Protein AF-A0A1H0DMK9-F1 (afdb_monomer)

Radius of gyration: 28.14 Å; Cα contacts (8 Å, |Δi|>4): 728; chains: 1; bounding box: 52×54×88 Å

Mean predicted aligned error: 16.52 Å

Solvent-accessible surface area (backbone atoms only — not comparable to full-atom values): 29326 Å² total; per-residue (Å²): 105,72,69,58,42,42,53,50,16,50,53,43,37,48,54,32,73,64,39,88,42,74,68,43,25,64,60,28,44,66,37,21,53,47,31,45,55,42,49,71,44,51,85,79,43,54,74,60,57,45,51,54,52,45,48,52,42,52,52,39,48,52,51,36,46,73,66,44,78,51,65,70,59,29,53,56,51,58,65,44,50,63,56,53,34,50,52,43,42,55,60,50,56,71,71,31,78,45,44,39,54,83,47,72,72,56,60,66,66,66,49,66,76,66,90,64,71,83,68,78,81,92,82,90,90,87,87,89,84,83,84,87,77,88,79,81,78,90,75,70,48,63,78,64,85,51,64,84,81,40,34,65,55,48,48,53,51,62,69,72,47,41,59,68,43,73,68,42,44,54,49,27,41,52,53,26,52,56,46,59,78,42,38,69,67,35,34,74,53,16,60,88,32,49,35,58,34,67,59,56,44,38,46,28,44,71,36,34,64,64,43,71,56,24,31,47,69,57,30,39,56,22,72,46,55,28,77,56,75,74,55,58,33,52,82,69,86,70,64,64,50,53,43,58,59,27,37,50,43,39,39,50,75,52,55,45,53,72,45,59,64,71,50,63,35,50,46,53,50,52,52,42,57,67,41,36,61,58,36,22,84,70,42,36,52,46,39,70,35,30,11,51,17,68,66,32,82,52,38,37,33,63,34,76,70,40,72,37,71,80,39,60,62,80,54,76,3,39,52,43,33,50,52,27,25,38,78,68,67,77,43,89,75,84,86,82,72,90,74,90,77,84,90,76,88,76,84,82,77,90,73,69,68,70,73,68,71,74,69,92,68,83,88,79,66,102,64,81,78,86,56,59,67,56,41,55,51,40,57,72,76,40,78,83,47,82,81,68,60,65,70,59,64,63,30,55,30,90,65,29,88,78,70,70,48,50,54,78,74,60,78,92,35,55,76,44,32,56,65,42,49,50,54,51,32,50,49,28,62,74,66,73,35,59,66,45,64,50,27,23,30,33,31,73,67,33,40,70,71,41,91,86,56,58,96,80,45,51,27,62,50,32,21,22,38,32,30,41,66,60,66,91,79,49,30,66,60,58,46,49,54,52,51,48,37,40,76,72,64,75,50,42,22,35,44,31,64,40,98,83,29,28,37,42,30,52,80,69,47,76,46,78,88

Structure (mmCIF, N/CA/C/O backbone):
data_AF-A0A1H0DMK9-F1
#
_entry.id   AF-A0A1H0DMK9-F1
#
loop_
_atom_site.group_PDB
_atom_site.id
_atom_site.type_symbol
_atom_site.label_atom_id
_atom_site.label_alt_id
_atom_site.label_comp_id
_atom_site.label_asym_id
_atom_site.label_entity_id
_atom_site.label_seq_id
_atom_site.pdbx_PDB_ins_code
_atom_site.Cartn_x
_atom_site.Cartn_y
_atom_site.Cartn_z
_atom_site.occupancy
_atom_site.B_iso_or_equiv
_atom_site.auth_seq_id
_atom_site.auth_comp_id
_atom_site.auth_asym_id
_atom_site.auth_atom_id
_atom_site.pdbx_PDB_model_num
ATOM 1 N N . MET A 1 1 ? 2.058 12.309 27.050 1.00 76.25 1 MET A N 1
ATOM 2 C CA . MET A 1 1 ? 1.552 11.008 26.561 1.00 76.25 1 MET A CA 1
ATOM 3 C C . MET A 1 1 ? 1.087 10.108 27.705 1.00 76.25 1 MET A C 1
ATOM 5 O O . MET A 1 1 ? -0.111 9.911 27.790 1.00 76.25 1 MET A O 1
ATOM 9 N N . LEU A 1 2 ? 1.959 9.591 28.589 1.00 77.94 2 LEU A N 1
ATOM 10 C CA . LEU A 1 2 ? 1.547 8.635 29.643 1.00 77.94 2 LEU A CA 1
ATOM 11 C C . LEU A 1 2 ? 0.390 9.152 30.516 1.00 77.94 2 LEU A C 1
ATOM 13 O O . LEU A 1 2 ? -0.595 8.451 30.698 1.00 77.94 2 LEU A O 1
ATOM 17 N N . SER A 1 3 ? 0.438 10.420 30.936 1.00 83.38 3 SER A N 1
ATOM 18 C CA . SER A 1 3 ? -0.669 11.058 31.664 1.00 83.38 3 SER A CA 1
ATOM 19 C C . SER A 1 3 ? -1.989 11.069 30.882 1.00 83.38 3 SER A C 1
ATOM 21 O O . SER A 1 3 ? -3.042 10.802 31.448 1.00 83.38 3 SER A O 1
ATOM 23 N N . GLN A 1 4 ? -1.950 11.335 29.573 1.00 85.06 4 GLN A N 1
ATOM 24 C CA . GLN A 1 4 ? -3.139 11.329 28.713 1.00 85.06 4 GLN A CA 1
ATOM 25 C C . GLN A 1 4 ? -3.727 9.923 28.563 1.00 85.06 4 GLN A C 1
ATOM 27 O O . GLN A 1 4 ? -4.946 9.792 28.511 1.00 85.06 4 GLN A O 1
ATOM 32 N N . VAL A 1 5 ? -2.878 8.891 28.526 1.00 83.81 5 VAL A N 1
ATOM 33 C CA . VAL A 1 5 ? -3.300 7.483 28.468 1.00 83.81 5 VAL A CA 1
ATOM 34 C C . VAL A 1 5 ? -4.021 7.105 29.758 1.00 83.81 5 VAL A C 1
ATOM 36 O O . VAL A 1 5 ? -5.124 6.575 29.692 1.00 83.81 5 VAL A O 1
ATOM 39 N N . SER A 1 6 ? -3.453 7.439 30.921 1.00 87.19 6 SER A N 1
ATOM 40 C CA . SER A 1 6 ? -4.091 7.176 32.217 1.00 87.19 6 SER A CA 1
ATOM 41 C C . SER A 1 6 ? -5.418 7.923 32.367 1.00 87.19 6 SER A C 1
ATOM 43 O O . SER A 1 6 ? -6.402 7.339 32.811 1.00 87.19 6 SER A O 1
ATOM 45 N N . ILE A 1 7 ? -5.483 9.192 31.942 1.00 90.25 7 ILE A N 1
ATOM 46 C CA . ILE A 1 7 ? -6.737 9.960 31.948 1.00 90.25 7 ILE A CA 1
ATOM 47 C C . ILE A 1 7 ? -7.784 9.286 31.051 1.00 90.25 7 ILE A C 1
ATOM 49 O O . ILE A 1 7 ? -8.932 9.137 31.459 1.00 90.25 7 ILE A O 1
ATOM 53 N N . LEU A 1 8 ? -7.400 8.872 29.840 1.00 90.56 8 LEU A N 1
ATOM 54 C CA . LEU A 1 8 ? -8.314 8.211 28.911 1.00 90.56 8 LEU A CA 1
ATOM 55 C C . LEU A 1 8 ? -8.814 6.871 29.469 1.00 90.56 8 LEU A C 1
ATOM 57 O O . LEU A 1 8 ? -9.998 6.568 29.354 1.00 90.56 8 LEU A O 1
ATOM 61 N N . ALA A 1 9 ? -7.931 6.096 30.100 1.00 91.00 9 ALA A N 1
ATOM 62 C CA . ALA A 1 9 ? -8.284 4.831 30.728 1.00 91.00 9 ALA A CA 1
ATOM 63 C C . ALA A 1 9 ? -9.294 5.010 31.864 1.00 91.00 9 ALA A C 1
ATOM 65 O O . ALA A 1 9 ? -10.294 4.295 31.897 1.00 91.00 9 ALA A O 1
ATOM 66 N N . ASN A 1 10 ? -9.087 6.007 32.728 1.00 92.50 10 ASN A N 1
ATOM 67 C CA . ASN A 1 10 ? -10.033 6.334 33.793 1.00 92.50 10 ASN A CA 1
ATOM 68 C C . ASN A 1 10 ? -11.400 6.728 33.226 1.00 92.50 10 ASN A C 1
ATOM 70 O O . ASN A 1 10 ? -12.411 6.196 33.663 1.00 92.50 10 ASN A O 1
ATOM 74 N N . GLN A 1 11 ? -11.437 7.579 32.199 1.00 94.00 11 GLN A N 1
ATOM 75 C CA . GLN A 1 11 ? -12.698 8.002 31.580 1.00 94.00 11 GLN A CA 1
ATOM 76 C C . GLN A 1 11 ? -13.446 6.838 30.918 1.00 94.00 11 GLN A C 1
ATOM 78 O O . GLN A 1 11 ? -14.660 6.728 31.048 1.00 94.00 11 GLN A O 1
ATOM 83 N N . LEU A 1 12 ? -12.737 5.929 30.243 1.00 94.25 12 LEU A N 1
ATOM 84 C CA . LEU A 1 12 ? -13.355 4.732 29.663 1.00 94.25 12 LEU A CA 1
ATOM 85 C C . LEU A 1 12 ? -13.868 3.765 30.740 1.00 94.25 12 LEU A C 1
ATOM 87 O O . LEU A 1 12 ? -14.905 3.129 30.552 1.00 94.25 12 LEU A O 1
ATOM 91 N N . PHE A 1 13 ? -13.167 3.664 31.870 1.00 94.44 13 PHE A N 1
ATOM 92 C CA . PHE A 1 13 ? -13.625 2.886 33.017 1.00 94.44 13 PHE A CA 1
ATOM 93 C C . PHE A 1 13 ? -14.860 3.510 33.682 1.00 94.44 13 PHE A C 1
ATOM 95 O O . PHE A 1 13 ? -15.792 2.788 34.034 1.00 94.44 13 PHE A O 1
ATOM 102 N N . GLU A 1 14 ? -14.904 4.837 33.805 1.00 94.62 14 GLU A N 1
ATOM 103 C CA . GLU A 1 14 ? -16.062 5.576 34.316 1.00 94.62 14 GLU A CA 1
ATOM 104 C C . GLU A 1 14 ? -17.303 5.357 33.444 1.00 94.62 14 GLU A C 1
ATOM 106 O O . GLU A 1 14 ? -18.367 5.072 33.990 1.00 94.62 14 GLU A O 1
ATOM 111 N N . GLU A 1 15 ? -17.182 5.384 32.110 1.00 94.94 15 GLU A N 1
ATOM 112 C CA . GLU A 1 15 ? -18.311 5.069 31.215 1.00 94.94 15 GLU A CA 1
ATOM 113 C C . GLU A 1 15 ? -18.825 3.636 31.414 1.00 94.94 15 GLU A C 1
ATOM 115 O O . GLU A 1 15 ? -20.033 3.403 31.432 1.00 94.94 15 GLU A O 1
ATOM 120 N N . TYR A 1 16 ? -17.925 2.668 31.609 1.00 96.19 16 TYR A N 1
ATOM 121 C CA . TYR A 1 16 ? -18.309 1.293 31.938 1.00 96.19 16 TYR A CA 1
ATOM 122 C C . TYR A 1 16 ? -19.038 1.204 33.290 1.00 96.19 16 TYR A C 1
ATOM 124 O O . TYR A 1 16 ? -20.079 0.549 33.394 1.00 96.19 16 TYR A O 1
ATOM 132 N N . ALA A 1 17 ? -18.517 1.869 34.324 1.00 95.00 17 ALA A N 1
ATOM 133 C CA . ALA A 1 17 ? -19.096 1.854 35.665 1.00 95.00 17 ALA A CA 1
ATOM 134 C C . ALA A 1 17 ? -20.463 2.559 35.715 1.00 95.00 17 ALA A C 1
ATOM 136 O O . ALA A 1 17 ? -21.374 2.095 36.403 1.00 95.00 17 ALA A O 1
ATOM 137 N N . ALA A 1 18 ? -20.616 3.641 34.950 1.00 94.12 18 ALA A N 1
ATOM 138 C CA . ALA A 1 18 ? -21.829 4.445 34.857 1.00 94.12 18 ALA A CA 1
ATOM 139 C C . ALA A 1 18 ? -22.864 3.898 33.858 1.00 94.12 18 ALA A C 1
ATOM 141 O O . ALA A 1 18 ? -23.926 4.499 33.702 1.00 94.12 1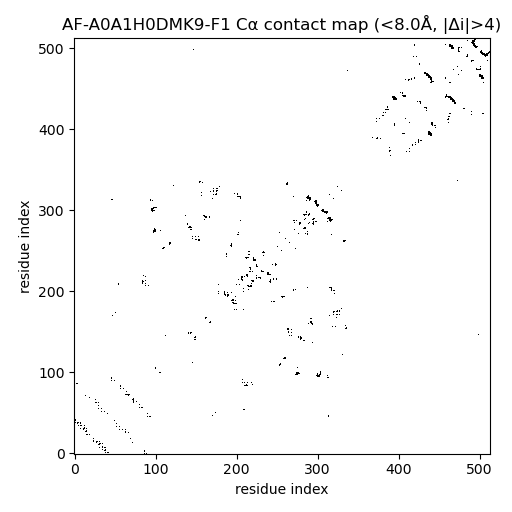8 ALA A O 1
ATOM 142 N N . ALA A 1 19 ? -22.588 2.775 33.183 1.00 93.94 19 ALA A N 1
ATOM 143 C CA . ALA A 1 19 ? -23.511 2.183 32.221 1.00 93.94 19 ALA A CA 1
ATOM 144 C C . ALA A 1 19 ? -24.873 1.874 32.871 1.00 93.94 19 ALA A C 1
ATOM 146 O O . ALA A 1 19 ? -24.960 1.088 33.824 1.00 93.94 19 ALA A O 1
ATOM 147 N N . GLU A 1 20 ? -25.922 2.496 32.324 1.00 88.81 20 GLU A N 1
ATOM 148 C CA . GLU A 1 20 ? -27.302 2.455 32.828 1.00 88.81 20 GLU A CA 1
ATOM 149 C C . GLU A 1 20 ? -27.982 1.103 32.570 1.00 88.81 20 GLU A C 1
ATOM 151 O O . GLU A 1 20 ? -28.815 0.660 33.359 1.00 88.81 20 GLU A O 1
ATOM 156 N N . SER A 1 21 ? -27.607 0.419 31.483 1.00 94.75 21 SER A N 1
ATOM 157 C CA . SER A 1 21 ? -28.148 -0.888 31.111 1.00 94.75 21 SER A CA 1
ATOM 158 C C . SER A 1 21 ? -27.098 -1.995 31.238 1.00 94.75 21 SER A C 1
ATOM 160 O O . SER A 1 21 ? -25.913 -1.796 30.964 1.00 94.75 21 SER A O 1
ATOM 162 N N . ALA A 1 22 ? -27.533 -3.205 31.609 1.00 94.31 22 ALA A N 1
ATOM 163 C CA . ALA A 1 22 ? -26.651 -4.376 31.658 1.00 94.31 22 ALA A CA 1
ATOM 164 C C . ALA A 1 22 ? -26.045 -4.702 30.280 1.00 94.31 22 ALA A C 1
ATOM 166 O O . ALA A 1 22 ? -24.895 -5.126 30.194 1.00 94.31 22 ALA A O 1
ATOM 167 N N . LYS A 1 23 ? -26.799 -4.449 29.201 1.00 94.44 23 LYS A N 1
ATOM 168 C CA . LYS A 1 23 ? -26.342 -4.638 27.820 1.00 94.44 23 LYS A CA 1
ATOM 169 C C . LYS A 1 23 ? -25.189 -3.692 27.473 1.00 94.44 23 LYS A C 1
ATOM 171 O O . LYS A 1 23 ? -24.171 -4.151 26.963 1.00 94.44 23 LYS A O 1
ATOM 176 N N . ASP A 1 24 ? -25.323 -2.402 27.783 1.00 94.94 24 ASP A N 1
ATOM 177 C CA . ASP A 1 24 ? -24.261 -1.418 27.533 1.00 94.94 24 ASP A CA 1
ATOM 178 C C . ASP A 1 24 ? -23.040 -1.686 28.418 1.00 94.94 24 ASP A C 1
ATOM 180 O O . ASP A 1 24 ? -21.904 -1.563 27.966 1.00 94.94 24 ASP A O 1
ATOM 184 N N . ARG A 1 25 ? -23.257 -2.127 29.663 1.00 96.38 25 ARG A N 1
ATOM 185 C CA . ARG A 1 25 ? -22.168 -2.511 30.566 1.00 96.38 25 ARG A CA 1
ATOM 186 C C . ARG A 1 25 ? -21.345 -3.674 30.010 1.00 96.38 25 ARG A C 1
ATOM 188 O O . ARG A 1 25 ? -20.119 -3.591 30.000 1.00 96.38 25 ARG A O 1
ATOM 195 N N . GLU A 1 26 ? -21.992 -4.733 29.525 1.00 95.38 26 GLU A N 1
ATOM 196 C CA . GLU A 1 26 ? -21.295 -5.869 28.902 1.00 95.38 26 GLU A CA 1
ATOM 197 C C . GLU A 1 26 ? -20.567 -5.463 27.611 1.00 95.38 26 GLU A C 1
ATOM 199 O O . GLU A 1 26 ? -19.441 -5.906 27.380 1.00 95.38 26 GLU A O 1
ATOM 204 N N . LEU A 1 27 ? -21.145 -4.557 26.815 1.00 94.62 27 LEU A N 1
ATOM 205 C CA . LEU A 1 27 ? -20.493 -4.000 25.625 1.00 94.62 27 LEU A CA 1
ATOM 206 C C . LEU A 1 27 ? -19.228 -3.187 25.969 1.00 94.62 27 LEU A C 1
ATOM 208 O O . LEU A 1 27 ? -18.217 -3.296 25.274 1.00 94.62 27 LEU A O 1
ATOM 212 N N . LEU A 1 28 ? -19.263 -2.381 27.037 1.00 96.00 28 LEU A N 1
ATOM 213 C CA . LEU A 1 28 ? -18.157 -1.497 27.438 1.00 96.00 28 LEU A CA 1
ATOM 214 C C . LEU A 1 28 ? -17.047 -2.200 28.223 1.00 96.00 28 LEU A C 1
ATOM 216 O O . LEU A 1 28 ? -15.902 -1.745 28.223 1.00 96.00 28 LEU A O 1
ATOM 220 N N . LYS A 1 29 ? -17.345 -3.327 28.868 1.00 95.94 29 LYS A N 1
ATOM 221 C CA . LYS A 1 29 ? -16.384 -4.108 29.655 1.00 95.94 29 LYS A CA 1
ATOM 222 C C . LYS A 1 29 ? -15.061 -4.412 28.929 1.00 95.94 29 LYS A C 1
ATOM 224 O O . LYS A 1 29 ? -14.008 -4.114 29.498 1.00 95.94 29 LYS A O 1
ATOM 229 N N . PRO A 1 30 ? -15.042 -4.965 27.696 1.00 95.38 30 PRO A N 1
ATOM 230 C CA . PRO A 1 30 ? -13.786 -5.238 26.995 1.00 95.38 30 PRO A CA 1
ATOM 231 C C . PRO A 1 30 ? -12.988 -3.967 26.677 1.00 95.38 30 PRO A C 1
ATOM 233 O O . PRO A 1 30 ? -11.757 -4.014 26.677 1.00 95.38 30 PRO A O 1
ATOM 236 N N . LEU A 1 31 ? -13.667 -2.846 26.413 1.00 94.75 31 LEU A N 1
ATOM 237 C CA . LEU A 1 31 ? -13.050 -1.544 26.152 1.00 94.75 31 LEU A CA 1
ATOM 238 C C . LEU A 1 31 ? -12.365 -0.995 27.411 1.00 94.75 31 LEU A C 1
ATOM 240 O O . LEU A 1 31 ? -11.187 -0.644 27.357 1.00 94.75 31 LEU A O 1
ATOM 244 N N . ALA A 1 32 ? -13.064 -0.994 28.547 1.00 94.31 32 ALA A N 1
ATOM 245 C CA . ALA A 1 32 ? -12.518 -0.532 29.821 1.00 94.31 32 ALA A CA 1
ATOM 246 C C . ALA A 1 32 ? -11.309 -1.372 30.271 1.00 94.31 32 ALA A C 1
ATOM 248 O O . ALA A 1 32 ? -10.273 -0.818 30.637 1.00 94.31 32 ALA A O 1
ATOM 249 N N . LEU A 1 33 ? -11.398 -2.705 30.172 1.00 93.19 33 LEU A N 1
ATOM 250 C CA . LEU A 1 33 ? -10.287 -3.602 30.516 1.00 93.19 33 LEU A CA 1
ATOM 251 C C . LEU A 1 33 ? -9.050 -3.363 29.642 1.00 93.19 33 LEU A C 1
ATOM 253 O O . LEU A 1 33 ? -7.931 -3.335 30.154 1.00 93.19 33 LEU A O 1
ATOM 257 N N . ALA A 1 34 ? -9.240 -3.173 28.332 1.00 91.19 34 ALA A N 1
ATOM 258 C CA . ALA A 1 34 ? -8.140 -2.860 27.424 1.00 91.19 34 ALA A CA 1
ATOM 259 C C . ALA A 1 34 ? -7.477 -1.520 27.782 1.00 91.19 34 ALA A C 1
ATOM 261 O 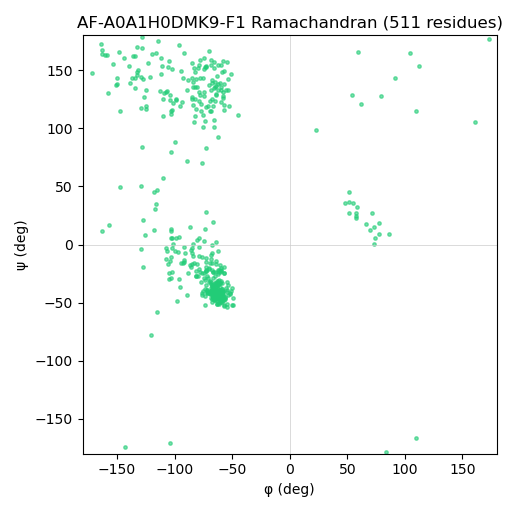O . ALA A 1 34 ? -6.250 -1.428 27.769 1.00 91.19 34 ALA A O 1
ATOM 262 N N . ALA A 1 35 ? -8.272 -0.511 28.152 1.00 90.94 35 ALA A N 1
ATOM 263 C CA . ALA A 1 35 ? -7.771 0.813 28.500 1.00 90.94 35 ALA A CA 1
ATOM 264 C C . ALA A 1 35 ? -6.927 0.802 29.785 1.00 90.94 35 ALA A C 1
ATOM 266 O O . ALA A 1 35 ? -5.834 1.367 29.805 1.00 90.94 35 ALA A O 1
ATOM 267 N N . VAL A 1 36 ? -7.397 0.112 30.831 1.00 88.75 36 VAL A N 1
ATOM 268 C CA . VAL A 1 36 ? -6.661 -0.036 32.100 1.00 88.75 36 VAL A CA 1
ATOM 269 C C . VAL A 1 36 ? -5.351 -0.784 31.878 1.00 88.75 36 VAL A C 1
ATOM 271 O O . VAL A 1 36 ? -4.286 -0.264 32.207 1.00 88.75 36 VAL A O 1
ATOM 274 N N . LYS A 1 37 ? -5.409 -1.949 31.219 1.00 86.75 37 LYS A N 1
ATOM 275 C CA . LYS A 1 37 ? -4.214 -2.737 30.890 1.00 86.75 37 LYS A CA 1
ATOM 276 C C . LYS A 1 37 ? -3.190 -1.910 30.119 1.00 86.75 37 LYS A C 1
ATOM 278 O O . LYS A 1 37 ? -1.986 -2.017 30.334 1.00 86.75 37 LYS A O 1
ATOM 283 N N . GLN A 1 38 ? -3.662 -1.089 29.188 1.00 83.38 38 GLN A N 1
ATOM 284 C CA . GLN A 1 38 ? -2.778 -0.227 28.436 1.00 83.38 38 GLN A CA 1
ATOM 285 C C . GLN A 1 38 ? -2.130 0.839 29.327 1.00 83.38 38 GLN A C 1
ATOM 287 O O . GLN A 1 38 ? -0.927 1.046 29.212 1.00 83.38 38 GLN A O 1
ATOM 292 N N . ALA A 1 39 ? -2.884 1.508 30.200 1.00 84.31 39 ALA A N 1
ATOM 293 C CA . ALA A 1 39 ? -2.327 2.516 31.101 1.00 84.31 39 ALA A CA 1
ATOM 294 C C . ALA A 1 39 ? -1.226 1.951 32.016 1.00 84.31 39 ALA A C 1
ATOM 296 O O . ALA A 1 39 ? -0.262 2.661 32.295 1.00 84.31 39 ALA A O 1
ATOM 297 N N . GLU A 1 40 ? -1.340 0.685 32.419 1.00 82.12 40 GLU A N 1
ATOM 298 C CA . GLU A 1 40 ? -0.329 -0.024 33.213 1.00 82.12 40 GLU A CA 1
ATOM 299 C C . GLU A 1 40 ? 0.908 -0.404 32.387 1.00 82.12 40 GLU A C 1
ATOM 301 O O . GLU A 1 40 ? 2.039 -0.215 32.825 1.00 82.12 40 GLU A O 1
ATOM 306 N N . GLU A 1 41 ? 0.714 -0.928 31.174 1.00 82.94 41 GLU A N 1
ATOM 307 C CA . GLU A 1 41 ? 1.800 -1.545 30.405 1.00 82.94 41 GLU A CA 1
ATOM 308 C C . GLU A 1 41 ? 2.515 -0.592 29.433 1.00 82.94 41 GLU A C 1
ATOM 310 O O . GLU A 1 41 ? 3.589 -0.934 28.926 1.00 82.94 41 GLU A O 1
ATOM 315 N N . LEU A 1 42 ? 1.944 0.578 29.111 1.00 73.00 42 LEU A N 1
ATOM 316 C CA . LEU A 1 42 ? 2.461 1.412 28.019 1.00 73.00 42 LEU A CA 1
ATOM 317 C C . LEU A 1 42 ? 3.875 1.931 28.296 1.00 73.00 42 LEU A C 1
ATOM 319 O O . LEU A 1 42 ? 4.655 2.058 27.357 1.00 73.00 42 LEU A O 1
ATOM 323 N N . ALA A 1 43 ? 4.223 2.219 29.553 1.00 71.00 43 ALA A N 1
ATOM 324 C CA . ALA A 1 43 ? 5.535 2.760 29.910 1.00 71.00 43 ALA A CA 1
ATOM 325 C C . ALA A 1 43 ? 6.685 1.809 29.530 1.00 71.00 43 ALA A C 1
ATOM 327 O O . ALA A 1 43 ? 7.681 2.262 28.964 1.00 71.00 43 ALA A O 1
ATOM 328 N N . ASP A 1 44 ? 6.487 0.502 29.706 1.00 72.81 44 ASP A N 1
ATOM 329 C CA . ASP A 1 44 ? 7.531 -0.516 29.527 1.00 72.81 44 ASP A CA 1
ATOM 330 C C . ASP A 1 44 ? 7.408 -1.297 28.209 1.00 72.81 44 ASP A C 1
ATOM 332 O O . ASP A 1 44 ? 8.312 -2.033 27.811 1.00 72.81 44 ASP A O 1
ATOM 336 N N . ALA A 1 45 ? 6.288 -1.147 27.498 1.00 78.06 45 ALA A N 1
ATOM 337 C CA . ALA A 1 45 ? 6.060 -1.802 26.217 1.00 78.06 45 ALA A CA 1
ATOM 338 C C . ALA A 1 45 ? 6.991 -1.274 25.108 1.00 78.06 45 ALA A C 1
ATOM 340 O O . ALA A 1 45 ? 7.223 -0.070 24.989 1.00 78.06 45 ALA A O 1
ATOM 341 N N . ASP A 1 46 ? 7.458 -2.172 24.234 1.00 85.12 46 ASP A N 1
ATOM 342 C CA . ASP A 1 46 ? 8.128 -1.775 22.995 1.00 85.12 46 ASP A CA 1
ATOM 343 C C . ASP A 1 46 ? 7.142 -1.138 21.993 1.00 85.12 46 ASP A C 1
ATOM 345 O O . ASP A 1 46 ? 5.919 -1.229 22.135 1.00 85.12 46 ASP A O 1
ATOM 349 N N . PHE A 1 47 ? 7.673 -0.486 20.956 1.00 85.38 47 PHE A N 1
ATOM 350 C CA . PHE A 1 47 ? 6.866 0.211 19.947 1.00 85.38 47 PHE A CA 1
ATOM 351 C C . PHE A 1 47 ? 5.761 -0.670 19.331 1.00 85.38 47 PHE A C 1
ATOM 353 O O . PHE A 1 47 ? 4.619 -0.225 19.177 1.00 85.38 47 PHE A O 1
ATOM 360 N N . ARG A 1 48 ? 6.076 -1.932 19.010 1.00 86.00 48 ARG A N 1
ATOM 361 C CA . ARG A 1 48 ? 5.135 -2.864 18.370 1.00 86.00 48 ARG A CA 1
ATOM 362 C C . ARG A 1 48 ? 3.985 -3.199 19.308 1.00 86.00 48 ARG A C 1
ATOM 364 O O . ARG A 1 48 ? 2.822 -3.132 18.908 1.00 86.00 48 ARG A O 1
ATOM 371 N N . LYS A 1 49 ? 4.298 -3.512 20.567 1.00 86.56 49 LYS A N 1
ATOM 372 C CA . LYS A 1 49 ? 3.302 -3.808 21.595 1.00 86.56 49 LYS A CA 1
ATOM 373 C C . LYS A 1 49 ? 2.397 -2.600 21.848 1.00 86.56 49 LYS A C 1
ATOM 375 O O . LYS A 1 49 ? 1.179 -2.773 21.829 1.00 86.56 49 LYS A O 1
ATOM 380 N N . ARG A 1 50 ? 2.961 -1.391 21.986 1.00 87.25 50 ARG A N 1
ATOM 381 C CA . ARG A 1 50 ? 2.180 -0.147 22.153 1.00 87.25 50 ARG A CA 1
ATOM 382 C C . ARG A 1 50 ? 1.225 0.084 20.984 1.00 87.25 50 ARG A C 1
ATOM 384 O O . ARG A 1 50 ? 0.049 0.356 21.198 1.00 87.25 50 ARG A O 1
ATOM 391 N N . THR A 1 51 ? 1.714 -0.071 19.755 1.00 87.19 51 THR A N 1
ATOM 392 C CA . THR A 1 51 ? 0.908 0.120 18.540 1.00 87.19 51 THR A CA 1
ATOM 393 C C . THR A 1 51 ? -0.268 -0.854 18.486 1.00 87.19 51 THR A C 1
ATOM 395 O O . THR A 1 51 ? -1.405 -0.442 18.268 1.00 87.19 51 THR A O 1
ATOM 398 N N . LEU A 1 52 ? -0.026 -2.142 18.747 1.00 87.25 52 LEU A N 1
ATOM 399 C CA . LEU A 1 52 ? -1.084 -3.156 18.745 1.00 87.25 52 LEU A CA 1
ATOM 400 C C . LEU A 1 52 ? -2.118 -2.930 19.854 1.00 87.25 52 LEU A C 1
ATOM 402 O O . LEU A 1 52 ? -3.308 -3.113 19.613 1.00 87.25 52 LEU A O 1
ATOM 406 N N . GLN A 1 53 ? -1.687 -2.509 21.047 1.00 88.50 53 GLN A N 1
ATOM 407 C CA . GLN A 1 53 ? -2.603 -2.132 22.128 1.00 88.50 53 GLN A CA 1
ATOM 408 C C . GLN A 1 53 ? -3.478 -0.940 21.730 1.00 88.50 53 GLN A C 1
ATOM 410 O O . GLN A 1 53 ? -4.673 -0.937 22.012 1.00 88.50 53 GLN A O 1
ATOM 415 N N . MET A 1 54 ? -2.907 0.044 21.029 1.00 88.69 54 MET A N 1
ATOM 416 C CA . MET A 1 54 ? -3.655 1.221 20.593 1.00 88.69 54 MET A CA 1
ATOM 417 C C . MET A 1 54 ? -4.691 0.928 19.522 1.00 88.69 54 MET A C 1
ATOM 419 O O . MET A 1 54 ? -5.820 1.412 19.601 1.00 88.69 54 MET A O 1
ATOM 423 N N . LEU A 1 55 ? -4.332 0.080 18.566 1.00 85.56 55 LEU A N 1
ATOM 424 C CA . LEU A 1 55 ? -5.248 -0.408 17.546 1.00 85.56 55 LEU A CA 1
ATOM 425 C C . LEU A 1 55 ? -6.410 -1.197 18.145 1.00 85.56 55 LEU A C 1
ATOM 427 O O . LEU A 1 55 ? -7.565 -0.971 17.786 1.00 85.56 55 LEU A O 1
ATOM 431 N N . ASP A 1 56 ? -6.104 -2.088 19.086 1.00 88.00 56 ASP A N 1
ATOM 432 C CA . ASP A 1 56 ? -7.107 -2.869 19.800 1.00 88.00 56 ASP A CA 1
ATOM 433 C C . ASP A 1 56 ? -8.078 -1.964 20.574 1.00 88.00 56 ASP A C 1
ATOM 435 O O . ASP A 1 56 ? -9.298 -2.116 20.460 1.00 88.00 56 ASP A O 1
ATOM 439 N N . LEU A 1 57 ? -7.552 -0.964 21.291 1.00 91.19 57 LEU A N 1
ATOM 440 C CA . LEU A 1 57 ? -8.377 -0.011 22.026 1.00 91.19 57 LEU A CA 1
ATOM 441 C C . LEU A 1 57 ? -9.263 0.827 21.091 1.00 91.19 57 LEU A C 1
ATOM 443 O O . LEU A 1 57 ? -10.453 0.996 21.356 1.00 91.19 57 LEU A O 1
ATOM 447 N N . SER A 1 58 ? -8.712 1.306 19.973 1.00 89.94 58 SER A N 1
ATOM 448 C CA . SER A 1 58 ? -9.442 2.090 18.967 1.00 89.94 58 SER A CA 1
ATOM 449 C C . SER A 1 58 ? -10.567 1.289 18.306 1.00 89.94 58 SER A C 1
ATOM 451 O O . SER A 1 58 ? -11.690 1.783 18.149 1.00 89.94 58 SER A O 1
ATOM 453 N N . SER A 1 59 ? -10.307 0.017 17.990 1.00 88.50 59 SER A N 1
ATOM 454 C CA . SER A 1 59 ? -11.316 -0.894 17.448 1.00 88.50 59 SER A CA 1
ATOM 455 C C . SER A 1 59 ? -12.453 -1.125 18.442 1.00 88.50 59 SER A C 1
ATOM 457 O O . SER A 1 59 ? -13.623 -1.046 18.067 1.00 88.50 59 SER A O 1
ATOM 459 N N . LYS A 1 60 ? -12.126 -1.379 19.715 1.00 92.50 60 LYS A N 1
ATOM 460 C CA . LYS A 1 60 ? -13.127 -1.571 20.773 1.00 92.50 60 LYS A CA 1
ATOM 461 C C . LYS A 1 60 ? -13.951 -0.309 21.025 1.00 92.50 60 LYS A C 1
ATOM 463 O O . LYS A 1 60 ? -15.161 -0.410 21.202 1.00 92.50 60 LYS A O 1
ATOM 468 N N . LEU A 1 61 ? -13.324 0.869 21.002 1.00 93.44 61 LEU A N 1
ATOM 469 C CA . LEU A 1 61 ? -14.027 2.141 21.166 1.00 93.44 61 LEU A CA 1
ATOM 470 C C . LEU A 1 61 ? -14.999 2.389 20.010 1.00 93.44 61 LEU A C 1
ATOM 472 O O . LEU A 1 61 ? -16.146 2.756 20.245 1.00 93.44 61 LEU A O 1
ATOM 476 N N . SER A 1 62 ? -14.562 2.139 18.775 1.00 89.94 62 SER A N 1
ATOM 477 C CA . SER A 1 62 ? -15.415 2.277 17.589 1.00 89.94 62 SER A CA 1
ATOM 478 C C . SER A 1 62 ? -16.642 1.364 17.671 1.00 89.94 62 SER A C 1
ATOM 480 O O . SER A 1 62 ? -17.760 1.821 17.452 1.00 89.94 62 SER A O 1
ATOM 482 N N . LEU A 1 63 ? -16.438 0.096 18.049 1.00 90.75 63 LEU A N 1
ATOM 483 C CA . LEU A 1 63 ? -17.518 -0.875 18.231 1.00 90.75 63 LEU A CA 1
ATOM 484 C C . LEU A 1 63 ? -18.501 -0.438 19.325 1.00 90.75 63 LEU A C 1
ATOM 486 O O . LEU A 1 63 ? -19.713 -0.531 19.144 1.00 90.75 63 LEU A O 1
ATOM 490 N N . ALA A 1 64 ? -17.981 0.062 20.449 1.00 94.38 64 ALA A N 1
ATOM 491 C CA . ALA A 1 64 ? -18.805 0.566 21.538 1.00 94.38 64 ALA A CA 1
ATOM 492 C C . ALA A 1 64 ? -19.662 1.758 21.091 1.00 94.38 64 ALA A C 1
ATOM 494 O O . ALA A 1 64 ? -20.860 1.762 21.342 1.00 94.38 64 ALA A O 1
ATOM 495 N N . ILE A 1 65 ? -19.087 2.733 20.378 1.00 94.19 65 ILE A N 1
ATOM 496 C CA . ILE A 1 65 ? -19.833 3.885 19.842 1.00 94.19 65 ILE A CA 1
ATOM 497 C C . ILE A 1 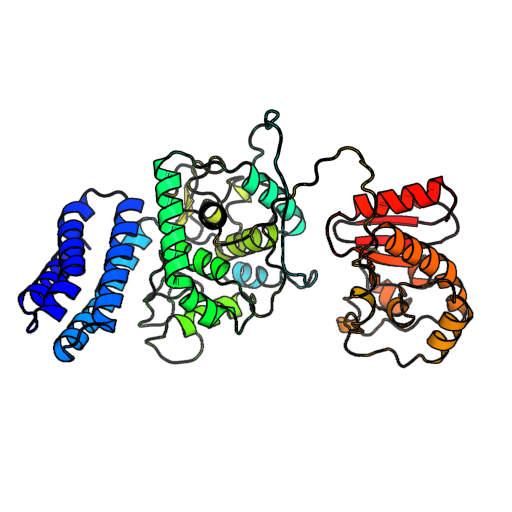65 ? -20.957 3.428 18.901 1.00 94.19 65 ILE A C 1
ATOM 499 O O . ILE A 1 65 ? -22.068 3.952 18.971 1.00 94.19 65 ILE A O 1
ATOM 503 N N . GLU A 1 66 ? -20.680 2.451 18.036 1.00 92.88 66 GLU A N 1
ATOM 504 C CA . GLU A 1 66 ? -21.646 1.946 17.058 1.00 92.88 66 GLU A CA 1
ATOM 505 C C . GLU A 1 66 ? -22.818 1.199 17.713 1.00 92.88 66 GLU A C 1
ATOM 507 O O . GLU A 1 66 ? -23.960 1.346 17.280 1.00 92.88 66 GLU A O 1
ATOM 512 N N . GLN A 1 67 ? -22.553 0.409 18.757 1.00 95.06 67 GLN A N 1
ATOM 513 C CA . GLN A 1 67 ? -23.532 -0.541 19.299 1.00 95.06 67 GLN A CA 1
ATOM 514 C C . GLN A 1 67 ? -24.199 -0.112 20.608 1.00 95.06 67 GLN A C 1
ATOM 516 O O . GLN A 1 67 ? -25.191 -0.731 21.004 1.00 95.06 67 GLN A O 1
ATOM 521 N N . ILE A 1 68 ? -23.671 0.904 21.297 1.00 95.69 68 ILE A N 1
ATOM 522 C CA . ILE A 1 68 ? -24.214 1.339 22.587 1.00 95.69 68 ILE A CA 1
ATOM 523 C C . ILE A 1 68 ? -25.640 1.864 22.423 1.00 95.69 68 ILE A C 1
ATOM 525 O O . ILE A 1 68 ? -25.935 2.601 21.480 1.00 95.69 68 ILE A O 1
ATOM 529 N N . GLY A 1 69 ? -26.534 1.482 23.334 1.00 93.56 69 GLY A N 1
ATOM 530 C CA . GLY A 1 69 ? -27.934 1.901 23.308 1.00 93.56 69 GLY A CA 1
ATOM 531 C C . GLY A 1 69 ? -28.132 3.348 23.762 1.00 93.56 69 GLY A C 1
ATOM 532 O O . GLY A 1 69 ? -28.923 4.069 23.163 1.00 93.56 69 GLY A O 1
ATOM 533 N N . SER A 1 70 ? -27.400 3.781 24.793 1.00 94.69 70 SER A N 1
ATOM 534 C CA . SER A 1 70 ? -27.513 5.131 25.363 1.00 94.69 70 SER A CA 1
ATOM 535 C C . SER A 1 70 ? -26.907 6.209 24.455 1.00 94.69 70 SER A C 1
ATOM 537 O O . SER A 1 70 ? -25.697 6.231 24.218 1.00 94.69 70 SER A O 1
ATOM 539 N N . ASP A 1 71 ? -27.733 7.159 24.006 1.00 94.00 71 ASP A N 1
ATOM 540 C CA . ASP A 1 71 ? -27.299 8.310 23.200 1.00 94.00 71 ASP A CA 1
ATOM 541 C C . ASP A 1 71 ? -26.312 9.210 23.956 1.00 94.00 71 ASP A C 1
ATOM 543 O O . ASP A 1 71 ? -25.326 9.683 23.387 1.00 94.00 71 ASP A O 1
ATOM 547 N N . THR A 1 72 ? -26.533 9.406 25.259 1.00 93.69 72 THR A N 1
ATOM 548 C CA . THR A 1 72 ? -25.653 10.215 26.109 1.00 93.69 72 THR A CA 1
ATOM 549 C C . THR A 1 72 ? -24.276 9.567 26.243 1.00 93.69 72 THR A C 1
ATOM 551 O O . THR A 1 72 ? -23.257 10.245 26.099 1.00 93.69 72 THR A O 1
ATOM 554 N N . ALA A 1 73 ? -24.224 8.250 26.468 1.00 93.38 73 ALA A N 1
ATOM 555 C CA . ALA A 1 73 ? -22.962 7.517 26.508 1.00 93.38 73 ALA A CA 1
ATOM 556 C C . ALA A 1 73 ? -22.278 7.509 25.131 1.00 93.38 73 ALA A C 1
ATOM 558 O O . ALA A 1 73 ? -21.073 7.747 25.043 1.00 93.38 73 ALA A O 1
ATOM 559 N N . ARG A 1 74 ? -23.040 7.347 24.037 1.00 95.25 74 ARG A N 1
ATOM 560 C CA . ARG A 1 74 ? -22.515 7.456 22.666 1.00 95.25 74 ARG A CA 1
ATOM 561 C C . ARG A 1 74 ? -21.844 8.804 22.423 1.00 95.25 74 ARG A C 1
ATOM 563 O O . ARG A 1 74 ? -20.742 8.841 21.874 1.00 95.25 74 ARG A O 1
ATOM 570 N N . ALA A 1 75 ? -22.470 9.900 22.852 1.00 94.12 75 ALA A N 1
ATOM 571 C CA . ALA A 1 75 ? -21.911 11.243 22.723 1.00 94.12 75 ALA A CA 1
ATOM 572 C C . ALA A 1 75 ? -20.594 11.389 23.503 1.00 94.12 75 ALA A C 1
ATOM 574 O O . ALA A 1 75 ? -19.608 11.874 22.948 1.00 94.12 75 ALA A O 1
ATOM 575 N N . ARG A 1 76 ? -20.532 10.908 24.753 1.00 94.44 76 ARG A N 1
ATOM 576 C CA . ARG A 1 76 ? -19.303 10.959 25.566 1.00 94.44 76 ARG A CA 1
ATOM 577 C C . ARG A 1 76 ? -18.178 10.105 24.981 1.00 94.44 76 ARG A C 1
ATOM 579 O O . ARG A 1 76 ? -17.069 10.607 24.819 1.00 94.44 76 ARG A O 1
ATOM 586 N N . LEU A 1 77 ? -18.460 8.868 24.566 1.00 94.38 77 LEU A N 1
ATOM 587 C CA . LEU A 1 77 ? -17.479 7.996 23.901 1.00 94.38 77 LEU A CA 1
ATOM 588 C C . LEU A 1 77 ? -16.965 8.605 22.589 1.00 94.38 77 LEU A C 1
ATOM 590 O O . LEU A 1 77 ? -15.767 8.550 22.306 1.00 94.38 77 LEU A O 1
ATOM 594 N N . SER A 1 78 ? -17.844 9.254 21.821 1.00 92.00 78 SER A N 1
ATOM 595 C CA . SER A 1 78 ? -17.469 9.940 20.578 1.00 92.00 78 SER A CA 1
ATOM 596 C C . SER A 1 78 ? -16.492 11.097 20.819 1.00 92.00 78 SER A C 1
ATOM 598 O O . SER A 1 78 ? -15.618 11.334 19.989 1.00 92.00 78 SER A O 1
ATOM 600 N N . LEU A 1 79 ? -16.563 11.774 21.973 1.00 91.56 79 LEU A N 1
ATOM 601 C CA . LEU A 1 79 ? -15.590 12.803 22.373 1.00 91.56 79 LEU A CA 1
ATOM 602 C C . LEU A 1 79 ? -14.227 12.220 22.784 1.00 91.56 79 LEU A C 1
ATOM 604 O O . LEU A 1 79 ? -13.215 12.924 22.749 1.00 91.56 79 LEU A O 1
ATOM 608 N N . LEU A 1 80 ? -14.173 10.942 23.171 1.00 91.69 80 LEU A N 1
ATOM 609 C CA . LEU A 1 80 ? -12.925 10.263 23.530 1.00 91.69 80 LEU A CA 1
ATOM 610 C C . LEU A 1 80 ? -12.153 9.767 22.299 1.00 91.69 80 LEU A C 1
ATOM 612 O O . LEU A 1 80 ? -10.923 9.700 22.349 1.00 91.69 80 LEU A O 1
ATOM 616 N N . ALA A 1 81 ? -12.832 9.479 21.184 1.00 87.75 81 ALA A N 1
ATOM 617 C CA . ALA A 1 81 ? -12.197 8.942 19.979 1.00 87.75 81 ALA A CA 1
ATOM 618 C C . ALA A 1 81 ? -11.096 9.853 19.385 1.00 87.75 81 ALA A C 1
ATOM 620 O O . ALA A 1 81 ? -9.996 9.347 19.149 1.00 87.75 81 ALA A O 1
ATOM 621 N N . PRO A 1 82 ? -11.280 11.182 19.230 1.00 86.88 82 PRO A N 1
ATOM 622 C CA . PRO A 1 82 ? -10.206 12.069 18.770 1.00 86.88 82 PRO A CA 1
ATOM 623 C C . PRO A 1 82 ? -9.000 12.104 19.716 1.00 86.88 82 PRO A C 1
ATOM 625 O O . PRO A 1 82 ? -7.858 12.205 19.275 1.00 86.88 82 PRO A O 1
ATOM 628 N N . ARG A 1 83 ? -9.233 11.981 21.029 1.00 89.50 83 ARG A N 1
ATOM 629 C CA . ARG A 1 83 ? -8.161 11.981 22.038 1.00 89.50 83 ARG A CA 1
ATOM 630 C C . ARG A 1 83 ? -7.349 10.692 21.994 1.00 89.50 83 ARG A C 1
ATOM 632 O O . ARG A 1 83 ? -6.125 10.742 22.079 1.00 89.50 83 ARG A O 1
ATOM 639 N N . LEU A 1 84 ? -8.018 9.555 21.816 1.00 89.62 84 LEU A N 1
ATOM 640 C CA . LEU A 1 84 ? -7.367 8.273 21.554 1.00 89.62 84 LEU A CA 1
ATOM 641 C C . LEU A 1 84 ? -6.561 8.309 20.246 1.00 89.62 84 LEU A C 1
ATOM 643 O O . LEU A 1 84 ? -5.429 7.821 20.200 1.00 89.62 84 LEU A O 1
ATOM 647 N N . GLY A 1 85 ? -7.123 8.932 19.210 1.00 89.31 85 GLY A N 1
ATOM 648 C CA . GLY A 1 85 ? -6.447 9.191 17.943 1.00 89.31 85 GLY A CA 1
ATOM 649 C C . GLY A 1 85 ? -5.149 9.979 18.124 1.00 89.31 85 GLY A C 1
ATOM 650 O O . GLY A 1 85 ? -4.109 9.567 17.617 1.00 89.31 85 GLY A O 1
ATOM 651 N N . GLU A 1 86 ? -5.163 11.050 18.918 1.00 88.56 86 GLU A N 1
ATOM 652 C CA . GLU A 1 86 ? -3.959 11.844 19.195 1.00 88.56 86 GLU A CA 1
ATOM 653 C C . GLU A 1 86 ? -2.894 11.053 19.969 1.00 88.56 86 GLU A C 1
ATOM 655 O O . GLU A 1 86 ? -1.715 11.086 19.619 1.00 88.56 86 GLU A O 1
ATOM 660 N N . VAL A 1 87 ? -3.289 10.272 20.979 1.00 88.62 87 VAL A N 1
ATOM 661 C CA . VAL A 1 87 ? -2.348 9.395 21.698 1.00 88.62 87 VAL A CA 1
ATOM 662 C C . VAL A 1 87 ? -1.728 8.366 20.747 1.00 88.62 87 VAL A C 1
ATOM 664 O O . VAL A 1 87 ? -0.515 8.160 20.777 1.00 88.62 87 VAL A O 1
ATOM 667 N N . THR A 1 88 ? -2.533 7.766 19.867 1.00 89.44 88 THR A N 1
ATOM 668 C CA . THR A 1 88 ? -2.063 6.799 18.862 1.00 89.44 88 THR A CA 1
ATOM 669 C C . THR A 1 88 ? -1.074 7.447 17.893 1.00 89.44 88 THR A C 1
ATOM 671 O O . THR A 1 88 ? -0.021 6.874 17.615 1.00 89.44 88 THR A O 1
ATOM 674 N N . ARG A 1 89 ? -1.352 8.677 17.441 1.00 88.88 89 ARG A N 1
ATOM 675 C CA . ARG A 1 89 ? -0.452 9.468 16.590 1.00 88.88 89 ARG A CA 1
ATOM 676 C C . ARG A 1 89 ? 0.884 9.751 17.282 1.00 88.88 89 ARG A C 1
ATOM 678 O O . ARG A 1 89 ? 1.934 9.595 16.669 1.00 88.88 89 ARG A O 1
ATOM 685 N N . LEU A 1 90 ? 0.864 10.111 18.568 1.00 87.00 90 LEU A N 1
ATOM 686 C CA . LEU A 1 90 ? 2.084 10.330 19.354 1.00 87.00 90 LEU A CA 1
ATOM 687 C C . LEU A 1 90 ? 2.899 9.044 19.538 1.00 87.00 90 LEU A C 1
ATOM 689 O O . LEU A 1 90 ? 4.125 9.099 19.506 1.00 87.00 90 LEU A O 1
ATOM 693 N N . VAL A 1 91 ? 2.243 7.895 19.737 1.00 87.62 91 VAL A N 1
ATOM 694 C CA . VAL A 1 91 ? 2.919 6.586 19.787 1.00 87.62 91 VAL A CA 1
ATOM 695 C C . VAL A 1 91 ? 3.559 6.268 18.438 1.00 87.62 91 VAL A C 1
ATOM 697 O O . VAL A 1 91 ? 4.717 5.862 18.409 1.00 87.62 91 VAL A O 1
ATOM 700 N N . HIS A 1 92 ? 2.845 6.494 17.333 1.00 89.06 92 HIS A N 1
ATOM 701 C CA . HIS A 1 92 ? 3.372 6.314 15.982 1.00 89.06 92 HIS A CA 1
ATOM 702 C C . HIS A 1 92 ? 4.604 7.203 15.726 1.00 89.06 92 HIS A C 1
ATOM 704 O O . HIS A 1 92 ? 5.652 6.710 15.315 1.00 89.06 92 HIS A O 1
ATOM 710 N N . ASP A 1 93 ? 4.527 8.494 16.066 1.00 85.50 93 ASP A N 1
ATOM 711 C CA . ASP A 1 93 ? 5.619 9.458 15.875 1.00 85.50 93 ASP A CA 1
ATOM 712 C C . ASP A 1 93 ? 6.910 9.097 16.636 1.00 85.50 93 ASP A C 1
ATOM 714 O O . ASP A 1 93 ? 7.990 9.515 16.217 1.00 85.50 93 ASP A O 1
ATOM 718 N N . GLN A 1 94 ? 6.835 8.311 17.721 1.00 85.25 94 GLN A N 1
ATOM 719 C CA . GLN A 1 94 ? 8.022 7.834 18.447 1.00 85.25 94 GLN A CA 1
ATOM 720 C C . GLN A 1 94 ? 8.884 6.864 17.636 1.00 85.25 94 GLN A C 1
ATOM 722 O O . GLN A 1 94 ? 10.073 6.735 17.927 1.00 85.25 94 GLN A O 1
ATOM 727 N N . GLU A 1 95 ? 8.321 6.180 16.637 1.00 85.50 95 GLU A N 1
ATOM 728 C CA . GLU A 1 95 ? 9.131 5.357 15.738 1.00 85.50 95 GLU A CA 1
ATOM 729 C C . GLU A 1 95 ? 10.035 6.222 14.863 1.00 85.50 95 GLU A C 1
ATOM 731 O O . GLU A 1 95 ? 11.170 5.839 14.566 1.00 85.50 95 GLU A O 1
ATOM 736 N N . GLY A 1 96 ? 9.551 7.410 14.493 1.00 76.38 96 GLY A N 1
ATOM 737 C CA . GLY A 1 96 ? 10.332 8.435 13.815 1.00 76.38 96 GLY A CA 1
ATOM 738 C C . GLY A 1 96 ? 10.780 8.058 12.406 1.00 76.38 96 GLY A C 1
ATOM 739 O O . GLY A 1 96 ? 11.704 8.679 11.905 1.00 76.38 96 GLY A O 1
ATOM 740 N N . MET A 1 97 ? 10.183 7.052 11.760 1.00 80.88 97 MET A N 1
ATOM 741 C CA . MET A 1 97 ? 10.428 6.807 10.338 1.00 80.88 97 MET A CA 1
ATOM 742 C C . MET A 1 97 ? 9.834 7.970 9.531 1.00 80.88 97 MET A C 1
ATOM 744 O O . MET A 1 97 ? 8.661 8.306 9.695 1.00 80.88 97 MET A O 1
ATOM 748 N N . ARG A 1 98 ? 10.648 8.612 8.690 1.00 77.88 98 ARG A N 1
ATOM 749 C CA . ARG A 1 98 ? 10.222 9.742 7.851 1.00 77.88 98 ARG A CA 1
ATOM 750 C C . ARG A 1 98 ? 10.395 9.437 6.369 1.00 77.88 98 ARG A C 1
ATOM 752 O O . ARG A 1 98 ? 11.059 8.469 5.990 1.00 77.88 98 ARG A O 1
ATOM 759 N N . THR A 1 99 ? 9.748 10.247 5.538 1.00 73.81 99 THR A N 1
ATOM 760 C CA . THR A 1 99 ? 9.962 10.221 4.093 1.00 73.81 99 THR A CA 1
ATOM 761 C C . THR A 1 99 ? 11.399 10.586 3.757 1.00 73.81 99 THR A C 1
ATOM 763 O O . THR A 1 99 ? 12.056 11.303 4.509 1.00 73.81 99 THR A O 1
ATOM 766 N N . THR A 1 100 ? 11.887 10.129 2.611 1.00 71.88 100 THR A N 1
ATOM 767 C CA . THR A 1 100 ? 13.257 10.417 2.176 1.00 71.88 100 THR A CA 1
ATOM 768 C C . THR A 1 100 ? 13.340 11.568 1.178 1.00 71.88 100 THR A C 1
ATOM 770 O O . THR A 1 100 ? 14.410 11.796 0.619 1.00 71.88 100 THR A O 1
ATOM 773 N N . TRP A 1 101 ? 12.227 12.249 0.893 1.00 66.31 101 TRP A N 1
ATOM 774 C CA . TRP A 1 101 ? 12.207 13.365 -0.049 1.00 66.31 101 TRP A CA 1
ATOM 775 C C . TRP A 1 101 ? 13.070 14.509 0.470 1.00 66.31 101 TRP A C 1
ATOM 777 O O . TRP A 1 101 ? 12.905 14.976 1.595 1.00 66.31 101 TRP A O 1
ATOM 787 N N . SER A 1 102 ? 13.969 14.981 -0.383 1.00 50.06 102 SER A N 1
ATOM 788 C CA . SER A 1 102 ? 14.836 16.123 -0.103 1.00 50.06 102 SER A CA 1
ATOM 789 C C . SER A 1 102 ? 14.233 17.453 -0.579 1.00 50.06 102 SER A C 1
ATOM 791 O O . SER A 1 102 ? 14.703 18.517 -0.179 1.00 50.06 102 SER A O 1
ATOM 793 N N . SER A 1 103 ? 13.191 17.415 -1.428 1.00 55.41 103 SER A N 1
ATOM 794 C CA . SER A 1 103 ? 12.537 18.602 -2.008 1.00 55.41 103 SER A CA 1
ATOM 795 C C . SER A 1 103 ? 11.116 18.322 -2.542 1.00 55.41 103 SER A C 1
ATOM 797 O O . SER A 1 103 ? 10.742 17.170 -2.776 1.00 55.41 103 SER A O 1
ATOM 799 N N . LYS A 1 104 ? 10.307 19.373 -2.767 1.00 57.84 104 LYS A N 1
ATOM 800 C CA . LYS A 1 104 ? 8.956 19.251 -3.368 1.00 57.84 104 LYS A CA 1
ATOM 801 C C . LYS A 1 104 ? 9.021 18.826 -4.835 1.00 57.84 104 LYS A C 1
ATOM 803 O O . LYS A 1 104 ? 8.163 18.088 -5.306 1.00 57.84 104 LYS A O 1
ATOM 808 N N . GLU A 1 105 ? 10.066 19.245 -5.534 1.00 55.12 105 GLU A N 1
ATOM 809 C CA . GLU A 1 105 ? 10.329 18.919 -6.932 1.00 55.12 105 GLU A CA 1
ATOM 810 C C . GLU A 1 105 ? 10.625 17.421 -7.122 1.00 55.12 105 GLU A C 1
ATOM 812 O O . GLU A 1 105 ? 10.374 16.865 -8.191 1.00 55.12 105 GLU A O 1
ATOM 817 N N . GLU A 1 106 ? 11.175 16.762 -6.098 1.00 59.34 106 GLU A N 1
ATOM 818 C CA . GLU A 1 106 ? 11.391 15.312 -6.071 1.00 59.34 106 GLU A CA 1
ATOM 819 C C . GLU A 1 106 ? 10.061 14.559 -5.907 1.00 59.34 106 GLU A C 1
ATOM 821 O O . GLU A 1 106 ? 9.795 13.601 -6.636 1.00 59.34 106 GLU A O 1
ATOM 826 N N . LEU A 1 107 ? 9.181 15.063 -5.033 1.00 58.50 107 LEU A N 1
ATOM 827 C CA . LEU A 1 107 ? 7.830 14.533 -4.853 1.00 58.50 107 LEU A CA 1
ATOM 828 C C . LEU A 1 107 ? 7.019 14.615 -6.155 1.00 58.50 107 LEU A C 1
ATOM 830 O O . LEU A 1 107 ? 6.362 13.643 -6.508 1.00 58.50 107 LEU A O 1
ATOM 834 N N . GLU A 1 108 ? 7.090 15.729 -6.890 1.00 54.69 108 GLU A N 1
ATOM 835 C CA . GLU A 1 108 ? 6.332 15.945 -8.135 1.00 54.69 108 GLU A CA 1
ATOM 836 C C . GLU A 1 108 ? 6.837 15.107 -9.326 1.00 54.69 108 GLU A C 1
ATOM 838 O O . GLU A 1 108 ? 6.047 14.748 -10.203 1.00 54.69 108 GLU A O 1
ATOM 843 N N . ARG A 1 109 ? 8.127 14.737 -9.342 1.00 53.78 109 ARG A N 1
ATOM 844 C CA . ARG A 1 109 ? 8.723 13.852 -10.363 1.00 53.78 109 ARG A CA 1
ATOM 845 C C . ARG A 1 109 ? 8.337 12.379 -10.206 1.00 53.78 109 ARG A C 1
ATOM 847 O O . ARG A 1 109 ? 8.337 11.658 -11.196 1.00 53.78 109 ARG A O 1
ATOM 854 N N . SER A 1 110 ? 7.978 11.938 -8.999 1.00 50.78 110 SER A N 1
ATOM 855 C CA . SER A 1 110 ? 7.675 10.530 -8.675 1.00 50.78 110 SER A CA 1
ATOM 856 C C . SER A 1 110 ? 6.317 10.008 -9.182 1.00 50.78 110 SER A C 1
ATOM 858 O O . SER A 1 110 ? 5.944 8.875 -8.899 1.00 50.78 110 SER A O 1
ATOM 860 N N . VAL A 1 111 ? 5.559 10.833 -9.912 1.00 50.28 111 VAL A N 1
ATOM 861 C CA . VAL A 1 111 ? 4.097 10.714 -10.044 1.00 50.28 111 VAL A CA 1
ATOM 862 C C . VAL A 1 111 ? 3.647 10.414 -11.484 1.00 50.28 111 VAL A C 1
ATOM 864 O O . VAL A 1 111 ? 2.658 10.974 -11.958 1.00 50.28 111 VAL A O 1
ATOM 867 N N . ASP A 1 112 ? 4.408 9.637 -12.251 1.00 51.66 112 ASP A N 1
ATOM 868 C CA . ASP A 1 112 ? 4.107 9.378 -13.672 1.00 51.66 112 ASP A CA 1
ATOM 869 C C . ASP A 1 112 ? 4.547 7.971 -14.114 1.00 51.66 112 ASP A C 1
ATOM 871 O O . ASP A 1 112 ? 5.267 7.801 -15.097 1.00 51.66 112 ASP A O 1
ATOM 875 N N . ASP A 1 113 ? 4.163 6.954 -13.341 1.00 50.72 113 ASP A N 1
ATOM 876 C CA . ASP A 1 113 ? 4.652 5.577 -13.481 1.00 50.72 113 ASP A CA 1
ATOM 877 C C . ASP A 1 113 ? 3.886 4.724 -14.517 1.00 50.72 113 ASP A C 1
ATOM 879 O O . ASP A 1 113 ? 4.444 3.749 -15.018 1.00 50.72 113 ASP A O 1
ATOM 883 N N . GLU A 1 114 ? 2.659 5.101 -14.910 1.00 48.56 114 GLU A N 1
ATOM 884 C CA . GLU A 1 114 ? 1.852 4.405 -15.942 1.00 48.56 114 GLU A CA 1
ATOM 885 C C . GLU A 1 114 ? 1.805 5.091 -17.323 1.00 48.56 114 GLU A C 1
ATOM 887 O O . GLU A 1 114 ? 1.110 4.629 -18.229 1.00 48.56 114 GLU A O 1
ATOM 892 N N . LYS A 1 115 ? 2.665 6.084 -17.605 1.00 45.22 115 LYS A N 1
ATOM 893 C CA . LYS A 1 115 ? 3.018 6.390 -19.016 1.00 45.22 115 LYS A CA 1
ATOM 894 C C . LYS A 1 115 ? 3.751 5.227 -19.713 1.00 45.22 115 LYS A C 1
ATOM 896 O O . LYS A 1 115 ? 4.097 5.333 -20.891 1.00 45.22 115 LYS A O 1
ATOM 901 N N . VAL A 1 116 ? 3.924 4.112 -19.000 1.00 33.97 116 VAL A N 1
ATOM 902 C CA . VAL A 1 116 ? 4.468 2.829 -19.430 1.00 33.97 116 VAL A CA 1
ATOM 903 C C . VAL A 1 116 ? 3.487 1.695 -19.037 1.00 33.97 116 VAL A C 1
ATOM 905 O O . VAL A 1 116 ? 3.684 1.016 -18.038 1.00 33.97 116 VAL A O 1
ATOM 908 N N . VAL A 1 117 ? 2.481 1.472 -19.904 1.00 28.22 117 VAL A N 1
ATOM 909 C CA . VAL A 1 117 ? 1.650 0.247 -20.108 1.00 28.22 117 VAL A CA 1
ATOM 910 C C . VAL A 1 117 ? 0.480 -0.042 -19.118 1.00 28.22 117 VAL A C 1
ATOM 912 O O . VAL A 1 117 ? 0.723 -0.128 -17.920 1.00 28.22 117 VAL A O 1
ATOM 915 N N . PRO A 1 118 ? -0.766 -0.289 -19.613 1.00 27.83 118 PRO A N 1
ATOM 916 C CA . PRO A 1 118 ? -1.954 -0.696 -18.835 1.00 27.83 118 PRO A CA 1
ATOM 917 C C . PRO A 1 118 ? -2.241 -2.231 -19.031 1.00 27.83 118 PRO A C 1
ATOM 919 O O . PRO A 1 118 ? -1.396 -2.926 -19.588 1.00 27.83 118 PRO A O 1
ATOM 922 N N . PRO A 1 119 ? -3.357 -2.860 -18.602 1.00 31.70 119 PRO A N 1
ATOM 923 C CA . PRO A 1 119 ? -3.337 -3.725 -17.416 1.00 31.70 119 PRO A CA 1
ATOM 924 C C . PRO A 1 119 ? -4.022 -5.092 -17.583 1.00 31.70 119 PRO A C 1
ATOM 926 O O . PRO A 1 119 ? -4.745 -5.340 -18.547 1.00 31.70 119 PRO A O 1
ATOM 929 N N . SER A 1 120 ? -3.866 -6.005 -16.624 1.00 28.34 120 SER A N 1
ATOM 930 C CA . SER A 1 120 ? -4.643 -7.257 -16.608 1.00 28.34 120 SER A CA 1
ATOM 931 C C . SER A 1 120 ? -4.879 -7.774 -15.188 1.00 28.34 120 SER A C 1
ATOM 933 O O . SER A 1 120 ? -4.014 -7.648 -14.326 1.00 28.34 120 SER A O 1
ATOM 935 N N . GLY A 1 121 ? -6.068 -8.346 -14.957 1.00 24.55 121 GLY A N 1
ATOM 936 C CA . GLY A 1 121 ? -6.503 -8.916 -13.678 1.00 24.55 121 GLY A CA 1
ATOM 937 C C . GLY A 1 121 ? -6.654 -10.449 -13.675 1.00 24.55 121 GLY A C 1
ATOM 938 O O . GLY A 1 121 ? -6.923 -11.021 -14.723 1.00 24.55 121 GLY A O 1
ATOM 939 N N . ILE A 1 122 ? -6.504 -11.027 -12.462 1.00 24.50 122 ILE A N 1
ATOM 940 C CA . ILE A 1 122 ? -7.260 -12.121 -11.768 1.00 24.50 122 ILE A CA 1
ATOM 941 C C . ILE A 1 122 ? -7.427 -13.479 -12.527 1.00 24.50 122 ILE A C 1
ATOM 943 O O . ILE A 1 122 ? -7.973 -13.455 -13.618 1.00 24.50 122 ILE A O 1
ATOM 947 N N . MET A 1 123 ? -7.150 -14.727 -12.067 1.00 25.38 123 MET A N 1
ATOM 948 C CA . MET A 1 123 ? -6.691 -15.426 -10.828 1.00 25.38 123 MET A CA 1
ATOM 949 C C . MET A 1 123 ? -6.402 -16.950 -11.114 1.00 25.38 123 MET A C 1
ATOM 951 O O . MET A 1 123 ? -7.191 -17.530 -11.849 1.00 25.38 123 MET A O 1
ATOM 955 N N . MET A 1 124 ? -5.408 -17.570 -10.415 1.00 29.14 124 MET A N 1
ATOM 956 C CA . MET A 1 124 ? -5.276 -18.953 -9.792 1.00 29.14 124 MET A CA 1
ATOM 957 C C . MET A 1 124 ? -5.379 -20.277 -10.623 1.00 29.14 124 MET A C 1
ATOM 959 O O . MET A 1 124 ? -5.969 -20.207 -11.693 1.00 29.14 124 MET A O 1
ATOM 963 N N . PRO A 1 125 ? -4.986 -21.518 -10.158 1.00 30.25 125 PRO A N 1
ATOM 964 C CA . PRO A 1 125 ? -4.140 -22.042 -9.037 1.00 30.25 125 PRO A CA 1
ATOM 965 C C . PRO A 1 125 ? -3.019 -23.080 -9.453 1.00 30.25 125 PRO A C 1
ATOM 967 O O . PRO A 1 125 ? -2.946 -23.473 -10.612 1.00 30.25 125 PRO A O 1
ATOM 970 N N . VAL A 1 126 ? -2.178 -23.583 -8.513 1.00 28.48 126 VAL A N 1
ATOM 971 C CA . VAL A 1 126 ? -1.048 -24.551 -8.733 1.00 28.48 126 VAL A CA 1
ATOM 972 C C . VAL A 1 126 ? -1.021 -25.711 -7.686 1.00 28.48 126 VAL A C 1
ATOM 974 O O . VAL A 1 126 ? -1.308 -25.435 -6.518 1.00 28.48 126 VAL A O 1
ATOM 977 N N . PRO A 1 127 ? -0.659 -26.978 -8.040 1.00 26.86 127 PRO A N 1
ATOM 978 C CA . PRO A 1 127 ? -0.358 -28.094 -7.110 1.00 26.86 127 PRO A CA 1
ATOM 979 C C . PRO A 1 127 ? 1.171 -28.264 -6.813 1.00 26.86 127 PRO A C 1
ATOM 981 O O . PRO A 1 127 ? 1.981 -27.559 -7.401 1.00 26.86 127 PRO A O 1
ATOM 984 N N . PRO A 1 128 ? 1.604 -29.121 -5.855 1.00 32.22 128 PRO A N 1
ATOM 985 C CA . PRO A 1 128 ? 2.656 -28.794 -4.879 1.00 32.22 128 PRO A CA 1
ATOM 986 C C . PRO A 1 128 ? 4.117 -29.002 -5.330 1.00 32.22 128 PRO A C 1
ATOM 988 O O . PRO A 1 128 ? 4.424 -29.831 -6.182 1.00 32.22 128 PRO A O 1
ATOM 991 N N . ALA A 1 129 ? 5.016 -28.267 -4.663 1.00 30.81 129 ALA A N 1
ATOM 992 C CA . ALA A 1 129 ? 6.453 -28.156 -4.930 1.00 30.81 129 ALA A CA 1
ATOM 993 C C . ALA A 1 129 ? 7.328 -29.280 -4.323 1.00 30.81 129 ALA A C 1
ATOM 995 O O . ALA A 1 129 ? 7.015 -29.775 -3.234 1.00 30.81 129 ALA A O 1
ATOM 996 N N . PRO A 1 130 ? 8.488 -29.603 -4.937 1.00 29.08 130 PRO A N 1
ATOM 997 C CA . PRO A 1 130 ? 9.592 -30.297 -4.282 1.00 29.08 130 PRO A CA 1
ATOM 998 C C . PRO A 1 130 ? 10.632 -29.328 -3.667 1.00 29.08 130 PRO A C 1
ATOM 1000 O O . PRO A 1 130 ? 10.635 -28.126 -3.919 1.00 29.08 130 PRO A O 1
ATOM 1003 N N . ALA A 1 131 ? 11.486 -29.881 -2.799 1.00 29.27 131 ALA A N 1
ATOM 1004 C CA . ALA A 1 131 ? 12.326 -29.210 -1.794 1.00 29.27 131 ALA A CA 1
ATOM 1005 C C . ALA A 1 131 ? 13.456 -28.282 -2.331 1.00 29.27 131 ALA A C 1
ATOM 1007 O O . ALA A 1 131 ? 13.932 -28.472 -3.451 1.00 29.27 131 ALA A O 1
ATOM 1008 N N . PRO A 1 132 ? 13.937 -27.308 -1.521 1.00 34.25 132 PRO A N 1
ATOM 1009 C CA . PRO A 1 132 ? 14.720 -26.167 -1.998 1.00 34.25 132 PRO A CA 1
ATOM 1010 C C . PRO A 1 132 ? 16.208 -26.479 -2.213 1.00 34.25 132 PRO A C 1
ATOM 1012 O O . PRO A 1 132 ? 16.847 -27.149 -1.397 1.00 34.25 132 PRO A O 1
ATOM 1015 N N . LYS A 1 133 ? 16.788 -25.899 -3.271 1.00 29.94 133 LYS A N 1
ATOM 1016 C CA . LYS A 1 133 ? 18.244 -25.736 -3.426 1.00 29.94 133 LYS A CA 1
ATOM 1017 C C . LYS A 1 133 ? 18.673 -24.366 -2.879 1.00 29.94 133 LYS A C 1
ATOM 1019 O O . LYS A 1 133 ? 17.930 -23.394 -2.961 1.00 29.94 133 LYS A O 1
ATOM 1024 N N . GLN A 1 134 ? 19.852 -24.331 -2.258 1.00 30.70 134 GLN A N 1
ATOM 1025 C CA . GLN A 1 134 ? 20.380 -23.219 -1.455 1.00 30.70 134 GLN A CA 1
ATOM 1026 C C . GLN A 1 134 ? 20.482 -21.891 -2.233 1.00 30.70 134 GLN A C 1
ATOM 1028 O O . GLN A 1 134 ? 21.031 -21.852 -3.332 1.00 30.70 134 GLN A O 1
ATOM 1033 N N . GLN A 1 135 ? 19.976 -20.811 -1.623 1.00 37.66 135 GLN A N 1
ATOM 1034 C CA . GLN A 1 135 ? 19.967 -19.438 -2.149 1.00 37.66 135 GLN A CA 1
ATOM 1035 C C . GLN A 1 135 ? 21.353 -18.763 -2.064 1.00 37.66 135 GLN A C 1
ATOM 1037 O O . GLN A 1 135 ? 22.052 -18.941 -1.061 1.00 37.66 135 GLN A O 1
ATOM 1042 N N . PRO A 1 136 ? 21.751 -17.935 -3.052 1.00 35.53 136 PRO A N 1
ATOM 1043 C CA . PRO A 1 136 ? 22.932 -17.087 -2.938 1.00 35.53 136 PRO A CA 1
ATOM 1044 C C . PRO A 1 136 ? 22.691 -15.904 -1.981 1.00 35.53 136 PRO A C 1
ATOM 1046 O O . PRO A 1 136 ? 21.566 -15.451 -1.779 1.00 35.53 136 PRO A O 1
ATOM 1049 N N . ALA A 1 137 ? 23.777 -15.414 -1.381 1.00 44.16 137 ALA A N 1
ATOM 1050 C CA . ALA A 1 137 ? 23.789 -14.339 -0.390 1.00 44.16 137 ALA A CA 1
ATOM 1051 C C . ALA A 1 137 ? 23.145 -13.024 -0.883 1.00 44.16 137 ALA A C 1
ATOM 1053 O O . ALA A 1 137 ? 23.233 -12.676 -2.061 1.00 44.16 137 ALA A O 1
ATOM 1054 N N . PHE A 1 138 ? 22.548 -12.275 0.055 1.00 53.97 138 PHE A N 1
ATOM 1055 C CA . PHE A 1 138 ? 21.892 -10.975 -0.142 1.00 53.97 138 PHE A CA 1
ATOM 1056 C C . PHE A 1 138 ? 22.722 -10.027 -1.029 1.00 53.97 138 PHE A C 1
ATOM 1058 O O . PHE A 1 138 ? 23.782 -9.545 -0.621 1.00 53.97 138 PHE A O 1
ATOM 1065 N N . SER A 1 139 ? 22.235 -9.742 -2.240 1.00 60.34 139 SER A N 1
ATOM 1066 C CA . SER A 1 139 ? 22.821 -8.713 -3.104 1.00 60.34 139 SER A CA 1
ATOM 1067 C C . SER A 1 139 ? 22.356 -7.335 -2.630 1.00 60.34 139 SER A C 1
ATOM 1069 O O . SER A 1 139 ? 21.158 -7.153 -2.409 1.00 60.34 139 SER A O 1
ATOM 1071 N N . PRO A 1 140 ? 23.255 -6.349 -2.446 1.00 77.38 140 PRO A N 1
ATOM 1072 C CA . PRO A 1 140 ? 22.826 -5.046 -1.962 1.00 77.38 140 PRO A CA 1
ATOM 1073 C C . PRO A 1 140 ? 21.958 -4.342 -3.018 1.00 77.38 140 PRO A C 1
ATOM 1075 O O . PRO A 1 140 ? 22.358 -4.362 -4.189 1.00 77.38 140 PRO A O 1
ATOM 1078 N N . PRO A 1 141 ? 20.864 -3.663 -2.616 1.00 87.62 141 PRO A N 1
ATOM 1079 C CA . PRO A 1 141 ? 19.921 -3.033 -3.536 1.00 87.62 141 PRO A CA 1
ATOM 1080 C C . PRO A 1 141 ? 20.571 -2.122 -4.579 1.00 87.62 141 PRO A C 1
ATOM 1082 O O . PRO A 1 141 ? 21.576 -1.446 -4.308 1.00 87.62 141 PRO A O 1
ATOM 1085 N N . ALA A 1 142 ? 19.962 -2.090 -5.760 1.00 79.81 142 ALA A N 1
ATOM 1086 C CA . ALA A 1 142 ? 20.343 -1.260 -6.884 1.00 79.81 142 ALA A CA 1
ATOM 1087 C C . ALA A 1 142 ? 20.208 0.228 -6.549 1.00 79.81 142 ALA A C 1
ATOM 1089 O O . ALA A 1 142 ? 19.286 0.666 -5.853 1.00 79.81 142 ALA A O 1
ATOM 1090 N N . VAL A 1 143 ? 21.125 1.025 -7.098 1.00 88.44 143 VAL A N 1
ATOM 1091 C CA . VAL A 1 143 ? 21.084 2.489 -7.022 1.00 88.44 143 VAL A CA 1
ATOM 1092 C C . VAL A 1 143 ? 20.274 3.007 -8.212 1.00 88.44 143 VAL A C 1
ATOM 1094 O O . VAL A 1 143 ? 20.827 3.539 -9.169 1.00 88.44 143 VAL A O 1
ATOM 1097 N N . SER A 1 144 ? 18.958 2.800 -8.171 1.00 80.06 144 SER A N 1
ATOM 1098 C CA . SER A 1 144 ? 18.012 3.288 -9.180 1.00 80.06 144 SER A CA 1
ATOM 1099 C C . SER A 1 144 ? 16.687 3.695 -8.532 1.00 80.06 144 SER A C 1
ATOM 1101 O O . SER A 1 144 ? 16.382 3.302 -7.407 1.00 80.06 144 SER A O 1
ATOM 1103 N N . ASN A 1 145 ? 15.914 4.507 -9.248 1.00 79.94 145 ASN A N 1
ATOM 1104 C CA . ASN A 1 145 ? 14.520 4.843 -8.956 1.00 79.94 145 ASN A CA 1
ATOM 1105 C C . ASN A 1 145 ? 13.592 4.566 -10.160 1.00 79.94 145 ASN A C 1
ATOM 1107 O O . ASN A 1 145 ? 12.413 4.931 -10.136 1.00 79.94 145 ASN A O 1
ATOM 1111 N N . SER A 1 146 ? 14.114 3.924 -11.212 1.00 76.62 146 SER A N 1
ATOM 1112 C CA . SER A 1 146 ? 13.348 3.476 -12.375 1.00 76.62 146 SER A CA 1
ATOM 1113 C C . SER A 1 146 ? 12.632 2.172 -12.050 1.00 76.62 146 SER A C 1
ATOM 1115 O O . SER A 1 146 ? 13.233 1.258 -11.497 1.00 76.62 146 SER A O 1
ATOM 1117 N N . TYR A 1 147 ? 11.356 2.046 -12.415 1.00 71.62 147 TYR A N 1
ATOM 1118 C CA . TYR A 1 147 ? 10.636 0.786 -12.221 1.00 71.62 147 TYR A CA 1
ATOM 1119 C C . TYR A 1 147 ? 11.308 -0.385 -12.954 1.00 71.62 147 TYR A C 1
ATOM 1121 O O . TYR A 1 147 ? 11.411 -1.465 -12.381 1.00 71.62 147 TYR A O 1
ATOM 1129 N N . ALA A 1 148 ? 11.787 -0.162 -14.183 1.00 63.59 148 ALA A N 1
ATOM 1130 C CA . ALA A 1 148 ? 12.383 -1.213 -15.010 1.00 63.59 148 ALA A CA 1
ATOM 1131 C C . ALA A 1 148 ? 13.596 -1.863 -14.327 1.00 63.59 148 ALA A C 1
ATOM 1133 O O . ALA A 1 148 ? 13.690 -3.083 -14.278 1.00 63.59 148 ALA A O 1
ATOM 1134 N N . ASP A 1 149 ? 14.454 -1.052 -13.709 1.00 65.81 149 ASP A N 1
ATOM 1135 C CA . ASP A 1 149 ? 15.666 -1.533 -13.037 1.00 65.81 149 ASP A CA 1
ATOM 1136 C C . ASP A 1 149 ? 15.362 -2.258 -11.718 1.00 65.81 149 ASP A C 1
ATOM 1138 O O . ASP A 1 149 ? 16.193 -3.007 -11.210 1.00 65.81 149 ASP A O 1
ATOM 1142 N N . LEU A 1 150 ? 14.199 -1.984 -11.117 1.00 78.62 150 LEU A N 1
ATOM 1143 C CA . LEU A 1 150 ? 13.864 -2.426 -9.764 1.00 78.62 150 LEU A CA 1
ATOM 1144 C C . LEU A 1 150 ? 12.856 -3.582 -9.728 1.00 78.62 150 LEU A C 1
ATOM 1146 O O . LEU A 1 150 ? 12.722 -4.223 -8.688 1.00 78.62 150 LEU A O 1
ATOM 1150 N N . ALA A 1 151 ? 12.132 -3.845 -10.820 1.00 70.75 151 ALA A N 1
ATOM 1151 C CA . ALA A 1 151 ? 11.014 -4.788 -10.843 1.00 70.75 151 ALA A CA 1
ATOM 1152 C C . ALA A 1 151 ? 11.415 -6.206 -10.398 1.00 70.75 151 ALA A C 1
ATOM 1154 O O . ALA A 1 151 ? 10.819 -6.741 -9.458 1.00 70.75 151 ALA A O 1
ATOM 1155 N N . ASP A 1 152 ? 12.450 -6.780 -11.013 1.00 67.94 152 ASP A N 1
ATOM 1156 C CA . ASP A 1 152 ? 12.933 -8.126 -10.680 1.00 67.94 152 ASP A CA 1
ATOM 1157 C C . ASP A 1 152 ? 13.550 -8.178 -9.284 1.00 67.94 152 ASP A C 1
ATOM 1159 O O . ASP A 1 152 ? 13.336 -9.137 -8.541 1.00 67.94 152 ASP A O 1
ATOM 1163 N N . GLU A 1 153 ? 14.252 -7.116 -8.885 1.00 82.94 153 GLU A N 1
ATOM 1164 C CA . GLU A 1 153 ? 14.817 -7.009 -7.544 1.00 82.94 153 GLU A CA 1
ATOM 1165 C C . GLU A 1 153 ? 13.716 -7.053 -6.475 1.00 82.94 153 GLU A C 1
ATOM 1167 O O . GLU A 1 153 ? 13.836 -7.793 -5.498 1.00 82.94 153 GLU A O 1
ATOM 1172 N N . TYR A 1 154 ? 12.611 -6.323 -6.668 1.00 83.44 154 TYR A N 1
ATOM 1173 C CA . TYR A 1 154 ? 11.475 -6.363 -5.747 1.00 83.44 154 TYR A CA 1
ATOM 1174 C C . TYR A 1 154 ? 10.899 -7.767 -5.608 1.00 83.44 154 TYR A C 1
ATOM 1176 O O . TYR A 1 154 ? 10.608 -8.202 -4.492 1.00 83.44 154 TYR A O 1
ATOM 1184 N N . VAL A 1 155 ? 10.730 -8.476 -6.725 1.00 78.44 155 VAL A N 1
ATOM 1185 C CA . VAL A 1 155 ? 10.198 -9.840 -6.721 1.00 78.44 155 VAL A CA 1
ATOM 1186 C C . VAL A 1 155 ? 11.172 -10.789 -6.025 1.00 78.44 155 VAL A C 1
ATOM 1188 O O . VAL A 1 155 ? 10.748 -11.542 -5.148 1.00 78.44 155 VAL A O 1
ATOM 1191 N N . ALA A 1 156 ? 12.462 -10.726 -6.361 1.00 77.12 156 ALA A N 1
ATOM 1192 C CA . ALA A 1 156 ? 13.504 -11.556 -5.762 1.00 77.12 156 ALA A CA 1
ATOM 1193 C C . ALA A 1 156 ? 13.586 -11.349 -4.243 1.00 77.12 156 ALA A C 1
ATOM 1195 O O . ALA A 1 156 ? 13.493 -12.318 -3.487 1.00 77.12 156 ALA A O 1
ATOM 1196 N N . LEU A 1 157 ? 13.648 -10.090 -3.793 1.00 86.50 157 LEU A N 1
ATOM 1197 C CA . LEU A 1 157 ? 13.627 -9.743 -2.373 1.00 86.50 157 LEU A CA 1
ATOM 1198 C C . LEU A 1 157 ? 12.349 -10.254 -1.703 1.00 86.50 157 LEU A C 1
ATOM 1200 O O . LEU A 1 157 ? 12.415 -10.854 -0.634 1.00 86.50 157 LEU A O 1
ATOM 1204 N N . PHE A 1 158 ? 11.177 -10.087 -2.319 1.00 86.56 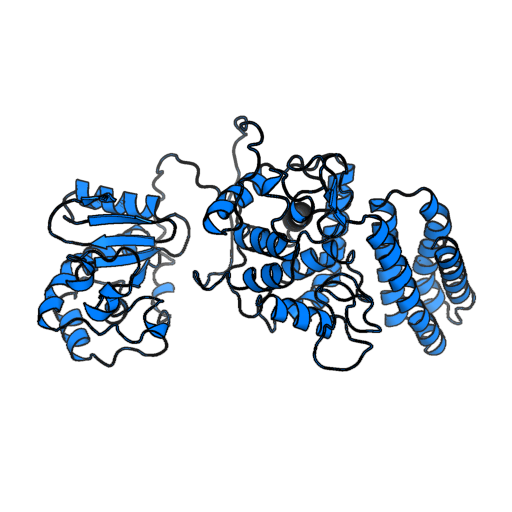158 PHE A N 1
ATOM 1205 C CA . PHE A 1 158 ? 9.925 -10.555 -1.721 1.00 86.56 158 PHE A CA 1
ATOM 1206 C C . PHE A 1 158 ? 9.903 -12.069 -1.495 1.00 86.56 158 PHE A C 1
ATOM 1208 O O . PHE A 1 158 ? 9.326 -12.541 -0.516 1.00 86.56 158 PHE A O 1
ATOM 1215 N N . ARG A 1 159 ? 10.555 -12.839 -2.368 1.00 83.12 159 ARG A N 1
ATOM 1216 C CA . ARG A 1 159 ? 10.638 -14.298 -2.233 1.00 83.12 159 ARG A CA 1
ATOM 1217 C C . ARG A 1 159 ? 11.614 -14.769 -1.189 1.00 83.12 159 ARG A C 1
ATOM 1219 O O . ARG A 1 159 ? 11.303 -15.711 -0.469 1.00 83.12 159 ARG A O 1
ATOM 1226 N N . SER A 1 160 ? 12.781 -14.140 -1.133 1.00 83.25 160 SER A N 1
ATOM 1227 C CA . SER A 1 160 ? 13.797 -14.467 -0.136 1.00 83.25 160 SER A CA 1
ATOM 1228 C C . SER A 1 160 ? 13.455 -13.913 1.248 1.00 83.25 160 SER A C 1
ATOM 1230 O O . SER A 1 160 ? 14.122 -14.254 2.221 1.00 83.25 160 SER A O 1
ATOM 1232 N N . ALA A 1 161 ? 12.443 -13.044 1.354 1.00 90.38 161 ALA A N 1
ATOM 1233 C CA . ALA A 1 161 ? 12.028 -12.441 2.610 1.00 90.38 161 ALA A CA 1
ATOM 1234 C C . ALA A 1 161 ? 11.453 -13.488 3.577 1.00 90.38 161 ALA A C 1
ATOM 1236 O O . ALA A 1 161 ? 10.305 -13.935 3.457 1.00 90.38 161 ALA A O 1
ATOM 1237 N N . GLU A 1 162 ? 12.229 -13.794 4.609 1.00 94.50 162 GLU A N 1
ATOM 1238 C CA . GLU A 1 162 ? 11.781 -14.527 5.788 1.00 94.50 162 GLU A CA 1
ATOM 1239 C C . GLU A 1 162 ? 11.556 -13.550 6.942 1.00 94.50 162 GLU A C 1
ATOM 1241 O O . GLU A 1 162 ? 12.198 -12.502 7.014 1.00 94.50 162 GLU A O 1
ATOM 1246 N N . TYR A 1 163 ? 10.644 -13.869 7.862 1.00 96.00 163 TYR A N 1
ATOM 1247 C CA . TYR A 1 163 ? 10.511 -13.092 9.094 1.00 96.00 163 TYR A CA 1
ATOM 1248 C C . TYR A 1 163 ? 11.786 -13.227 9.929 1.00 96.00 163 TYR A C 1
ATOM 1250 O O . TYR A 1 163 ? 12.321 -14.323 10.061 1.00 96.00 163 TYR A O 1
ATOM 1258 N N . THR A 1 164 ? 12.250 -12.136 10.543 1.00 94.31 164 THR A N 1
ATOM 1259 C CA . THR A 1 164 ? 13.487 -12.175 11.350 1.00 94.31 164 THR A CA 1
ATOM 1260 C C . THR A 1 164 ? 13.391 -13.115 12.551 1.00 94.31 164 THR A C 1
ATOM 1262 O O . THR A 1 164 ? 14.397 -13.666 12.985 1.00 94.31 164 THR A O 1
ATOM 1265 N N . ASP A 1 165 ? 12.190 -13.259 13.118 1.00 93.31 165 ASP A N 1
ATOM 1266 C CA . ASP A 1 165 ? 11.897 -14.121 14.259 1.00 93.31 165 ASP A CA 1
ATOM 1267 C C . ASP A 1 165 ? 10.375 -14.362 14.406 1.00 93.31 165 ASP A C 1
ATOM 1269 O O . ASP A 1 165 ? 9.540 -13.726 13.755 1.00 93.31 165 ASP A O 1
ATOM 1273 N N . GLN A 1 166 ? 9.985 -15.259 15.316 1.00 93.88 166 GLN A N 1
ATOM 1274 C CA . GLN A 1 166 ? 8.575 -15.590 15.573 1.00 93.88 166 GLN A CA 1
ATOM 1275 C C . GLN A 1 166 ? 7.768 -14.422 16.180 1.00 93.88 166 GLN A C 1
ATOM 1277 O O . GLN A 1 166 ? 6.536 -14.388 16.109 1.00 93.88 166 GLN A O 1
ATOM 1282 N N . SER A 1 167 ? 8.417 -13.461 16.841 1.00 91.62 167 SER A N 1
ATOM 1283 C CA . SER A 1 167 ? 7.749 -12.243 17.319 1.00 91.62 167 SER A CA 1
ATOM 1284 C C . SER A 1 167 ? 7.394 -11.327 16.146 1.00 91.62 167 SER A C 1
ATOM 1286 O O . SER A 1 167 ? 6.292 -10.765 16.110 1.00 91.62 167 SER A O 1
ATOM 1288 N N . ALA A 1 168 ? 8.289 -11.226 15.161 1.00 92.94 168 ALA A N 1
ATOM 1289 C CA . ALA A 1 168 ? 8.072 -10.496 13.926 1.00 92.94 168 ALA A CA 1
ATOM 1290 C C . ALA A 1 168 ? 6.907 -11.080 13.120 1.00 92.94 168 ALA A C 1
ATOM 1292 O O . ALA A 1 168 ? 5.974 -10.342 12.800 1.00 92.94 168 ALA A O 1
ATOM 1293 N N . GLU A 1 169 ? 6.898 -12.395 12.894 1.00 95.56 169 GLU A N 1
ATOM 1294 C CA . GLU A 1 169 ? 5.794 -13.075 12.205 1.00 95.56 169 GLU A CA 1
ATOM 1295 C C . GLU A 1 169 ? 4.450 -12.828 12.908 1.00 95.56 169 GLU A C 1
ATOM 1297 O O . GLU A 1 169 ? 3.484 -12.370 12.292 1.00 95.56 169 GLU A O 1
ATOM 1302 N N . ARG A 1 170 ? 4.378 -13.072 14.226 1.00 93.62 170 ARG A N 1
ATOM 1303 C CA . ARG A 1 170 ? 3.143 -12.864 15.003 1.00 93.62 170 ARG A CA 1
ATOM 1304 C C . ARG A 1 170 ? 2.649 -11.423 14.925 1.00 93.62 170 ARG A C 1
ATOM 1306 O O . ARG A 1 170 ? 1.441 -11.193 14.874 1.00 93.62 170 ARG A O 1
ATOM 1313 N N . SER A 1 171 ? 3.564 -10.457 14.935 1.00 92.62 171 SER A N 1
ATOM 1314 C CA . SER A 1 171 ? 3.221 -9.040 14.809 1.00 92.62 171 SER A CA 1
ATOM 1315 C C . SER A 1 171 ? 2.677 -8.726 13.414 1.00 92.62 171 SER A C 1
ATOM 1317 O O . SER A 1 171 ? 1.614 -8.120 13.311 1.00 92.62 171 SER A O 1
ATOM 1319 N N . ALA A 1 172 ? 3.343 -9.196 12.355 1.00 95.50 172 ALA A N 1
ATOM 1320 C CA . ALA A 1 172 ? 2.909 -8.990 10.975 1.00 95.50 172 ALA A CA 1
ATOM 1321 C C . ALA A 1 172 ? 1.524 -9.606 10.710 1.00 95.50 172 ALA A C 1
ATOM 1323 O O . ALA A 1 172 ? 0.646 -8.933 10.176 1.00 95.50 172 ALA A O 1
ATOM 1324 N N . ARG A 1 173 ? 1.273 -10.838 11.179 1.00 95.38 173 ARG A N 1
ATOM 1325 C CA . ARG A 1 173 ? -0.042 -11.498 11.067 1.00 95.38 173 ARG A CA 1
ATOM 1326 C C . ARG A 1 173 ? -1.151 -10.743 11.805 1.00 95.38 173 ARG A C 1
ATOM 1328 O O . ARG A 1 173 ? -2.252 -10.613 11.278 1.00 95.38 173 ARG A O 1
ATOM 1335 N N . LYS A 1 174 ? -0.877 -10.204 13.001 1.00 94.12 174 LYS A N 1
ATOM 1336 C CA . LYS A 1 174 ? -1.847 -9.364 13.732 1.00 94.12 174 LYS A CA 1
ATOM 1337 C C . LYS A 1 174 ? -2.172 -8.080 12.973 1.00 94.12 174 LYS A C 1
ATOM 1339 O O . LYS A 1 174 ? -3.338 -7.719 12.867 1.00 94.12 174 LYS A O 1
ATOM 1344 N N . ILE A 1 175 ? -1.155 -7.413 12.433 1.00 94.94 175 ILE A N 1
ATOM 1345 C CA . ILE A 1 175 ? -1.313 -6.201 11.619 1.00 94.94 175 ILE A CA 1
ATOM 1346 C C . ILE A 1 175 ? -2.150 -6.502 10.366 1.00 94.94 175 ILE A C 1
ATOM 1348 O O . ILE A 1 175 ? -3.096 -5.772 10.073 1.00 94.94 175 ILE A O 1
ATOM 1352 N N . ALA A 1 176 ? -1.859 -7.605 9.674 1.00 96.06 176 ALA A N 1
ATOM 1353 C CA . ALA A 1 176 ? -2.625 -8.065 8.520 1.00 96.06 176 ALA A CA 1
ATOM 1354 C C . ALA A 1 176 ? -4.098 -8.340 8.870 1.00 96.06 176 ALA A C 1
ATOM 1356 O O . ALA A 1 176 ? -4.991 -7.838 8.190 1.00 96.06 176 ALA A O 1
ATOM 1357 N N . ALA A 1 177 ? -4.370 -9.031 9.980 1.00 94.06 177 ALA A N 1
ATOM 1358 C CA . ALA A 1 177 ? -5.735 -9.278 10.447 1.00 94.06 177 ALA A CA 1
ATOM 1359 C C . ALA A 1 177 ? -6.504 -7.980 10.770 1.00 94.06 177 ALA A C 1
ATOM 1361 O O . ALA A 1 177 ? -7.683 -7.861 10.435 1.00 94.06 177 ALA A O 1
ATOM 1362 N N . ILE A 1 178 ? -5.840 -6.980 11.364 1.00 92.25 178 ILE A N 1
ATOM 1363 C CA . ILE A 1 178 ? -6.438 -5.658 11.624 1.00 92.25 178 ILE A CA 1
ATOM 1364 C C . ILE A 1 178 ? -6.808 -4.958 10.309 1.00 92.25 178 ILE A C 1
ATOM 1366 O O . ILE A 1 178 ? -7.885 -4.363 10.209 1.00 92.25 178 ILE A O 1
ATOM 1370 N N . ALA A 1 179 ? -5.950 -5.038 9.289 1.00 95.31 179 ALA A N 1
ATOM 1371 C CA . ALA A 1 179 ? -6.245 -4.471 7.978 1.00 95.31 179 ALA A CA 1
ATOM 1372 C C . ALA A 1 179 ? -7.447 -5.159 7.313 1.00 95.31 179 ALA A C 1
ATOM 1374 O O . ALA A 1 179 ? -8.334 -4.465 6.819 1.00 95.31 179 ALA A O 1
ATOM 1375 N N . VAL A 1 180 ? -7.519 -6.494 7.373 1.00 94.44 180 VAL A N 1
ATOM 1376 C CA . VAL A 1 180 ? -8.661 -7.282 6.869 1.00 94.44 180 VAL A CA 1
ATOM 1377 C C . VAL A 1 180 ? -9.960 -6.884 7.570 1.00 94.44 180 VAL A C 1
ATOM 1379 O O . VAL A 1 180 ? -10.964 -6.635 6.907 1.00 94.44 180 VAL A O 1
ATOM 1382 N N . GLY A 1 181 ? -9.943 -6.710 8.896 1.00 90.88 181 GLY A N 1
ATOM 1383 C CA . GLY A 1 181 ? -11.108 -6.224 9.646 1.00 90.88 181 GLY A CA 1
ATOM 1384 C C . GLY A 1 181 ? -11.597 -4.834 9.209 1.00 90.88 181 GLY A C 1
ATOM 1385 O O . GLY A 1 181 ? -12.767 -4.503 9.385 1.00 90.88 181 GLY A O 1
ATOM 1386 N N . ASN A 1 182 ? -10.727 -4.031 8.589 1.00 93.00 182 ASN A N 1
ATOM 1387 C CA . ASN A 1 182 ? -11.043 -2.709 8.047 1.00 93.00 182 ASN A CA 1
ATOM 1388 C C . ASN A 1 182 ? -11.193 -2.691 6.514 1.00 93.00 182 ASN A C 1
ATOM 1390 O O . ASN A 1 182 ? -11.383 -1.614 5.945 1.00 93.00 182 ASN A O 1
ATOM 1394 N N . GLN A 1 183 ? -11.145 -3.844 5.837 1.00 93.56 183 GLN A N 1
ATOM 1395 C CA . GLN A 1 183 ? -11.130 -3.955 4.373 1.00 93.56 183 GLN A CA 1
ATOM 1396 C C . GLN A 1 183 ? -12.225 -3.117 3.704 1.00 93.56 183 GLN A C 1
ATOM 1398 O O . GLN A 1 183 ? -11.940 -2.353 2.783 1.00 93.56 183 GLN A O 1
ATOM 1403 N N . ARG A 1 184 ? -13.462 -3.182 4.214 1.00 93.62 184 ARG A N 1
ATOM 1404 C CA . ARG A 1 184 ? -14.596 -2.434 3.653 1.00 93.62 184 ARG A CA 1
ATOM 1405 C C . ARG A 1 184 ? -14.380 -0.917 3.676 1.00 93.62 184 ARG A C 1
ATOM 1407 O O . ARG A 1 184 ? -14.786 -0.235 2.744 1.00 93.62 184 ARG A O 1
ATOM 1414 N N . ARG A 1 185 ? -13.728 -0.375 4.713 1.00 94.56 185 ARG A N 1
ATOM 1415 C CA . ARG A 1 185 ? -13.429 1.067 4.808 1.00 94.56 185 ARG A CA 1
ATOM 1416 C C . ARG A 1 185 ? -12.440 1.499 3.728 1.00 94.56 185 ARG A C 1
ATOM 1418 O O . ARG A 1 185 ? -12.612 2.559 3.137 1.00 94.56 185 ARG A O 1
ATOM 1425 N N . TYR A 1 186 ? -11.443 0.659 3.454 1.00 97.44 186 TYR A N 1
ATOM 1426 C CA . TYR A 1 186 ? -10.480 0.886 2.380 1.00 97.44 186 TYR A CA 1
ATOM 1427 C C . TYR A 1 186 ? -11.128 0.760 0.995 1.00 97.44 186 TYR A C 1
ATOM 1429 O O . TYR A 1 186 ? -10.893 1.614 0.149 1.00 97.44 186 TYR A O 1
ATOM 1437 N N . GLN A 1 187 ? -11.987 -0.243 0.781 1.00 94.31 187 GLN A N 1
ATOM 1438 C CA . GLN A 1 187 ? -12.723 -0.446 -0.478 1.00 94.31 187 GLN A CA 1
ATOM 1439 C C . GLN A 1 187 ? -13.627 0.739 -0.832 1.00 94.31 187 GLN A C 1
ATOM 1441 O O . GLN A 1 187 ? -13.615 1.187 -1.973 1.00 94.31 187 GLN A O 1
ATOM 1446 N N . THR A 1 188 ? -14.328 1.324 0.149 1.00 95.06 188 THR A N 1
ATOM 1447 C CA . THR A 1 188 ? -15.156 2.526 -0.067 1.00 95.06 188 THR A CA 1
ATOM 1448 C C . THR A 1 188 ? -14.376 3.681 -0.703 1.00 95.06 188 THR A C 1
ATOM 1450 O O . THR A 1 188 ? -14.953 4.460 -1.457 1.00 95.06 188 THR A O 1
ATOM 1453 N N . VAL A 1 189 ? -13.077 3.801 -0.408 1.00 95.25 189 VAL A N 1
ATOM 1454 C CA . VAL A 1 189 ? -12.203 4.816 -1.016 1.00 95.25 189 VAL A CA 1
ATOM 1455 C C . VAL A 1 189 ? -11.557 4.305 -2.299 1.00 95.25 189 VAL A C 1
ATOM 1457 O O . VAL A 1 189 ? -11.478 5.047 -3.269 1.00 95.25 189 VAL A O 1
ATOM 1460 N N . GLY A 1 190 ? -11.066 3.065 -2.297 1.00 92.44 190 GLY A N 1
ATOM 1461 C CA . GLY A 1 190 ? -10.249 2.504 -3.369 1.00 92.44 190 GLY A CA 1
ATOM 1462 C C . GLY A 1 190 ? -11.026 2.108 -4.618 1.00 92.44 190 GLY A C 1
ATOM 1463 O O . GLY A 1 190 ? -10.588 2.433 -5.720 1.00 92.44 190 GLY A O 1
ATOM 1464 N N . ASP A 1 191 ? -12.188 1.467 -4.470 1.00 89.88 191 ASP A N 1
ATOM 1465 C CA . ASP A 1 191 ? -12.959 0.924 -5.596 1.00 89.88 191 ASP A CA 1
ATOM 1466 C C . ASP A 1 191 ? -13.371 2.015 -6.610 1.00 89.88 191 ASP A C 1
ATOM 1468 O O . ASP A 1 191 ? -13.154 1.809 -7.808 1.00 89.88 191 ASP A O 1
ATOM 1472 N N . PRO A 1 192 ? -13.867 3.205 -6.193 1.00 91.19 192 PRO A N 1
ATOM 1473 C CA . PRO A 1 192 ? -14.222 4.281 -7.125 1.00 91.19 192 PRO A CA 1
ATOM 1474 C C . PRO A 1 192 ? -13.049 4.830 -7.947 1.00 91.19 192 PRO A C 1
ATOM 1476 O O . PRO A 1 192 ? -13.263 5.436 -8.996 1.00 91.19 192 PRO A O 1
ATOM 1479 N N . ILE A 1 193 ? -11.815 4.646 -7.472 1.00 87.00 193 ILE A N 1
ATOM 1480 C CA . ILE A 1 193 ? -10.591 5.142 -8.115 1.00 87.00 193 ILE A CA 1
ATOM 1481 C C . ILE A 1 193 ? -9.642 4.012 -8.533 1.00 87.00 193 ILE A C 1
ATOM 1483 O O . ILE A 1 193 ? -8.500 4.291 -8.882 1.00 87.00 193 ILE A O 1
ATOM 1487 N N . GLN A 1 194 ? -10.112 2.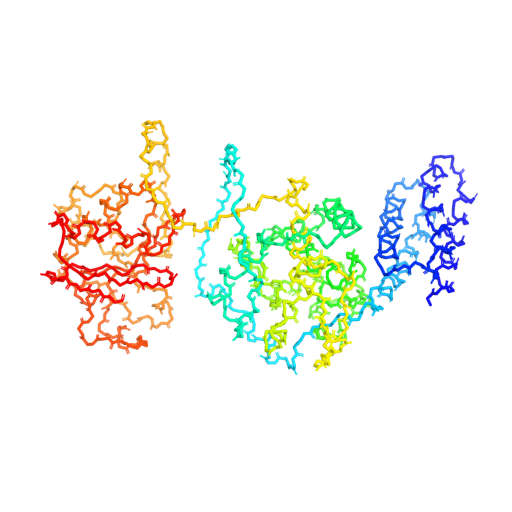760 -8.525 1.00 84.38 194 GLN A N 1
ATOM 1488 C CA . GLN A 1 194 ? -9.383 1.562 -8.964 1.00 84.38 194 GLN A CA 1
ATOM 1489 C C . GLN A 1 194 ? -8.062 1.295 -8.216 1.00 84.38 194 GLN A C 1
ATOM 1491 O O . GLN A 1 194 ? -7.132 0.716 -8.771 1.00 84.38 194 GLN A O 1
ATOM 1496 N N . VAL A 1 195 ? -7.986 1.667 -6.935 1.00 90.88 195 VAL A N 1
ATOM 1497 C CA . VAL A 1 195 ? -6.830 1.373 -6.073 1.00 90.88 195 VAL A CA 1
ATOM 1498 C C . VAL A 1 195 ? -7.175 0.219 -5.120 1.00 90.88 195 VAL A C 1
ATOM 1500 O O . VAL A 1 195 ? -8.141 0.336 -4.363 1.00 90.88 195 VAL A O 1
ATOM 1503 N N . PRO A 1 196 ? -6.400 -0.882 -5.082 1.00 91.94 196 PRO A N 1
ATOM 1504 C CA . PRO A 1 196 ? -6.682 -2.014 -4.212 1.00 91.94 196 PRO A CA 1
ATOM 1505 C C . PRO A 1 196 ? -6.667 -1.640 -2.733 1.00 91.94 196 PRO A C 1
ATOM 1507 O O . PRO A 1 196 ? -5.766 -0.954 -2.245 1.00 91.94 196 PRO A O 1
ATOM 1510 N N . TRP A 1 197 ? -7.626 -2.184 -1.986 1.00 96.56 197 TRP A N 1
ATOM 1511 C CA . TRP A 1 197 ? -7.779 -1.926 -0.555 1.00 96.56 197 TRP A CA 1
ATOM 1512 C C . TRP A 1 197 ? -6.495 -2.205 0.246 1.00 96.56 197 TRP A C 1
ATOM 1514 O O . TRP A 1 197 ? -6.152 -1.447 1.153 1.00 96.56 197 TRP A O 1
ATOM 1524 N N . TRP A 1 198 ? -5.767 -3.271 -0.104 1.00 96.69 198 TRP A N 1
ATOM 1525 C CA . TRP A 1 198 ? -4.553 -3.692 0.595 1.00 96.69 198 TRP A CA 1
ATOM 1526 C C . TRP A 1 198 ? -3.388 -2.733 0.338 1.00 96.69 198 TRP A C 1
ATOM 1528 O O . TRP A 1 198 ? -2.545 -2.553 1.214 1.00 96.69 198 TRP A O 1
ATOM 1538 N N . PHE A 1 199 ? -3.368 -2.064 -0.819 1.00 97.31 199 PHE A N 1
ATOM 1539 C CA . PHE A 1 199 ? -2.370 -1.049 -1.140 1.00 97.31 199 PHE A CA 1
ATOM 1540 C C . PHE A 1 199 ? -2.561 0.195 -0.260 1.00 97.31 199 PHE A C 1
ATOM 1542 O O . PHE A 1 199 ? -1.611 0.675 0.364 1.00 97.31 199 PHE A O 1
ATOM 1549 N N . ILE A 1 200 ? -3.813 0.653 -0.134 1.00 98.25 200 ILE A N 1
ATOM 1550 C CA . ILE A 1 200 ? -4.202 1.767 0.747 1.00 98.25 200 ILE A CA 1
ATOM 1551 C C . ILE A 1 200 ? -3.927 1.414 2.212 1.00 98.25 200 ILE A C 1
ATOM 1553 O O . ILE A 1 200 ? -3.387 2.235 2.952 1.00 98.25 200 ILE A O 1
ATOM 1557 N N . ALA A 1 201 ? -4.255 0.188 2.631 1.00 97.94 201 ALA A N 1
ATOM 1558 C CA . ALA A 1 201 ? -3.965 -0.286 3.978 1.00 97.94 201 ALA A CA 1
ATOM 1559 C C . ALA A 1 201 ? -2.455 -0.274 4.266 1.00 97.94 201 ALA A C 1
ATOM 1561 O O . ALA A 1 201 ? -2.054 0.203 5.322 1.00 97.94 201 ALA A O 1
ATOM 1562 N N . GLY A 1 202 ? -1.615 -0.718 3.324 1.00 97.94 202 GLY A N 1
ATOM 1563 C CA . GLY A 1 202 ? -0.158 -0.645 3.461 1.00 97.94 202 GLY A CA 1
ATOM 1564 C C . GLY A 1 202 ? 0.335 0.782 3.711 1.00 97.94 202 GLY A C 1
ATOM 1565 O O . GLY A 1 202 ? 1.064 1.015 4.669 1.00 97.94 202 GLY A O 1
ATOM 1566 N N . ILE A 1 203 ? -0.145 1.762 2.941 1.00 97.69 203 ILE A N 1
ATOM 1567 C CA . ILE A 1 203 ? 0.173 3.181 3.187 1.00 97.69 203 ILE A CA 1
ATOM 1568 C C . ILE A 1 203 ? -0.291 3.597 4.587 1.00 97.69 203 ILE A C 1
ATOM 1570 O O . ILE A 1 203 ? 0.476 4.149 5.368 1.00 97.69 203 ILE A O 1
ATOM 1574 N N . HIS A 1 204 ? -1.535 3.290 4.947 1.00 97.50 204 HIS A N 1
ATOM 1575 C CA . HIS A 1 204 ? -2.111 3.697 6.227 1.00 97.50 204 HIS A CA 1
ATOM 1576 C C . HIS A 1 204 ? -1.383 3.086 7.439 1.00 97.50 204 HIS A C 1
ATOM 1578 O O . HIS A 1 204 ? -1.264 3.722 8.488 1.00 97.50 204 HIS A O 1
ATOM 1584 N N . LEU A 1 205 ? -0.859 1.865 7.303 1.00 96.06 205 LEU A N 1
ATOM 1585 C CA . LEU A 1 205 ? 0.019 1.253 8.298 1.00 96.06 205 LEU A CA 1
ATOM 1586 C C . LEU A 1 205 ? 1.287 2.085 8.494 1.00 96.06 205 LEU A C 1
ATOM 1588 O O . LEU A 1 205 ? 1.678 2.355 9.633 1.00 96.06 205 LEU A O 1
ATOM 1592 N N . LEU A 1 206 ? 1.941 2.446 7.390 1.00 95.12 206 LEU A N 1
ATOM 1593 C CA . LEU A 1 206 ? 3.255 3.068 7.432 1.00 95.12 206 LEU A CA 1
ATOM 1594 C C . LEU A 1 206 ? 3.184 4.554 7.818 1.00 95.12 206 LEU A C 1
ATOM 1596 O O . LEU A 1 206 ? 4.069 5.013 8.534 1.00 95.12 206 LEU A O 1
ATOM 1600 N N . GLU A 1 207 ? 2.115 5.258 7.437 1.00 92.81 207 GLU A N 1
ATOM 1601 C CA . GLU A 1 207 ? 1.932 6.691 7.714 1.00 92.81 207 GLU A CA 1
ATOM 1602 C C . GLU A 1 207 ? 1.249 6.995 9.053 1.00 92.81 207 GLU A C 1
ATOM 1604 O O . GLU A 1 207 ? 1.403 8.096 9.578 1.00 92.81 207 GLU A O 1
ATOM 1609 N N . SER A 1 208 ? 0.459 6.069 9.613 1.00 92.44 208 SER A N 1
ATOM 1610 C CA . SER A 1 208 ? -0.246 6.360 10.870 1.00 92.44 208 SER A CA 1
ATOM 1611 C C . SER A 1 208 ? -0.662 5.153 11.708 1.00 92.44 208 SER A C 1
ATOM 1613 O O . SER A 1 208 ? -1.499 5.289 12.602 1.00 92.44 208 SER A O 1
ATOM 1615 N N . SER A 1 209 ? -0.098 3.965 11.466 1.00 92.44 209 SER A N 1
ATOM 1616 C CA . SER A 1 209 ? -0.485 2.741 12.181 1.00 92.44 209 SER A CA 1
ATOM 1617 C C . SER A 1 209 ? -2.003 2.502 12.151 1.00 92.44 209 SER A C 1
ATOM 1619 O O . SER A 1 209 ? -2.599 2.225 13.185 1.00 92.44 209 SER A O 1
ATOM 1621 N N . PHE A 1 210 ? -2.633 2.654 10.983 1.00 94.38 210 PHE A N 1
ATOM 1622 C CA . PHE A 1 210 ? -4.085 2.568 10.766 1.00 94.38 210 PHE A CA 1
ATOM 1623 C C . PHE A 1 210 ? -4.959 3.537 11.584 1.00 94.38 210 PHE A C 1
ATOM 1625 O O . PHE A 1 210 ? -6.131 3.252 11.861 1.00 94.38 210 PHE A O 1
ATOM 1632 N N . ASN A 1 211 ? -4.424 4.688 11.979 1.00 92.44 211 ASN A N 1
ATOM 1633 C CA . ASN A 1 211 ? -5.190 5.684 12.708 1.00 92.44 211 ASN A CA 1
ATOM 1634 C C . ASN A 1 211 ? -6.156 6.457 11.792 1.00 92.44 211 ASN A C 1
ATOM 1636 O O . ASN A 1 211 ? -5.786 7.418 11.120 1.00 92.44 211 ASN A O 1
ATOM 1640 N N . PHE A 1 212 ? -7.438 6.092 11.827 1.00 92.50 212 PHE A N 1
ATOM 1641 C CA . PHE A 1 212 ? -8.485 6.743 11.030 1.00 92.50 212 PHE A CA 1
ATOM 1642 C C . PHE A 1 212 ? -8.790 8.202 11.429 1.00 92.50 212 PHE A C 1
ATOM 1644 O O . PHE A 1 212 ? -9.635 8.830 10.796 1.00 92.50 212 PHE A O 1
ATOM 1651 N N . THR A 1 213 ? -8.126 8.769 12.444 1.00 91.25 213 THR A N 1
ATOM 1652 C CA . THR A 1 213 ? -8.246 10.197 12.797 1.00 91.25 213 THR A CA 1
ATOM 1653 C C . THR A 1 213 ? -7.131 11.063 12.200 1.00 91.25 213 THR A C 1
ATOM 1655 O O . THR A 1 213 ? -7.023 12.244 12.539 1.00 91.25 213 THR A O 1
ATOM 1658 N N . THR A 1 214 ? -6.275 10.494 11.348 1.00 92.88 214 THR A N 1
ATOM 1659 C CA . THR A 1 214 ? -5.147 11.188 10.712 1.00 92.88 214 THR A CA 1
ATOM 1660 C C . THR A 1 214 ? -5.210 11.107 9.189 1.00 92.88 214 THR A C 1
ATOM 1662 O O . THR A 1 214 ? -5.797 10.183 8.627 1.00 92.88 214 THR A O 1
ATOM 1665 N N . HIS A 1 215 ? -4.577 12.062 8.518 1.00 95.06 215 HIS A N 1
ATOM 1666 C CA . HIS A 1 215 ? -4.409 12.099 7.076 1.00 95.06 215 HIS A CA 1
ATOM 1667 C C . HIS A 1 215 ? -3.642 10.881 6.559 1.00 95.06 215 HIS A C 1
ATOM 1669 O O . HIS A 1 215 ? -2.572 10.556 7.073 1.00 95.06 215 HIS A O 1
ATOM 1675 N N . LEU A 1 216 ? -4.129 10.278 5.467 1.00 96.25 216 LEU A N 1
ATOM 1676 C CA . LEU A 1 216 ? -3.405 9.204 4.771 1.00 96.25 216 LEU A CA 1
ATOM 1677 C C . LEU A 1 216 ? -2.061 9.690 4.206 1.00 96.25 216 LEU A C 1
ATOM 1679 O O . LEU A 1 216 ? -1.160 8.887 4.019 1.00 96.25 216 LEU A O 1
ATOM 1683 N N . HIS A 1 217 ? -1.929 10.992 3.935 1.00 91.69 217 HIS A N 1
ATOM 1684 C CA . HIS A 1 217 ? -0.717 11.585 3.371 1.00 91.69 217 HIS A CA 1
ATOM 1685 C C . HIS A 1 217 ? 0.544 11.269 4.186 1.00 91.69 217 HIS A C 1
ATOM 1687 O O . HIS A 1 217 ? 1.550 10.886 3.598 1.00 91.69 217 HIS A O 1
ATOM 1693 N N . ASN A 1 218 ? 0.494 11.522 5.497 1.00 86.25 218 ASN A N 1
ATOM 1694 C CA . ASN A 1 218 ? 1.678 11.609 6.361 1.00 86.25 218 ASN A CA 1
ATOM 1695 C C . ASN A 1 218 ? 1.371 11.491 7.871 1.00 86.25 218 ASN A C 1
ATOM 1697 O O . ASN A 1 218 ? 2.215 11.830 8.707 1.00 86.25 218 ASN A O 1
ATOM 1701 N N . GLY A 1 219 ? 0.142 11.098 8.231 1.00 89.88 219 GLY A N 1
ATOM 1702 C CA . GLY A 1 219 ? -0.266 10.914 9.625 1.00 89.88 219 GLY A CA 1
ATOM 1703 C C . GLY A 1 219 ? -0.585 12.192 10.411 1.00 89.88 219 GLY A C 1
ATOM 1704 O O . GLY A 1 219 ? -0.787 12.110 11.626 1.00 89.88 219 GLY A O 1
ATOM 1705 N N . ASP A 1 220 ? -0.665 13.364 9.772 1.00 88.69 220 ASP A N 1
ATOM 1706 C CA . ASP A 1 220 ? -1.107 14.594 10.445 1.00 88.69 220 ASP A CA 1
ATOM 1707 C C . ASP A 1 220 ? -2.588 14.506 10.888 1.00 88.69 220 ASP A C 1
ATOM 1709 O O . ASP A 1 220 ? -3.370 13.791 10.261 1.00 88.69 220 ASP A O 1
ATOM 1713 N N . PRO A 1 221 ? -3.027 15.201 11.955 1.00 91.12 221 PRO A N 1
ATOM 1714 C CA . PRO A 1 221 ? -4.419 15.144 12.420 1.00 91.12 221 PRO A CA 1
ATOM 1715 C C . PRO A 1 221 ? -5.432 15.665 11.389 1.00 91.12 221 PRO A C 1
ATOM 1717 O O . PRO A 1 221 ? -5.235 16.740 10.836 1.00 91.12 221 PRO A O 1
ATOM 1720 N N . LEU A 1 222 ? -6.576 14.982 11.228 1.00 94.06 222 LEU A N 1
ATOM 1721 C CA . LEU A 1 222 ? -7.665 15.416 10.327 1.00 94.06 222 LEU A CA 1
ATOM 1722 C C . LEU A 1 222 ? -8.388 16.701 10.781 1.00 94.06 222 LEU A C 1
ATOM 1724 O O . LEU A 1 222 ? -9.260 17.203 10.071 1.00 94.06 222 LEU A O 1
ATOM 1728 N N . SER A 1 223 ? -8.083 17.209 11.981 1.00 91.12 223 SER A N 1
ATOM 1729 C CA . SER A 1 223 ? -8.677 18.429 12.546 1.00 91.12 223 SER A CA 1
ATOM 1730 C C . SER A 1 223 ? -8.183 19.715 11.887 1.00 91.12 223 SER A C 1
ATOM 1732 O O . SER A 1 223 ? -8.750 20.774 12.135 1.00 91.12 223 SER A O 1
ATOM 1734 N N . ASP A 1 224 ? -7.132 19.630 11.080 1.00 92.81 224 ASP A N 1
ATOM 1735 C CA . ASP A 1 224 ? -6.616 20.722 10.264 1.00 92.81 224 ASP A CA 1
ATOM 1736 C C . ASP A 1 224 ? -6.123 20.139 8.932 1.00 92.81 224 ASP A C 1
ATOM 1738 O O . ASP A 1 224 ? -6.345 18.968 8.647 1.00 92.81 224 ASP A O 1
ATOM 1742 N N . ARG A 1 225 ? -5.500 20.945 8.081 1.00 94.44 225 ARG A N 1
ATOM 1743 C CA . ARG A 1 225 ? -4.761 20.470 6.909 1.00 94.44 225 ARG A CA 1
ATOM 1744 C C . ARG A 1 225 ? -3.396 19.941 7.334 1.00 94.44 225 ARG A C 1
ATOM 1746 O O . ARG A 1 225 ? -2.847 20.350 8.356 1.00 94.44 225 ARG A O 1
ATOM 1753 N N . THR A 1 226 ? -2.804 19.104 6.489 1.00 89.44 226 THR A N 1
ATOM 1754 C CA . THR A 1 226 ? -1.429 18.634 6.674 1.00 89.44 226 THR A CA 1
ATOM 1755 C C . THR A 1 226 ? -0.471 19.815 6.842 1.00 89.44 226 THR A C 1
ATOM 1757 O O . THR A 1 226 ? -0.498 20.789 6.082 1.00 89.44 226 THR A O 1
ATOM 1760 N N . PHE A 1 227 ? 0.404 19.737 7.835 1.00 84.12 227 PHE A N 1
ATOM 1761 C CA . PHE A 1 227 ? 1.490 20.695 8.035 1.00 84.12 227 PHE A CA 1
ATOM 1762 C C . PHE A 1 227 ? 2.831 20.094 7.606 1.00 84.12 227 PHE A C 1
ATOM 1764 O O . PHE A 1 227 ? 3.701 20.823 7.127 1.00 84.12 227 PHE A O 1
ATOM 1771 N N . ARG A 1 228 ? 2.986 18.768 7.721 1.00 77.69 228 ARG A N 1
ATOM 1772 C CA . ARG A 1 228 ? 4.099 18.013 7.140 1.00 77.69 228 ARG A CA 1
ATOM 1773 C C . ARG A 1 228 ? 3.912 17.884 5.634 1.00 77.69 228 ARG A C 1
ATOM 1775 O O . ARG A 1 228 ? 2.813 18.047 5.106 1.00 77.69 228 ARG A O 1
ATOM 1782 N N . VAL A 1 229 ? 4.995 17.584 4.923 1.00 75.69 229 VAL A N 1
ATOM 1783 C CA . VAL A 1 229 ? 4.956 17.374 3.470 1.00 75.69 229 VAL A CA 1
ATOM 1784 C C . VAL A 1 229 ? 4.114 16.126 3.149 1.00 75.69 229 VAL A C 1
ATOM 1786 O O . VAL A 1 229 ? 4.271 15.116 3.832 1.00 75.69 229 VAL A O 1
ATOM 1789 N N . PRO A 1 230 ? 3.217 16.169 2.145 1.00 83.75 230 PRO A N 1
ATOM 1790 C CA . PRO A 1 230 ? 2.783 17.345 1.384 1.00 83.75 230 PRO A CA 1
ATOM 1791 C C . PRO A 1 230 ? 1.904 18.275 2.233 1.00 83.75 230 PRO A C 1
ATOM 1793 O O . PRO A 1 230 ? 0.831 17.878 2.669 1.00 83.75 230 PRO A O 1
ATOM 1796 N N . ALA A 1 231 ? 2.334 19.523 2.438 1.00 85.19 231 ALA A N 1
ATOM 1797 C CA . ALA A 1 231 ? 1.642 20.469 3.315 1.00 85.19 231 ALA A CA 1
ATOM 1798 C C . ALA A 1 231 ? 0.428 21.121 2.630 1.00 85.19 231 ALA A C 1
ATOM 1800 O O . ALA A 1 231 ? 0.449 21.369 1.422 1.00 85.19 231 ALA A O 1
ATOM 1801 N N . LYS A 1 232 ? -0.568 21.515 3.430 1.00 90.06 232 LYS A N 1
ATOM 1802 C CA . LYS A 1 232 ? -1.819 22.201 3.056 1.00 90.06 232 LYS A CA 1
ATOM 1803 C C . LYS A 1 232 ? -2.837 21.332 2.303 1.00 90.06 232 LYS A C 1
ATOM 1805 O O . LYS A 1 232 ? -3.662 21.863 1.554 1.00 90.06 232 LYS A O 1
ATOM 1810 N N . HIS A 1 233 ? -2.803 20.023 2.527 1.00 92.88 233 HIS A N 1
ATOM 1811 C CA . HIS A 1 233 ? -3.743 19.052 1.970 1.00 92.88 233 HIS A CA 1
ATOM 1812 C C . HIS A 1 233 ? -4.754 18.554 3.024 1.00 92.88 233 HIS A C 1
ATOM 1814 O O . HIS A 1 233 ? -4.423 18.553 4.208 1.00 92.88 233 HIS A O 1
ATOM 1820 N N . PRO A 1 234 ? -5.972 18.126 2.636 1.00 96.38 234 PRO A N 1
ATOM 1821 C CA . PRO A 1 234 ? -6.587 18.224 1.311 1.00 96.38 234 PRO A CA 1
ATOM 1822 C C . PRO A 1 234 ? -6.713 19.657 0.819 1.00 96.38 234 PRO A C 1
ATOM 1824 O O . PRO A 1 234 ? -6.875 20.563 1.631 1.00 96.38 234 PRO A O 1
ATOM 1827 N N . LYS A 1 235 ? -6.627 19.892 -0.497 1.00 90.81 235 LYS A N 1
ATOM 1828 C CA . LYS A 1 235 ? -6.701 21.266 -1.040 1.00 90.81 235 LYS A CA 1
ATOM 1829 C C . LYS A 1 235 ? -8.115 21.841 -0.967 1.00 90.81 235 LYS A C 1
ATOM 1831 O O . LYS A 1 235 ? -8.275 23.034 -0.705 1.00 90.81 235 LYS A O 1
ATOM 1836 N N . THR A 1 236 ? -9.125 21.001 -1.150 1.00 90.62 236 THR A N 1
ATOM 1837 C CA . THR A 1 236 ? -10.542 21.387 -1.165 1.00 90.62 236 THR A CA 1
ATOM 1838 C C . THR A 1 236 ? -11.248 20.966 0.127 1.00 90.62 236 THR A C 1
ATOM 1840 O O . THR A 1 236 ? -10.769 20.091 0.843 1.00 90.62 236 THR A O 1
ATOM 1843 N N . GLY A 1 237 ? -12.371 21.618 0.447 1.00 91.62 237 GLY A N 1
ATOM 1844 C CA . GLY A 1 237 ? -13.119 21.387 1.690 1.00 91.62 237 GLY A CA 1
ATOM 1845 C C . GLY A 1 237 ? -12.590 22.163 2.905 1.00 91.62 237 GLY A C 1
ATOM 1846 O O . GLY A 1 237 ? -11.640 22.946 2.806 1.00 91.62 237 GLY A O 1
ATOM 1847 N N . ALA A 1 238 ? -13.234 21.954 4.055 1.00 93.69 238 ALA A N 1
ATOM 1848 C CA . ALA A 1 238 ? -12.879 22.562 5.336 1.00 93.69 238 ALA A CA 1
ATOM 1849 C C . ALA A 1 238 ? -12.713 21.476 6.415 1.00 93.69 238 ALA A C 1
ATOM 1851 O O . ALA A 1 238 ? -13.478 20.509 6.397 1.00 93.69 238 ALA A O 1
ATOM 1852 N N . PRO A 1 239 ? -11.740 21.619 7.333 1.00 93.31 239 PRO A N 1
ATOM 1853 C CA . PRO A 1 239 ? -11.583 20.694 8.446 1.00 93.31 239 PRO A CA 1
ATOM 1854 C C . PRO A 1 239 ? -12.749 20.807 9.457 1.00 93.31 239 PRO A C 1
ATOM 1856 O O . PRO A 1 239 ? -13.401 21.852 9.523 1.00 93.31 239 PRO A O 1
ATOM 1859 N N . PRO A 1 240 ? -12.991 19.771 10.284 1.00 93.62 240 PRO A N 1
ATOM 1860 C CA . PRO A 1 240 ? -12.291 18.489 10.280 1.00 93.62 240 PRO A CA 1
ATOM 1861 C C . PRO A 1 240 ? -12.640 17.654 9.041 1.00 93.62 240 PRO A C 1
ATOM 1863 O O . PRO A 1 240 ? -13.799 17.564 8.639 1.00 93.62 240 PRO A O 1
ATOM 1866 N N . PHE A 1 241 ? -11.629 17.035 8.436 1.00 95.19 241 PHE A N 1
ATOM 1867 C CA . PHE A 1 241 ? -11.815 16.173 7.274 1.00 95.19 241 PHE A CA 1
ATOM 1868 C C . PHE A 1 241 ? -12.240 14.770 7.703 1.00 95.19 241 PHE A C 1
ATOM 1870 O O . PHE A 1 241 ? -11.816 14.254 8.737 1.00 95.19 241 PHE A O 1
ATOM 1877 N N . THR A 1 242 ? -13.032 14.100 6.873 1.00 95.00 242 THR A N 1
ATOM 1878 C CA . THR A 1 242 ? -13.180 12.647 6.996 1.00 95.00 242 THR A CA 1
ATOM 1879 C C . THR A 1 242 ? -11.915 11.953 6.500 1.00 95.00 242 THR A C 1
ATOM 1881 O O . THR A 1 242 ? -11.212 12.450 5.613 1.00 95.00 242 THR A O 1
ATOM 1884 N N . TRP A 1 243 ? -11.646 10.757 7.023 1.00 95.50 243 TRP A N 1
ATOM 1885 C CA . TRP A 1 243 ? -10.517 9.956 6.556 1.00 95.50 243 TRP A CA 1
ATOM 1886 C C . TRP A 1 243 ? -10.604 9.659 5.052 1.00 95.50 243 TRP A C 1
ATOM 1888 O O . TRP A 1 243 ? -9.607 9.779 4.349 1.00 95.50 243 TRP A O 1
ATOM 1898 N N . ALA A 1 244 ? -11.806 9.364 4.540 1.00 96.19 244 ALA A N 1
ATOM 1899 C CA . ALA A 1 244 ? -12.035 9.096 3.120 1.00 96.19 244 ALA A CA 1
ATOM 1900 C C . ALA A 1 244 ? -11.681 10.296 2.224 1.00 96.19 244 ALA A C 1
ATOM 1902 O O . ALA A 1 244 ? -10.981 10.119 1.230 1.00 96.19 244 ALA A O 1
ATOM 1903 N N . GLN A 1 245 ? -12.082 11.516 2.611 1.00 96.25 245 GLN A N 1
ATOM 1904 C CA . GLN A 1 245 ? -11.709 12.742 1.890 1.00 96.25 245 GLN A CA 1
ATOM 1905 C C . GLN A 1 245 ? -10.191 12.931 1.844 1.00 96.25 245 GLN A C 1
ATOM 1907 O O . GLN A 1 245 ? -9.639 13.265 0.798 1.00 96.25 245 GLN A O 1
ATOM 1912 N N . SER A 1 246 ? -9.502 12.693 2.965 1.00 96.81 246 SER A N 1
ATOM 1913 C CA . SER A 1 246 ? -8.042 12.770 2.982 1.00 96.81 246 SER A CA 1
ATOM 1914 C C . SER A 1 246 ? -7.377 11.672 2.159 1.00 96.81 246 SER A C 1
ATOM 1916 O O . SER A 1 246 ? -6.349 11.932 1.540 1.00 96.81 246 SER A O 1
ATOM 1918 N N . ALA A 1 247 ? -7.900 10.450 2.203 1.00 97.38 247 ALA A N 1
ATOM 1919 C CA . ALA A 1 247 ? -7.329 9.316 1.497 1.00 97.38 247 ALA A CA 1
ATOM 1920 C C . ALA A 1 247 ? -7.445 9.495 -0.021 1.00 97.38 247 ALA A C 1
ATOM 1922 O O . ALA A 1 247 ? -6.468 9.284 -0.740 1.00 97.38 247 ALA A O 1
ATOM 1923 N N . GLU A 1 248 ? -8.601 9.956 -0.503 1.00 95.62 248 GLU A N 1
ATOM 1924 C CA . GLU A 1 248 ? -8.796 10.256 -1.919 1.00 95.62 248 GLU A CA 1
ATOM 1925 C C . GLU A 1 248 ? -7.888 11.405 -2.392 1.00 95.62 248 GLU A C 1
ATOM 1927 O O . GLU A 1 248 ? -7.242 11.268 -3.433 1.00 95.62 248 GLU A O 1
ATOM 1932 N N . ASP A 1 249 ? -7.768 12.500 -1.626 1.00 95.94 249 ASP A N 1
ATOM 1933 C CA . ASP A 1 249 ? -6.851 13.605 -1.960 1.00 95.94 249 ASP A CA 1
ATOM 1934 C C . ASP A 1 249 ? -5.395 13.112 -2.067 1.00 95.94 249 ASP A C 1
ATOM 1936 O O . ASP A 1 249 ? -4.714 13.416 -3.049 1.00 95.94 249 ASP A O 1
ATOM 1940 N N . ALA A 1 250 ? -4.946 12.259 -1.139 1.00 95.25 250 ALA A N 1
ATOM 1941 C CA . ALA A 1 250 ? -3.601 11.682 -1.149 1.00 95.25 250 ALA A CA 1
ATOM 1942 C C . ALA A 1 250 ? -3.332 10.784 -2.364 1.00 95.25 250 ALA A C 1
ATOM 1944 O O . ALA A 1 250 ? -2.312 10.939 -3.040 1.00 95.25 250 ALA A O 1
ATOM 1945 N N . LEU A 1 251 ? -4.256 9.874 -2.678 1.00 94.81 251 LEU A N 1
ATOM 1946 C CA . LEU A 1 251 ? -4.124 8.952 -3.810 1.00 94.81 251 LEU A CA 1
ATOM 1947 C C . LEU A 1 251 ? -4.194 9.687 -5.156 1.00 94.81 251 LEU A C 1
ATOM 1949 O O . LEU A 1 251 ? -3.479 9.338 -6.098 1.00 94.81 251 LEU A O 1
ATOM 1953 N N . ARG A 1 252 ? -5.005 10.748 -5.250 1.00 92.00 252 ARG A N 1
ATOM 1954 C CA . ARG A 1 252 ? -5.056 11.611 -6.437 1.00 92.00 252 ARG A CA 1
ATOM 1955 C C . ARG A 1 252 ? -3.806 12.464 -6.588 1.00 92.00 252 ARG A C 1
ATOM 1957 O O . ARG A 1 252 ? -3.300 12.567 -7.704 1.00 92.00 252 ARG A O 1
ATOM 1964 N N . LEU A 1 253 ? -3.277 13.016 -5.494 1.00 89.00 253 LEU A N 1
ATOM 1965 C CA . LEU A 1 253 ? -2.011 13.754 -5.494 1.00 89.00 253 LEU A CA 1
ATOM 1966 C C . LEU A 1 253 ? -0.861 12.881 -6.010 1.00 89.00 253 LEU A C 1
ATOM 1968 O O . LEU A 1 253 ? -0.044 13.353 -6.796 1.00 89.00 253 LEU A O 1
ATOM 1972 N N . LYS A 1 254 ? -0.840 11.604 -5.615 1.00 86.44 254 LYS A N 1
ATOM 1973 C CA . LYS A 1 254 ? 0.114 10.595 -6.096 1.00 86.44 254 LYS A CA 1
ATOM 1974 C C . LYS A 1 254 ? -0.247 9.991 -7.465 1.00 86.44 254 LYS A C 1
ATOM 1976 O O . LYS A 1 254 ? 0.458 9.112 -7.935 1.00 86.44 254 LYS A O 1
ATOM 1981 N N . LYS A 1 255 ? -1.317 10.467 -8.115 1.00 88.44 255 LYS A N 1
ATOM 1982 C CA . LYS A 1 255 ? -1.860 9.978 -9.401 1.00 88.44 255 LYS A CA 1
ATOM 1983 C C . LYS A 1 255 ? -2.021 8.455 -9.486 1.00 88.44 255 LYS A C 1
ATOM 1985 O O . LYS A 1 255 ? -1.892 7.880 -10.554 1.00 88.44 255 LYS A O 1
ATOM 1990 N N . TYR A 1 256 ? -2.380 7.819 -8.375 1.00 86.25 256 TYR A N 1
ATOM 1991 C CA . TYR A 1 256 ? -2.670 6.384 -8.343 1.00 86.25 256 TYR A CA 1
ATOM 1992 C C . TYR A 1 256 ? -4.112 6.042 -8.743 1.00 86.25 256 TYR A C 1
ATOM 1994 O O . TYR A 1 256 ? -4.456 4.875 -8.897 1.00 86.25 256 TYR A O 1
ATOM 2002 N N . HIS A 1 257 ? -4.961 7.054 -8.925 1.00 84.25 257 HIS A N 1
ATOM 2003 C CA . HIS A 1 257 ? -6.332 6.878 -9.388 1.00 84.25 257 HIS A CA 1
ATOM 2004 C C . HIS A 1 257 ? -6.375 6.404 -10.848 1.00 84.25 257 HIS A C 1
ATOM 2006 O O . HIS A 1 257 ? -5.727 6.989 -11.711 1.00 84.25 257 HIS A O 1
ATOM 2012 N N . GLY A 1 258 ? -7.182 5.381 -11.128 1.00 73.19 258 GLY A N 1
ATOM 2013 C CA . GLY A 1 258 ? -7.359 4.826 -12.472 1.00 73.19 258 GLY A CA 1
ATOM 2014 C C . GLY A 1 258 ? -6.182 3.985 -12.970 1.00 73.19 258 GLY A C 1
ATOM 2015 O O . GLY A 1 258 ? -6.188 3.582 -14.130 1.00 73.19 258 GLY A O 1
ATOM 2016 N N . LEU A 1 259 ? -5.188 3.738 -12.109 1.00 73.62 259 LEU A N 1
ATOM 2017 C CA . LEU A 1 259 ? -4.070 2.852 -12.400 1.00 73.62 259 LEU A CA 1
ATOM 2018 C C . LEU A 1 259 ? -4.512 1.405 -12.244 1.00 73.62 259 LEU A C 1
ATOM 2020 O O . LEU A 1 259 ? -5.316 1.073 -11.370 1.00 73.62 259 LEU A O 1
ATOM 2024 N N . LEU A 1 260 ? -3.994 0.536 -13.097 1.00 70.94 260 LEU A N 1
ATOM 2025 C CA . LEU A 1 260 ? -4.571 -0.793 -13.265 1.00 70.94 260 LEU A CA 1
ATOM 2026 C C . LEU A 1 260 ? -3.536 -1.920 -13.110 1.00 70.94 260 LEU A C 1
ATOM 2028 O O . LEU A 1 260 ? -3.929 -3.052 -12.826 1.00 70.94 260 LEU A O 1
ATOM 2032 N N . ASP A 1 261 ? -2.233 -1.639 -13.233 1.00 70.88 261 ASP A N 1
ATOM 2033 C CA . ASP A 1 261 ? -1.187 -2.604 -12.876 1.00 70.88 261 ASP A CA 1
ATOM 2034 C C . ASP A 1 261 ? -0.930 -2.553 -11.368 1.00 70.88 261 ASP A C 1
ATOM 2036 O O . ASP A 1 261 ? -0.301 -1.631 -10.862 1.00 70.88 261 ASP A O 1
ATOM 2040 N N . TRP A 1 262 ? -1.403 -3.560 -10.640 1.00 77.88 262 TRP A N 1
ATOM 2041 C CA . TRP A 1 262 ? -1.135 -3.737 -9.209 1.00 77.88 262 TRP A CA 1
ATOM 2042 C C . TRP A 1 262 ? -0.367 -5.028 -8.931 1.00 77.88 262 TRP A C 1
ATOM 2044 O O . TRP A 1 262 ? -0.527 -5.639 -7.873 1.00 77.88 262 TRP A O 1
ATOM 2054 N N . SER A 1 263 ? 0.462 -5.447 -9.892 1.00 77.12 263 SER A N 1
ATOM 2055 C CA . SER A 1 263 ? 1.404 -6.548 -9.707 1.00 77.12 263 SER A CA 1
ATOM 2056 C C . SER A 1 263 ? 2.294 -6.312 -8.484 1.00 77.12 263 SER A C 1
ATOM 2058 O O . SER A 1 263 ? 2.509 -5.176 -8.050 1.00 77.12 263 SER A O 1
ATOM 2060 N N . LEU A 1 264 ? 2.845 -7.398 -7.933 1.00 78.38 264 LEU A N 1
ATOM 2061 C CA . LEU A 1 264 ? 3.714 -7.351 -6.756 1.00 78.38 264 LEU A CA 1
ATOM 2062 C C . LEU A 1 264 ? 4.831 -6.307 -6.912 1.00 78.38 264 LEU A C 1
ATOM 2064 O O . LEU A 1 264 ? 4.978 -5.429 -6.064 1.00 78.38 264 LEU A O 1
ATOM 2068 N N . ALA A 1 265 ? 5.571 -6.362 -8.022 1.00 76.62 265 ALA A N 1
ATOM 2069 C CA . ALA A 1 265 ? 6.654 -5.425 -8.310 1.00 76.62 265 ALA A CA 1
ATOM 2070 C C . ALA A 1 265 ? 6.160 -3.973 -8.373 1.00 76.62 265 ALA A C 1
ATOM 2072 O O . ALA A 1 265 ? 6.790 -3.076 -7.812 1.00 76.62 265 ALA A O 1
ATOM 2073 N N . ARG A 1 266 ? 5.016 -3.727 -9.029 1.00 81.25 266 ARG A N 1
ATOM 2074 C CA . ARG A 1 266 ? 4.470 -2.374 -9.180 1.00 81.25 266 ARG A CA 1
ATOM 2075 C C . ARG A 1 266 ? 4.001 -1.802 -7.850 1.00 81.25 266 ARG A C 1
ATOM 2077 O O . ARG A 1 266 ? 4.271 -0.644 -7.548 1.00 81.25 266 ARG A O 1
ATOM 2084 N N . ALA A 1 267 ? 3.344 -2.610 -7.030 1.00 86.56 267 ALA A N 1
ATOM 2085 C CA . ALA A 1 267 ? 2.899 -2.186 -5.713 1.00 86.56 267 ALA A CA 1
ATOM 2086 C C . ALA A 1 267 ? 4.073 -1.889 -4.772 1.00 86.56 267 ALA A C 1
ATOM 2088 O O . ALA A 1 267 ? 4.065 -0.859 -4.100 1.00 86.56 267 ALA A O 1
ATOM 2089 N N . LEU A 1 268 ? 5.112 -2.732 -4.773 1.00 91.94 268 LEU A N 1
ATOM 2090 C CA . LEU A 1 268 ? 6.336 -2.485 -4.007 1.00 91.94 268 LEU A CA 1
ATOM 2091 C C . LEU A 1 268 ? 7.035 -1.198 -4.471 1.00 91.94 268 LEU A C 1
ATOM 2093 O O . LEU A 1 268 ? 7.371 -0.361 -3.634 1.00 91.94 268 LEU A O 1
ATOM 2097 N N . TYR A 1 269 ? 7.146 -0.982 -5.787 1.00 89.81 269 TYR A N 1
ATOM 2098 C CA . TYR A 1 269 ? 7.661 0.265 -6.357 1.00 89.81 269 TYR A CA 1
ATOM 2099 C C . TYR A 1 269 ? 6.865 1.487 -5.894 1.00 89.81 269 TYR A C 1
ATOM 2101 O O . TYR A 1 269 ? 7.451 2.465 -5.443 1.00 89.81 269 TYR A O 1
ATOM 2109 N N . ARG A 1 270 ? 5.529 1.435 -5.960 1.00 93.19 270 ARG A N 1
ATOM 2110 C CA . ARG A 1 270 ? 4.651 2.553 -5.576 1.00 93.19 270 ARG A CA 1
ATOM 2111 C C . ARG A 1 270 ? 4.648 2.840 -4.078 1.00 93.19 270 ARG A C 1
ATOM 2113 O O . ARG A 1 270 ? 4.466 3.995 -3.694 1.00 93.19 270 ARG A O 1
ATOM 2120 N N . TRP A 1 271 ? 4.829 1.828 -3.230 1.00 96.44 271 TRP A N 1
ATOM 2121 C CA . TRP A 1 271 ? 5.020 2.032 -1.792 1.00 96.44 271 TRP A CA 1
ATOM 2122 C C . TRP A 1 271 ? 6.386 2.638 -1.487 1.00 96.44 271 TRP A C 1
ATOM 2124 O O . TRP A 1 271 ? 6.463 3.578 -0.700 1.00 96.44 271 TRP A O 1
ATOM 2134 N N . GLU A 1 272 ? 7.457 2.186 -2.141 1.00 95.00 272 GLU A N 1
ATOM 2135 C CA . GLU A 1 272 ? 8.750 2.856 -2.001 1.00 95.00 272 GLU A CA 1
ATOM 2136 C C . GLU A 1 272 ? 8.688 4.293 -2.529 1.00 95.00 272 GLU A C 1
ATOM 2138 O O . GLU A 1 272 ? 9.100 5.206 -1.827 1.00 95.00 272 GLU A O 1
ATOM 2143 N N . ALA A 1 273 ? 8.055 4.532 -3.678 1.00 92.00 273 ALA A N 1
ATOM 2144 C CA . ALA A 1 273 ? 7.776 5.865 -4.217 1.00 92.00 273 ALA A CA 1
ATOM 2145 C C . ALA A 1 273 ? 6.746 6.666 -3.394 1.00 92.00 273 ALA A C 1
ATOM 2147 O O . ALA A 1 273 ? 6.538 7.856 -3.636 1.00 92.00 273 ALA A O 1
ATOM 2148 N N . TRP A 1 274 ? 6.067 6.068 -2.414 1.00 91.38 274 TRP A N 1
ATOM 2149 C CA . TRP A 1 274 ? 5.302 6.840 -1.438 1.00 91.38 274 TRP A CA 1
ATOM 2150 C C . TRP A 1 274 ? 6.266 7.525 -0.468 1.00 91.38 274 TRP A C 1
ATOM 2152 O O . TRP A 1 274 ? 6.230 8.753 -0.318 1.00 91.38 274 TRP A O 1
ATOM 2162 N N . ASN A 1 275 ? 7.170 6.726 0.106 1.00 90.25 275 ASN A N 1
ATOM 2163 C CA . ASN A 1 275 ? 8.165 7.145 1.088 1.00 90.25 275 ASN A CA 1
ATOM 2164 C C . ASN A 1 275 ? 9.318 7.967 0.488 1.00 90.25 275 ASN A C 1
ATOM 2166 O O . ASN A 1 275 ? 9.765 8.931 1.108 1.00 90.25 275 ASN A O 1
ATOM 2170 N N . GLY A 1 276 ? 9.759 7.596 -0.711 1.00 89.00 276 GLY A N 1
ATOM 2171 C CA . GLY A 1 276 ? 10.920 8.104 -1.434 1.00 89.00 276 GLY A CA 1
ATOM 2172 C C . GLY A 1 276 ? 12.045 7.067 -1.588 1.00 89.00 276 GLY A C 1
ATOM 2173 O O . GLY A 1 276 ? 12.212 6.157 -0.777 1.00 89.00 276 GLY A O 1
ATOM 2174 N N . PHE A 1 277 ? 12.852 7.234 -2.641 1.00 89.88 277 PHE A N 1
ATOM 2175 C CA . PHE A 1 277 ? 13.946 6.322 -3.019 1.00 89.88 277 PHE A CA 1
ATOM 2176 C C . PHE A 1 277 ? 15.285 6.622 -2.319 1.00 89.88 277 PHE A C 1
ATOM 2178 O O . PHE A 1 277 ? 16.339 6.137 -2.730 1.00 89.88 277 PHE A O 1
ATOM 2185 N N . GLY A 1 278 ? 15.292 7.421 -1.251 1.00 88.75 278 GLY A N 1
ATOM 2186 C CA . GLY A 1 278 ? 16.521 7.918 -0.622 1.00 88.75 278 GLY A CA 1
ATOM 2187 C C . GLY A 1 278 ? 17.358 6.848 0.081 1.00 88.75 278 GLY A C 1
ATOM 2188 O O . GLY A 1 278 ? 18.517 7.094 0.389 1.00 88.75 278 GLY A O 1
ATOM 2189 N N . TYR A 1 279 ? 16.825 5.641 0.294 1.00 91.06 279 TYR A N 1
ATOM 2190 C CA . TYR A 1 279 ? 17.603 4.497 0.786 1.00 91.06 279 TYR A CA 1
ATOM 2191 C C . TYR A 1 279 ? 18.492 3.859 -0.297 1.00 91.06 279 TYR A C 1
ATOM 2193 O O . TYR A 1 279 ? 19.519 3.258 0.031 1.00 91.06 279 TYR A O 1
ATOM 2201 N N . ARG A 1 280 ? 18.142 4.023 -1.581 1.00 90.56 280 ARG A N 1
ATOM 2202 C CA . ARG A 1 280 ? 18.829 3.395 -2.722 1.00 90.56 280 ARG A CA 1
ATOM 2203 C C . ARG A 1 280 ? 20.303 3.815 -2.829 1.00 90.56 280 ARG A C 1
ATOM 2205 O O . ARG A 1 280 ? 21.148 2.924 -2.896 1.00 90.56 280 ARG A O 1
ATOM 2212 N N . PRO A 1 281 ? 20.679 5.110 -2.718 1.00 88.19 281 PRO A N 1
ATOM 2213 C CA . PRO A 1 281 ? 22.089 5.526 -2.694 1.00 88.19 281 PRO A CA 1
ATOM 2214 C C . PRO A 1 281 ? 22.892 4.972 -1.510 1.00 88.19 281 PRO A C 1
ATOM 2216 O O . PRO A 1 281 ? 24.110 4.842 -1.599 1.00 88.19 281 PRO A O 1
ATOM 2219 N N . HIS A 1 282 ? 22.226 4.617 -0.407 1.00 86.81 282 HIS A N 1
ATOM 2220 C CA . HIS A 1 282 ? 22.864 3.993 0.754 1.00 86.81 282 HIS A CA 1
ATOM 2221 C C . HIS A 1 282 ? 23.004 2.470 0.619 1.00 86.81 282 HIS A C 1
ATOM 2223 O O . HIS A 1 282 ? 23.568 1.841 1.512 1.00 86.81 282 HIS A O 1
ATOM 2229 N N . ARG A 1 283 ? 22.497 1.874 -0.473 1.00 90.00 283 ARG A N 1
ATOM 2230 C CA . ARG A 1 283 ? 22.431 0.418 -0.694 1.00 90.00 283 ARG A CA 1
ATOM 2231 C C . ARG A 1 283 ? 21.783 -0.322 0.480 1.00 90.00 283 ARG A C 1
ATOM 2233 O O . ARG A 1 283 ? 22.197 -1.420 0.847 1.00 90.00 283 ARG A O 1
ATOM 2240 N N . VAL A 1 284 ? 20.769 0.302 1.080 1.00 91.56 284 VAL A N 1
ATOM 2241 C CA . VAL A 1 284 ? 19.960 -0.267 2.162 1.00 91.56 284 VAL A CA 1
ATOM 2242 C C . VAL A 1 284 ? 18.580 -0.581 1.609 1.00 91.56 284 VAL A C 1
ATOM 2244 O O . VAL A 1 284 ? 17.949 0.272 0.991 1.00 91.56 284 VAL A O 1
ATOM 2247 N N . ALA A 1 285 ? 18.095 -1.800 1.844 1.00 93.31 285 ALA A N 1
ATOM 2248 C CA . ALA A 1 285 ? 16.720 -2.146 1.510 1.00 93.31 285 ALA A CA 1
ATOM 2249 C C . ALA A 1 285 ? 15.801 -1.293 2.388 1.00 93.31 285 ALA A C 1
ATOM 2251 O O . ALA A 1 285 ? 15.955 -1.291 3.609 1.00 93.31 285 ALA A O 1
ATOM 2252 N N . THR A 1 286 ? 14.886 -0.523 1.794 1.00 95.31 286 THR A N 1
ATOM 2253 C CA . THR A 1 286 ? 14.109 0.450 2.572 1.00 95.31 286 THR A CA 1
ATOM 2254 C C . THR A 1 286 ? 13.334 -0.235 3.714 1.00 95.31 286 THR A C 1
ATOM 2256 O O . THR A 1 286 ? 12.587 -1.190 3.462 1.00 95.31 286 THR A O 1
ATOM 2259 N N . PRO A 1 287 ? 13.452 0.232 4.975 1.00 95.81 287 PRO A N 1
ATOM 2260 C CA . PRO A 1 287 ? 12.632 -0.274 6.071 1.00 95.81 287 PRO A CA 1
ATOM 2261 C C . PRO A 1 287 ? 11.134 -0.067 5.826 1.00 95.81 287 PRO A C 1
ATOM 2263 O O . PRO A 1 287 ? 10.334 -0.804 6.397 1.00 95.81 287 PRO A O 1
ATOM 2266 N N . TYR A 1 288 ? 10.753 0.883 4.961 1.00 96.25 288 TYR A N 1
ATOM 2267 C CA . TYR A 1 288 ? 9.361 1.114 4.573 1.00 96.25 288 TYR A CA 1
ATOM 2268 C C . TYR A 1 288 ? 8.733 -0.120 3.912 1.00 96.25 288 TYR A C 1
ATOM 2270 O O . TYR A 1 288 ? 7.547 -0.379 4.089 1.00 96.25 288 TYR A O 1
ATOM 2278 N N . LEU A 1 289 ? 9.530 -0.921 3.196 1.00 97.56 289 LEU A N 1
ATOM 2279 C CA . LEU A 1 289 ? 9.092 -2.190 2.614 1.00 97.56 289 LEU A CA 1
ATOM 2280 C C . LEU A 1 289 ? 9.491 -3.382 3.486 1.00 97.56 289 LEU A C 1
ATOM 2282 O O . LEU A 1 289 ? 8.652 -4.234 3.770 1.00 97.56 289 LEU A O 1
ATOM 2286 N N . TRP A 1 290 ? 10.751 -3.439 3.917 1.00 97.31 290 TRP A N 1
ATOM 2287 C CA . TRP A 1 290 ? 11.396 -4.695 4.314 1.00 97.31 290 TRP A CA 1
ATOM 2288 C C . TRP A 1 290 ? 11.615 -4.867 5.819 1.00 97.31 290 TRP A C 1
ATOM 2290 O O . TRP A 1 290 ? 12.095 -5.920 6.244 1.00 97.31 290 TRP A O 1
ATOM 2300 N N . ALA A 1 291 ? 11.282 -3.875 6.651 1.00 96.25 291 ALA A N 1
ATOM 2301 C CA . ALA A 1 291 ? 11.473 -3.999 8.094 1.00 96.25 291 ALA A CA 1
ATOM 2302 C C . ALA A 1 291 ? 10.732 -5.225 8.659 1.00 96.25 291 ALA A C 1
ATOM 2304 O O . ALA A 1 291 ? 9.585 -5.494 8.288 1.00 96.25 291 ALA A O 1
ATOM 2305 N N . MET A 1 292 ? 11.399 -5.938 9.578 1.00 95.06 292 MET A N 1
ATOM 2306 C CA . MET A 1 292 ? 11.000 -7.240 10.142 1.00 95.06 292 MET A CA 1
ATOM 2307 C C . MET A 1 292 ? 11.156 -8.453 9.203 1.00 95.06 292 MET A C 1
ATOM 2309 O O . MET A 1 292 ? 10.642 -9.530 9.516 1.00 95.06 292 MET A O 1
ATOM 2313 N N . THR A 1 293 ? 11.900 -8.310 8.102 1.00 95.81 293 THR A N 1
ATOM 2314 C CA . THR A 1 293 ? 12.360 -9.443 7.280 1.00 95.81 293 THR A CA 1
ATOM 2315 C C . THR A 1 293 ? 13.877 -9.566 7.284 1.00 95.81 293 THR A C 1
ATOM 2317 O O . THR A 1 293 ? 14.581 -8.617 7.625 1.00 95.81 293 THR A O 1
ATOM 2320 N N . THR A 1 294 ? 14.386 -10.716 6.851 1.00 93.81 294 THR A N 1
ATOM 2321 C CA . THR A 1 294 ? 15.815 -10.977 6.624 1.00 93.81 294 THR A CA 1
ATOM 2322 C C . THR A 1 294 ? 16.470 -10.013 5.629 1.00 93.81 294 THR A C 1
ATOM 2324 O O . THR A 1 294 ? 17.685 -9.841 5.667 1.00 93.81 294 THR A O 1
ATOM 2327 N N . ASN A 1 295 ? 15.687 -9.321 4.793 1.00 91.25 295 ASN A N 1
ATOM 2328 C CA . ASN A 1 295 ? 16.192 -8.359 3.812 1.00 91.25 295 ASN A CA 1
ATOM 2329 C C . ASN A 1 295 ? 16.562 -6.990 4.409 1.00 91.25 295 ASN A C 1
ATOM 2331 O O . ASN A 1 295 ? 17.142 -6.159 3.712 1.00 91.25 295 ASN A O 1
ATOM 2335 N N . TYR A 1 296 ? 16.225 -6.718 5.673 1.00 93.44 296 TYR A N 1
ATOM 2336 C CA . TYR A 1 296 ? 16.551 -5.458 6.341 1.00 93.44 296 TYR A CA 1
ATOM 2337 C C . TYR A 1 296 ? 17.103 -5.691 7.744 1.00 93.44 296 TYR A C 1
ATOM 2339 O O . TYR A 1 296 ? 16.523 -6.413 8.549 1.00 93.44 296 TYR A O 1
ATOM 2347 N N . VAL A 1 297 ? 18.186 -4.984 8.069 1.00 87.88 297 VAL A N 1
ATOM 2348 C CA . VAL A 1 297 ? 18.807 -5.038 9.400 1.00 87.88 297 VAL A CA 1
ATOM 2349 C C . VAL A 1 297 ? 18.714 -3.689 10.113 1.00 87.88 297 VAL A C 1
ATOM 2351 O O . VAL A 1 297 ? 18.183 -3.601 11.219 1.00 87.88 297 VAL A O 1
ATOM 2354 N N . LYS A 1 298 ? 19.259 -2.628 9.507 1.00 91.06 298 LYS A N 1
ATOM 2355 C CA . LYS A 1 298 ? 19.369 -1.287 10.103 1.00 91.06 298 LYS A CA 1
ATOM 2356 C C . LYS A 1 298 ? 19.644 -0.227 9.035 1.00 91.06 298 LYS A C 1
ATOM 2358 O O . LYS A 1 298 ? 19.986 -0.559 7.904 1.00 91.06 298 LYS A O 1
ATOM 2363 N N . GLY A 1 299 ? 19.512 1.039 9.420 1.00 89.56 299 GLY A N 1
ATOM 2364 C CA . GLY A 1 299 ? 19.587 2.190 8.526 1.00 89.56 299 GLY A CA 1
ATOM 2365 C C . GLY A 1 299 ? 18.202 2.803 8.381 1.00 89.56 299 GLY A C 1
ATOM 2366 O O . GLY A 1 299 ? 17.290 2.139 7.889 1.00 89.56 299 GLY A O 1
ATOM 2367 N N . LYS A 1 300 ? 18.010 4.037 8.854 1.00 89.81 300 LYS A N 1
ATOM 2368 C CA . LYS A 1 300 ? 16.692 4.691 8.868 1.00 89.81 300 LYS A CA 1
ATOM 2369 C C . LYS A 1 300 ? 16.812 6.203 8.731 1.00 89.81 300 LYS A C 1
ATOM 2371 O O . LYS A 1 300 ? 17.658 6.807 9.389 1.00 89.81 300 LYS A O 1
ATOM 2376 N N . PHE A 1 301 ? 15.934 6.809 7.935 1.00 83.44 301 PHE A N 1
ATOM 2377 C CA . PHE A 1 301 ? 15.705 8.252 7.976 1.00 83.44 301 PHE A CA 1
ATOM 2378 C C . PHE A 1 301 ? 14.845 8.597 9.195 1.00 83.44 301 PHE A C 1
ATOM 2380 O O . PHE A 1 301 ? 13.696 8.161 9.288 1.00 83.44 301 PHE A O 1
ATOM 2387 N N . VAL A 1 302 ? 15.423 9.344 10.141 1.00 80.81 302 VAL A N 1
ATOM 2388 C CA . VAL A 1 302 ? 14.742 9.784 11.381 1.00 80.81 302 VAL A CA 1
ATOM 2389 C C . VAL A 1 302 ? 14.168 11.201 11.290 1.00 80.81 302 VAL A C 1
ATOM 2391 O O . VAL A 1 302 ? 13.488 11.681 12.194 1.00 80.81 302 VAL A O 1
ATOM 2394 N N . GLY A 1 303 ? 14.468 11.872 10.185 1.00 68.19 303 GLY A N 1
ATOM 2395 C CA . GLY A 1 303 ? 14.074 13.227 9.839 1.00 68.19 303 GLY A CA 1
ATOM 2396 C C . GLY A 1 303 ? 14.266 13.421 8.340 1.00 68.19 303 GLY A C 1
ATOM 2397 O O . GLY A 1 303 ? 14.967 12.627 7.704 1.00 68.19 303 GLY A O 1
ATOM 2398 N N . ASP A 1 304 ? 13.667 14.469 7.788 1.00 62.59 304 ASP A N 1
ATOM 2399 C CA . ASP A 1 304 ? 13.813 14.802 6.371 1.00 62.59 304 ASP A CA 1
ATOM 2400 C C . ASP A 1 304 ? 15.304 14.996 6.042 1.00 62.59 304 ASP A C 1
ATOM 2402 O O . ASP A 1 304 ? 15.981 15.848 6.618 1.00 62.59 304 ASP A O 1
ATOM 2406 N N . GLY A 1 305 ? 15.844 14.131 5.178 1.00 64.50 305 GLY A N 1
ATOM 2407 C CA . GLY A 1 305 ? 17.266 14.109 4.815 1.00 64.50 305 GLY A CA 1
ATOM 2408 C C . GLY A 1 305 ? 18.236 13.568 5.882 1.00 64.50 305 GLY A C 1
ATOM 2409 O O . GLY A 1 305 ? 19.435 13.497 5.619 1.00 64.50 305 GLY A O 1
ATOM 2410 N N . VAL A 1 306 ? 17.766 13.149 7.064 1.00 76.69 306 VAL A N 1
ATOM 2411 C CA . VAL A 1 306 ? 18.626 12.682 8.172 1.00 76.69 306 VAL A CA 1
ATOM 2412 C C . VAL A 1 306 ? 18.672 11.155 8.228 1.00 76.69 306 VAL A C 1
ATOM 2414 O O . VAL A 1 306 ? 17.888 10.521 8.940 1.00 76.69 306 VAL A O 1
ATOM 2417 N N . PHE A 1 307 ? 19.615 10.557 7.496 1.00 84.19 307 PHE A N 1
ATOM 2418 C CA . PHE A 1 307 ? 19.864 9.114 7.517 1.00 84.19 307 PHE A CA 1
ATOM 2419 C C . PHE A 1 307 ? 20.800 8.704 8.661 1.00 84.19 307 PHE A C 1
ATOM 2421 O O . PHE A 1 307 ? 21.933 9.175 8.755 1.00 84.19 307 PHE A O 1
ATOM 2428 N N . LEU A 1 308 ? 20.354 7.769 9.503 1.00 84.56 308 LEU A N 1
ATOM 2429 C CA . LEU A 1 308 ? 21.175 7.148 10.541 1.00 84.56 308 LEU A CA 1
ATOM 2430 C C . LEU A 1 308 ? 21.469 5.681 10.178 1.00 84.56 308 LEU A C 1
ATOM 2432 O O . LEU A 1 308 ? 20.564 4.847 10.271 1.00 84.56 308 LEU A O 1
ATOM 2436 N N . PRO A 1 309 ? 22.722 5.317 9.835 1.00 89.12 309 PRO A N 1
ATOM 2437 C CA . PRO A 1 309 ? 23.063 3.989 9.305 1.00 89.12 309 PRO A CA 1
ATOM 2438 C C . PRO A 1 309 ? 22.907 2.853 10.323 1.00 89.12 309 PRO A C 1
ATOM 2440 O O . PRO A 1 309 ? 22.760 1.694 9.948 1.00 89.12 309 PRO A O 1
ATOM 2443 N N . ASN A 1 310 ? 22.938 3.169 11.620 1.00 89.06 310 ASN A N 1
ATOM 2444 C CA . ASN A 1 310 ? 22.838 2.176 12.689 1.00 89.06 310 ASN A CA 1
ATOM 2445 C C . ASN A 1 310 ? 21.456 2.107 13.346 1.00 89.06 310 ASN A C 1
ATOM 2447 O O . ASN A 1 310 ? 21.251 1.264 14.215 1.00 89.06 310 ASN A O 1
ATOM 2451 N N . GLN A 1 311 ? 20.515 2.964 12.946 1.00 88.88 311 GLN A N 1
ATOM 2452 C CA . GLN A 1 311 ? 19.190 3.005 13.551 1.00 88.88 311 GLN A CA 1
ATOM 2453 C C . GLN A 1 311 ? 18.280 1.945 12.907 1.00 88.88 311 GLN A C 1
ATOM 2455 O O . GLN A 1 311 ? 18.042 2.028 11.701 1.00 88.88 311 GLN A O 1
ATOM 2460 N N . PRO A 1 312 ? 17.742 0.969 13.660 1.00 91.19 312 PRO A N 1
ATOM 2461 C CA . PRO A 1 312 ? 16.750 0.043 13.127 1.00 91.19 312 PRO A CA 1
ATOM 2462 C C . PRO A 1 312 ? 15.349 0.673 13.078 1.00 91.19 312 PRO A C 1
ATOM 2464 O O . PRO A 1 312 ? 15.007 1.565 13.871 1.00 91.19 312 PRO A O 1
ATOM 2467 N N . SER A 1 313 ? 14.523 0.165 12.163 1.00 91.75 313 SER A N 1
ATOM 2468 C CA . SER A 1 313 ? 13.066 0.330 12.184 1.00 91.75 313 SER A CA 1
ATOM 2469 C C . SER A 1 313 ? 12.411 -0.789 12.991 1.00 91.75 313 SER A C 1
ATOM 2471 O O . SER A 1 313 ? 12.740 -1.962 12.811 1.00 91.75 313 SER A O 1
ATOM 2473 N N . LYS A 1 314 ? 11.481 -0.431 13.879 1.00 90.12 314 LYS A N 1
ATOM 2474 C CA . LYS A 1 314 ? 10.634 -1.381 14.623 1.00 90.12 314 LYS A CA 1
ATOM 2475 C C . LYS A 1 314 ? 9.242 -1.518 14.002 1.00 90.12 314 LYS A C 1
ATOM 2477 O O . LYS A 1 314 ? 8.449 -2.335 14.473 1.00 90.12 314 LYS A O 1
ATOM 2482 N N . GLN A 1 315 ? 8.937 -0.714 12.987 1.00 91.19 315 GLN A N 1
ATOM 2483 C CA . GLN A 1 315 ? 7.681 -0.762 12.250 1.00 91.19 315 GLN A CA 1
ATOM 2484 C C . GLN A 1 315 ? 7.644 -1.964 11.309 1.00 91.19 315 GLN A C 1
ATOM 2486 O O . GLN A 1 315 ? 8.677 -2.424 10.829 1.00 91.19 315 GLN A O 1
ATOM 2491 N N . CYS A 1 316 ? 6.443 -2.469 11.038 1.00 95.06 316 CYS A N 1
ATOM 2492 C CA . CYS A 1 316 ? 6.246 -3.491 10.019 1.00 95.06 316 CYS A CA 1
ATOM 2493 C C . CYS A 1 316 ? 6.301 -2.838 8.638 1.00 95.06 316 CYS A C 1
ATOM 2495 O O . CYS A 1 316 ? 5.515 -1.932 8.367 1.00 95.06 316 CYS A O 1
ATOM 2497 N N . GLY A 1 317 ? 7.232 -3.289 7.794 1.00 97.81 317 GLY A N 1
ATOM 2498 C CA . GLY A 1 317 ? 7.329 -2.829 6.413 1.00 97.81 317 GLY A CA 1
ATOM 2499 C C . GLY A 1 317 ? 6.146 -3.299 5.559 1.00 97.81 317 GLY A C 1
ATOM 2500 O O . GLY A 1 317 ? 5.520 -4.321 5.847 1.00 97.81 317 GLY A O 1
ATOM 2501 N N . ALA A 1 318 ? 5.837 -2.567 4.490 1.00 98.00 318 ALA A N 1
ATOM 2502 C CA . ALA A 1 318 ? 4.692 -2.848 3.627 1.00 98.00 318 ALA A CA 1
ATOM 2503 C C . ALA A 1 318 ? 4.810 -4.200 2.898 1.00 98.00 318 ALA A C 1
ATOM 2505 O O . ALA A 1 318 ? 3.809 -4.896 2.742 1.00 98.00 318 ALA A O 1
ATOM 2506 N N . ALA A 1 319 ? 6.023 -4.629 2.525 1.00 97.50 319 ALA A N 1
ATOM 2507 C CA . ALA A 1 319 ? 6.251 -5.955 1.947 1.00 97.50 319 ALA A CA 1
ATOM 2508 C C . ALA A 1 319 ? 6.050 -7.060 2.997 1.00 97.50 319 ALA A C 1
ATOM 2510 O O . ALA A 1 319 ? 5.383 -8.058 2.731 1.00 97.50 319 ALA A O 1
ATOM 2511 N N . THR A 1 320 ? 6.543 -6.852 4.221 1.00 98.00 320 THR A N 1
ATOM 2512 C CA . THR A 1 320 ? 6.308 -7.751 5.365 1.00 98.00 320 THR A CA 1
ATOM 2513 C C . THR A 1 320 ? 4.816 -7.918 5.661 1.00 98.00 320 THR A C 1
ATOM 2515 O O . THR A 1 320 ? 4.333 -9.027 5.902 1.00 98.00 320 THR A O 1
ATOM 2518 N N . PHE A 1 321 ? 4.079 -6.809 5.625 1.00 98.00 321 PHE A N 1
ATOM 2519 C CA . PHE A 1 321 ? 2.628 -6.770 5.761 1.00 98.00 321 PHE A CA 1
ATOM 2520 C C . PHE A 1 321 ? 1.924 -7.511 4.617 1.00 98.00 321 PHE A C 1
ATOM 2522 O O . PHE A 1 321 ? 1.039 -8.326 4.876 1.00 98.00 321 PHE A O 1
ATOM 2529 N N . LEU A 1 322 ? 2.341 -7.288 3.369 1.00 97.25 322 LEU A N 1
ATOM 2530 C CA . LEU A 1 322 ? 1.776 -7.954 2.196 1.00 97.25 322 LEU A CA 1
ATOM 2531 C C . LEU A 1 322 ? 2.012 -9.472 2.226 1.00 97.25 322 LEU A C 1
ATOM 2533 O O . LEU A 1 322 ? 1.096 -10.236 1.927 1.00 97.25 322 LEU A O 1
ATOM 2537 N N . LYS A 1 323 ? 3.195 -9.917 2.670 1.00 94.81 323 LYS A N 1
ATOM 2538 C CA . LYS A 1 323 ? 3.484 -11.336 2.929 1.00 94.81 323 LYS A CA 1
ATOM 2539 C C . LYS A 1 323 ? 2.508 -11.914 3.954 1.00 94.81 323 LYS A C 1
ATOM 2541 O O . LYS A 1 323 ? 1.885 -12.934 3.692 1.00 94.81 323 LYS A O 1
ATOM 2546 N N . ALA A 1 324 ? 2.285 -11.213 5.067 1.00 96.50 324 ALA A N 1
ATOM 2547 C CA . ALA A 1 324 ? 1.328 -11.653 6.081 1.00 96.50 324 ALA A CA 1
ATOM 2548 C C . ALA A 1 324 ? -0.126 -11.684 5.566 1.00 96.50 324 ALA A C 1
ATOM 2550 O O . ALA A 1 324 ? -0.880 -12.575 5.945 1.00 96.50 324 ALA A O 1
ATOM 2551 N N . LEU A 1 325 ? -0.534 -10.751 4.697 1.00 92.94 325 LEU A N 1
ATOM 2552 C CA . LEU A 1 325 ? -1.846 -10.795 4.037 1.00 92.94 325 LEU A CA 1
ATOM 2553 C C . LEU A 1 325 ? -1.995 -12.017 3.125 1.00 92.94 325 LEU A C 1
ATOM 2555 O O . LEU A 1 325 ? -3.051 -12.651 3.132 1.00 92.94 325 LEU A O 1
ATOM 2559 N N . SER A 1 326 ? -0.946 -12.349 2.369 1.00 88.94 326 SER A N 1
ATOM 2560 C CA . SER A 1 326 ? -0.904 -13.550 1.531 1.00 88.94 326 SER A CA 1
ATOM 2561 C C . SER A 1 326 ? -0.989 -14.821 2.374 1.00 88.94 326 SER A C 1
ATOM 2563 O O . SER A 1 326 ? -1.788 -15.702 2.074 1.00 88.94 326 SER A O 1
ATOM 2565 N N . ASP A 1 327 ? -0.243 -14.889 3.478 1.00 86.69 327 ASP A N 1
ATOM 2566 C CA . ASP A 1 327 ? -0.257 -16.029 4.403 1.00 86.69 327 ASP A CA 1
ATOM 2567 C C . ASP A 1 327 ? -1.614 -16.213 5.107 1.00 86.69 327 ASP A C 1
ATOM 2569 O O . ASP A 1 327 ? -1.927 -17.306 5.579 1.00 86.69 327 ASP A O 1
ATOM 2573 N N . LEU A 1 328 ? -2.416 -15.147 5.217 1.00 86.69 328 LEU A N 1
ATOM 2574 C CA . LEU A 1 328 ? -3.800 -15.197 5.701 1.00 86.69 328 LEU A CA 1
ATOM 2575 C C . LEU A 1 328 ? -4.816 -15.521 4.591 1.00 86.69 328 LEU A C 1
ATOM 2577 O O . LEU A 1 328 ? -6.005 -15.637 4.882 1.00 86.69 328 LEU A O 1
ATOM 2581 N N . GLY A 1 329 ? -4.385 -15.625 3.329 1.00 83.38 329 GLY A N 1
ATOM 2582 C CA . GLY A 1 329 ? -5.261 -15.815 2.169 1.00 83.38 329 GLY A CA 1
ATOM 2583 C C . GLY A 1 329 ? -6.119 -14.592 1.820 1.00 83.38 329 GLY A C 1
ATOM 2584 O O . GLY A 1 329 ? -7.052 -14.702 1.028 1.00 83.38 329 GLY A O 1
ATOM 2585 N N . ALA A 1 330 ? -5.827 -13.426 2.405 1.00 79.88 330 ALA A N 1
ATOM 2586 C CA . ALA A 1 330 ? -6.592 -12.195 2.199 1.00 79.88 330 ALA A CA 1
ATOM 2587 C C . ALA A 1 330 ? -6.254 -11.490 0.874 1.00 79.88 330 ALA A C 1
ATOM 2589 O O . ALA A 1 330 ? -7.034 -10.676 0.379 1.00 79.88 330 ALA A O 1
ATOM 2590 N N . VAL A 1 331 ? -5.082 -11.789 0.312 1.00 79.94 331 VAL A N 1
ATOM 2591 C CA . VAL A 1 331 ? -4.627 -11.326 -1.001 1.00 79.94 331 VAL A CA 1
ATOM 2592 C C . VAL A 1 331 ? -3.981 -12.504 -1.716 1.00 79.94 331 VAL A C 1
ATOM 2594 O O . VAL A 1 331 ? -3.311 -13.320 -1.091 1.00 79.94 331 VAL A O 1
ATOM 2597 N N . GLN A 1 332 ? -4.168 -12.583 -3.029 1.00 66.81 332 GLN A N 1
ATOM 2598 C CA . GLN A 1 332 ? -3.478 -13.550 -3.872 1.00 66.81 332 GLN A CA 1
ATOM 2599 C C . GLN A 1 332 ? -2.365 -12.830 -4.620 1.00 66.81 332 GLN A C 1
ATOM 2601 O O . GLN A 1 332 ? -2.622 -11.932 -5.421 1.00 66.81 332 GLN A O 1
ATOM 2606 N N . LEU A 1 333 ? -1.125 -13.199 -4.315 1.00 56.78 333 LEU A N 1
ATOM 2607 C CA . LEU A 1 333 ? 0.058 -12.651 -4.960 1.00 56.78 333 LEU A CA 1
ATOM 2608 C C . LEU A 1 333 ? 0.526 -13.629 -6.031 1.00 56.78 333 LEU A C 1
ATOM 2610 O O . LEU A 1 333 ? 0.799 -14.790 -5.737 1.00 56.78 333 LEU A O 1
ATOM 2614 N N . GLN A 1 334 ? 0.656 -13.160 -7.269 1.00 47.41 334 GLN A N 1
ATOM 2615 C CA . GLN A 1 334 ? 1.410 -13.896 -8.278 1.00 47.41 334 GLN A CA 1
ATOM 2616 C C . GLN A 1 334 ? 2.899 -13.745 -7.943 1.00 47.41 334 GLN A C 1
ATOM 2618 O O . GLN A 1 334 ? 3.474 -12.665 -8.076 1.00 47.41 334 GLN A O 1
ATOM 2623 N N . MET A 1 335 ? 3.499 -14.814 -7.423 1.00 41.94 335 MET A N 1
ATOM 2624 C CA . MET A 1 335 ? 4.897 -14.870 -6.996 1.00 41.94 335 MET A CA 1
ATOM 2625 C C . MET A 1 335 ? 5.706 -15.771 -7.942 1.00 41.94 335 MET A C 1
ATOM 2627 O O . MET A 1 335 ? 6.333 -16.715 -7.479 1.00 41.94 335 MET A O 1
ATOM 2631 N N . GLU A 1 336 ? 5.733 -15.489 -9.248 1.00 33.38 336 GLU A N 1
ATOM 2632 C CA . GLU A 1 336 ? 6.533 -16.252 -10.233 1.00 33.38 336 GLU A CA 1
ATOM 2633 C C . GLU A 1 336 ? 7.800 -15.497 -10.673 1.00 33.38 336 GLU A C 1
ATOM 2635 O O . GLU A 1 336 ? 7.799 -14.284 -10.852 1.00 33.38 336 GLU A O 1
ATOM 2640 N N . LEU A 1 337 ? 8.956 -16.169 -10.596 1.00 31.83 337 LEU A N 1
ATOM 2641 C CA . LEU A 1 337 ? 10.314 -15.700 -10.949 1.00 31.83 337 LEU A CA 1
ATOM 2642 C C . LEU A 1 337 ? 10.543 -16.610 -12.133 1.00 31.83 337 LEU A C 1
ATOM 2644 O O . LEU A 1 337 ? 10.283 -17.811 -12.020 1.00 31.83 337 LEU A O 1
ATOM 2648 N N . SER A 1 338 ? 10.994 -16.063 -13.243 1.00 27.86 338 SER A N 1
ATOM 2649 C CA . SER A 1 338 ? 11.454 -16.900 -14.333 1.00 27.86 338 SER A CA 1
ATOM 2650 C C . SER A 1 338 ? 12.699 -17.652 -13.864 1.00 27.86 338 SER A C 1
ATOM 2652 O O . SER A 1 338 ? 13.779 -17.068 -13.803 1.00 27.86 338 SER A O 1
ATOM 2654 N N . GLU A 1 339 ? 12.548 -18.923 -13.495 1.00 23.39 339 GLU A N 1
ATOM 2655 C CA . GLU A 1 339 ? 13.671 -19.852 -13.553 1.00 23.39 339 GLU A CA 1
ATOM 2656 C C . GLU A 1 339 ? 13.916 -20.202 -15.027 1.00 23.39 339 GLU A C 1
ATOM 2658 O O . GLU A 1 339 ? 12.988 -20.500 -15.782 1.00 23.39 339 GLU A O 1
ATOM 2663 N N . GLU A 1 340 ? 15.177 -20.109 -15.443 1.00 30.17 340 GLU A N 1
ATOM 2664 C CA . GLU A 1 340 ? 15.676 -20.691 -16.684 1.00 30.17 340 GLU A CA 1
ATOM 2665 C C . GLU A 1 340 ? 15.666 -22.221 -16.531 1.00 30.17 340 GLU A C 1
ATOM 2667 O O . GLU A 1 340 ? 16.416 -22.749 -15.711 1.00 30.17 340 GLU A O 1
ATOM 2672 N N . GLY A 1 341 ? 14.853 -22.956 -17.300 1.00 25.16 341 GLY A N 1
ATOM 2673 C CA . GLY A 1 341 ? 15.013 -24.415 -17.359 1.00 25.16 341 GLY A CA 1
ATOM 2674 C C . GLY A 1 341 ? 13.829 -25.236 -17.861 1.00 25.16 341 GLY A C 1
ATOM 2675 O O . GLY A 1 341 ? 12.898 -25.489 -17.115 1.00 25.16 341 GLY A O 1
ATOM 2676 N N . GLU A 1 342 ? 13.989 -25.705 -19.100 1.00 23.86 342 GLU A N 1
ATOM 2677 C CA . GLU A 1 342 ? 13.415 -26.887 -19.770 1.00 23.86 342 GLU A CA 1
ATOM 2678 C C . GLU A 1 342 ? 11.893 -27.023 -19.967 1.00 23.86 342 GLU A C 1
ATOM 2680 O O . GLU A 1 342 ? 11.072 -27.058 -19.058 1.00 23.86 342 GLU A O 1
ATOM 2685 N N . ALA A 1 343 ? 11.544 -27.128 -21.253 1.00 31.73 343 ALA A N 1
ATOM 2686 C CA . ALA A 1 343 ? 10.203 -27.298 -21.771 1.00 31.73 343 ALA A CA 1
ATOM 2687 C C . ALA A 1 343 ? 9.710 -28.733 -21.558 1.00 31.73 343 ALA A C 1
ATOM 2689 O O . ALA A 1 343 ? 10.162 -29.639 -22.255 1.00 31.73 343 ALA A O 1
ATOM 2690 N N . ASP A 1 344 ? 8.719 -28.904 -20.684 1.00 21.95 344 ASP A N 1
ATOM 2691 C CA . ASP A 1 344 ? 7.853 -30.078 -20.713 1.00 21.95 344 ASP A CA 1
ATOM 2692 C C . ASP A 1 344 ? 6.531 -29.748 -21.417 1.00 21.95 344 ASP A C 1
ATOM 2694 O O . ASP A 1 344 ? 5.818 -28.791 -21.104 1.00 21.95 344 ASP A O 1
ATOM 2698 N N . VAL A 1 345 ? 6.248 -30.563 -22.430 1.00 33.97 345 VAL A N 1
ATOM 2699 C CA . VAL A 1 345 ? 5.072 -30.529 -23.297 1.00 33.97 345 VAL A CA 1
ATOM 2700 C C . VAL A 1 345 ? 3.841 -30.916 -22.476 1.00 33.97 345 VAL A C 1
ATOM 2702 O O . VAL A 1 345 ? 3.733 -32.057 -22.035 1.00 33.97 345 VAL A O 1
ATOM 2705 N N . ILE A 1 346 ? 2.891 -29.993 -22.295 1.00 26.98 346 ILE A N 1
ATOM 2706 C CA . ILE A 1 346 ? 1.573 -30.315 -21.730 1.00 26.98 346 ILE A CA 1
ATOM 2707 C C . ILE A 1 346 ? 0.554 -30.390 -22.868 1.00 26.98 346 ILE A C 1
ATOM 2709 O O . ILE A 1 346 ? 0.284 -29.413 -23.565 1.00 26.98 346 ILE A O 1
ATOM 2713 N N . GLU A 1 347 ? 0.013 -31.593 -23.041 1.00 25.59 347 GLU A N 1
ATOM 2714 C CA . GLU A 1 347 ? -1.042 -31.967 -23.980 1.00 25.59 347 GLU A CA 1
ATOM 2715 C C . GLU A 1 347 ? -2.341 -31.179 -23.723 1.00 25.59 347 GLU A C 1
ATOM 2717 O O . GLU A 1 347 ? -2.814 -31.047 -22.593 1.00 25.59 347 GLU A O 1
ATOM 2722 N N . SER A 1 348 ? -2.919 -30.640 -24.797 1.00 28.36 348 SER A N 1
ATOM 2723 C CA . SER A 1 348 ? -4.064 -29.729 -24.782 1.00 28.36 348 SER A CA 1
ATOM 2724 C C . SER A 1 348 ? -5.407 -30.443 -24.582 1.00 28.36 348 SER A C 1
ATOM 2726 O O . SER A 1 348 ? -5.811 -31.257 -25.414 1.00 28.36 348 SER A O 1
ATOM 2728 N N . GLY A 1 349 ? -6.161 -30.048 -23.553 1.00 24.62 349 GLY A N 1
ATOM 2729 C CA . GLY A 1 349 ? -7.601 -30.303 -23.453 1.00 24.62 349 GLY A CA 1
ATOM 2730 C C . GLY A 1 349 ? -8.392 -29.265 -24.256 1.00 24.62 349 GLY A C 1
ATOM 2731 O O . GLY A 1 349 ? -8.441 -28.094 -23.894 1.00 24.62 349 GLY A O 1
ATOM 2732 N N . ALA A 1 350 ? -9.011 -29.697 -25.354 1.00 29.45 350 ALA A N 1
ATOM 2733 C CA . ALA A 1 350 ? -9.644 -28.873 -26.389 1.00 29.45 350 ALA A CA 1
ATOM 2734 C C . ALA A 1 350 ? -10.988 -28.192 -26.012 1.00 29.45 350 ALA A C 1
ATOM 2736 O O . ALA A 1 350 ? -11.809 -27.958 -26.894 1.00 29.45 350 ALA A O 1
ATOM 2737 N N . ALA A 1 351 ? -11.250 -27.874 -24.741 1.00 28.00 351 ALA A N 1
ATOM 2738 C CA . ALA A 1 351 ? -12.582 -27.419 -24.310 1.00 28.00 351 ALA A CA 1
ATOM 2739 C C . ALA A 1 351 ? -12.732 -25.896 -24.094 1.00 28.00 351 ALA A C 1
ATOM 2741 O O . ALA A 1 351 ? -13.835 -25.383 -24.253 1.00 28.00 351 ALA A O 1
ATOM 2742 N N . ASP A 1 352 ? -11.653 -25.148 -23.833 1.00 28.61 352 ASP A N 1
ATOM 2743 C CA . ASP A 1 352 ? -11.762 -23.725 -23.434 1.00 28.61 352 ASP A CA 1
ATOM 2744 C C . ASP A 1 352 ? -11.478 -22.715 -24.570 1.00 28.61 352 ASP A C 1
ATOM 2746 O O . ASP A 1 352 ? -11.550 -21.492 -24.394 1.00 28.61 352 ASP A O 1
ATOM 2750 N N . ALA A 1 353 ? -11.180 -23.205 -25.779 1.00 32.09 353 ALA A N 1
ATOM 2751 C CA . ALA A 1 353 ? -10.813 -22.362 -26.919 1.00 32.09 353 ALA A CA 1
ATOM 2752 C C . ALA A 1 353 ? -12.021 -21.708 -27.622 1.00 32.09 353 ALA A C 1
ATOM 2754 O O . ALA A 1 353 ? -11.882 -20.622 -28.184 1.00 32.09 353 ALA A O 1
ATOM 2755 N N . GLU A 1 354 ? -13.215 -22.309 -27.574 1.00 29.14 354 GLU A N 1
ATOM 2756 C CA . GLU A 1 354 ? -14.389 -21.789 -28.300 1.00 29.14 354 GLU A CA 1
ATOM 2757 C C . GLU A 1 354 ? -15.115 -20.643 -27.576 1.00 29.14 354 GLU A C 1
ATOM 2759 O O . GLU A 1 354 ? -15.705 -19.774 -28.227 1.00 29.14 354 GLU A O 1
ATOM 2764 N N . GLU A 1 355 ? -15.049 -20.570 -26.243 1.00 27.75 355 GLU A N 1
ATOM 2765 C CA . GLU A 1 355 ? -15.740 -19.516 -25.482 1.00 27.75 355 GLU A CA 1
ATOM 2766 C C . GLU A 1 355 ? -14.993 -18.168 -25.530 1.00 27.75 355 GLU A C 1
ATOM 2768 O O . GLU A 1 355 ? -15.597 -17.090 -25.472 1.00 27.75 355 GLU A O 1
ATOM 2773 N N . SER A 1 356 ? -13.683 -18.223 -25.776 1.00 31.94 356 SER A N 1
ATOM 2774 C CA . SER A 1 356 ? -12.796 -17.064 -25.923 1.00 31.94 356 SER A CA 1
ATOM 2775 C C . SER A 1 356 ? -12.989 -16.305 -27.247 1.00 31.94 356 SER A C 1
ATOM 2777 O O . SER A 1 356 ? -12.641 -15.129 -27.345 1.00 31.94 356 SER A O 1
ATOM 2779 N N . VAL A 1 357 ? -13.589 -16.940 -28.262 1.00 34.94 357 VAL A N 1
ATOM 2780 C CA . VAL A 1 357 ? -13.762 -16.370 -29.616 1.00 34.94 357 VAL A CA 1
ATOM 2781 C C . VAL A 1 357 ? -15.001 -15.459 -29.721 1.00 34.94 357 VAL A C 1
ATOM 2783 O O . VAL A 1 357 ? -15.100 -14.643 -30.635 1.00 34.94 357 VAL A O 1
ATOM 2786 N N . LYS A 1 358 ? -15.940 -15.510 -28.763 1.00 29.06 358 LYS A N 1
ATOM 2787 C CA . LYS A 1 358 ? -17.234 -14.794 -28.858 1.00 29.06 358 LYS A CA 1
ATOM 2788 C C . LYS A 1 358 ? -17.283 -13.389 -28.244 1.00 29.06 358 LYS A C 1
ATOM 2790 O O . LYS A 1 358 ? -18.306 -12.718 -28.366 1.00 29.06 358 LYS A O 1
ATOM 2795 N N . LYS A 1 359 ? -16.211 -12.887 -27.623 1.00 32.56 359 LYS A N 1
ATOM 2796 C CA . LYS A 1 359 ? -16.177 -11.520 -27.063 1.00 32.56 359 LYS A CA 1
ATOM 2797 C C . LYS A 1 359 ? -15.377 -10.580 -27.968 1.00 32.56 359 LYS A C 1
ATOM 2799 O O . LYS A 1 359 ? -14.232 -10.254 -27.683 1.00 32.56 359 LYS A O 1
ATOM 2804 N N . GLN A 1 360 ? -16.009 -10.104 -29.043 1.00 32.72 360 GLN A N 1
ATOM 2805 C CA . GLN A 1 360 ? -15.530 -8.954 -29.818 1.00 32.72 360 GLN A CA 1
ATOM 2806 C C . GLN A 1 360 ? -15.510 -7.697 -28.925 1.00 32.72 360 GLN A C 1
ATOM 2808 O O . GLN A 1 360 ? -16.507 -6.988 -28.801 1.00 32.72 360 GLN A O 1
ATOM 2813 N N . LYS A 1 361 ? -14.375 -7.413 -28.282 1.00 29.78 361 LYS A N 1
ATOM 2814 C CA . LYS A 1 361 ? -14.048 -6.087 -27.744 1.00 29.78 361 LYS A CA 1
ATOM 2815 C C . LYS A 1 361 ? -12.695 -5.662 -28.324 1.00 29.78 361 LYS A C 1
ATOM 2817 O O . LYS A 1 361 ? -11.719 -6.378 -28.119 1.00 29.78 361 LYS A O 1
ATOM 2822 N N . PRO A 1 362 ? -12.627 -4.551 -29.074 1.00 31.56 362 PRO A N 1
ATOM 2823 C CA . PRO A 1 362 ? -11.386 -4.093 -29.685 1.00 31.56 362 PRO A CA 1
ATOM 2824 C C . PRO A 1 362 ? -10.379 -3.675 -28.605 1.00 31.56 362 PRO A C 1
ATOM 2826 O O . PRO A 1 362 ? -10.726 -2.942 -27.677 1.00 31.56 362 PRO A O 1
ATOM 2829 N N . ASN A 1 363 ? -9.124 -4.111 -28.745 1.00 33.22 363 ASN A N 1
ATOM 2830 C CA . ASN A 1 363 ? -7.999 -3.623 -27.945 1.00 33.22 363 ASN A CA 1
ATOM 2831 C C . ASN A 1 363 ? -7.627 -2.189 -28.386 1.00 33.22 363 ASN A C 1
ATOM 2833 O O . ASN A 1 363 ? -6.774 -1.978 -29.238 1.00 33.22 363 ASN A O 1
ATOM 2837 N N . ILE A 1 364 ? -8.383 -1.237 -27.835 1.00 30.67 364 ILE A N 1
ATOM 2838 C CA . ILE A 1 364 ? -8.118 0.177 -27.502 1.00 30.67 364 ILE A CA 1
ATOM 2839 C C . ILE A 1 364 ? -6.980 0.898 -28.265 1.00 30.67 364 ILE A C 1
ATOM 2841 O O . ILE A 1 364 ? -5.830 0.910 -27.837 1.00 30.67 364 ILE A O 1
ATOM 2845 N N . ASP A 1 365 ? -7.361 1.657 -29.294 1.00 32.25 365 ASP A N 1
ATOM 2846 C CA . ASP A 1 365 ? -7.315 3.128 -29.263 1.00 32.25 365 ASP A CA 1
ATOM 2847 C C . ASP A 1 365 ? -8.675 3.615 -29.801 1.00 32.25 365 ASP A C 1
ATOM 2849 O O . ASP A 1 365 ? -9.300 2.934 -30.618 1.00 32.25 365 ASP A O 1
ATOM 2853 N N . GLY A 1 366 ? -9.195 4.730 -29.298 1.00 35.41 366 GLY A N 1
ATOM 2854 C CA . GLY A 1 366 ? -10.594 5.167 -29.430 1.00 35.41 366 GLY A CA 1
ATOM 2855 C C . GLY A 1 366 ? -11.086 5.547 -30.834 1.00 35.41 366 GLY A C 1
ATOM 2856 O O . GLY A 1 366 ? -12.110 6.217 -30.946 1.00 35.41 366 GLY A O 1
ATOM 2857 N N . SER A 1 367 ? -10.419 5.128 -31.909 1.00 41.53 367 SER A N 1
ATOM 2858 C CA . SER A 1 367 ? -10.955 5.227 -33.267 1.00 41.53 367 SER A CA 1
ATOM 2859 C C . SER A 1 367 ? -10.467 4.066 -34.136 1.00 41.53 367 SER A C 1
ATOM 2861 O O . SER A 1 367 ? -9.277 3.970 -34.441 1.00 41.53 367 SER A O 1
ATOM 2863 N N . VAL A 1 368 ? -11.386 3.204 -34.582 1.00 49.94 368 VAL A N 1
ATOM 2864 C CA . VAL A 1 368 ? -11.126 2.268 -35.689 1.00 49.94 368 VAL A CA 1
ATOM 2865 C C . VAL A 1 368 ? -10.771 3.112 -36.914 1.00 49.94 368 VAL A C 1
ATOM 2867 O O . VAL A 1 368 ? -11.554 3.984 -37.291 1.00 49.94 368 VAL A O 1
ATOM 2870 N N . SER A 1 369 ? -9.591 2.902 -37.510 1.00 54.25 369 SER A N 1
ATOM 2871 C CA . SER A 1 369 ? -9.192 3.649 -38.711 1.00 54.25 369 SER A CA 1
ATOM 2872 C C . SER A 1 369 ? -10.266 3.486 -39.799 1.00 54.25 369 SER A C 1
ATOM 2874 O O . SER A 1 369 ? -10.686 2.358 -40.055 1.00 54.25 369 SER A O 1
ATOM 2876 N N . PRO A 1 370 ? -10.713 4.557 -40.479 1.00 58.88 370 PRO A N 1
ATOM 2877 C CA . PRO A 1 370 ? -11.700 4.467 -41.557 1.00 58.88 370 PRO A CA 1
ATOM 2878 C C . PRO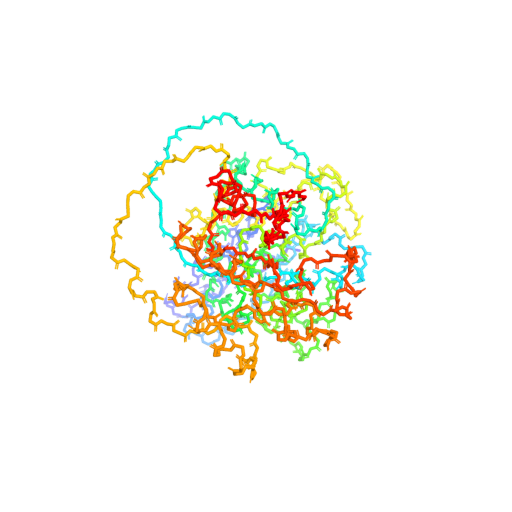 A 1 370 ? -11.130 3.868 -42.860 1.00 58.88 370 PRO A C 1
ATOM 2880 O O . PRO A 1 370 ? -11.753 3.983 -43.913 1.00 58.88 370 PRO A O 1
ATOM 2883 N N . ASN A 1 371 ? -9.944 3.250 -42.825 1.00 70.12 371 ASN A N 1
ATOM 2884 C CA . ASN A 1 371 ? -9.232 2.716 -43.986 1.00 70.12 371 ASN A CA 1
ATOM 2885 C 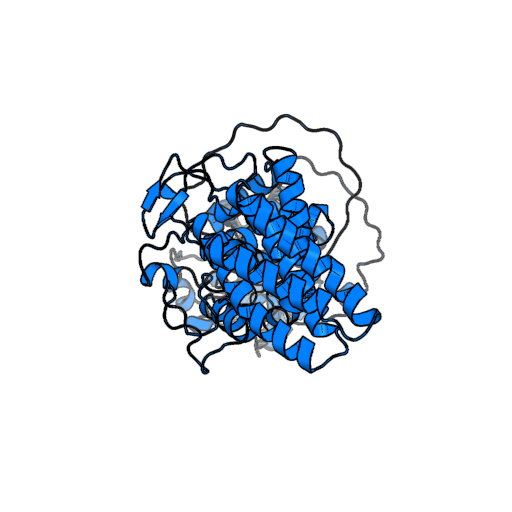C . ASN A 1 371 ? -9.844 1.394 -44.492 1.00 70.12 371 ASN A C 1
ATOM 2887 O O . ASN A 1 371 ? -9.275 0.309 -44.358 1.00 70.12 371 ASN A O 1
ATOM 2891 N N . ILE A 1 372 ? -11.043 1.503 -45.069 1.00 75.25 372 ILE A N 1
ATOM 2892 C CA . ILE A 1 372 ? -11.828 0.388 -45.620 1.00 75.25 372 ILE A CA 1
ATOM 2893 C C . ILE A 1 372 ? -11.074 -0.315 -46.764 1.00 75.25 372 ILE A C 1
ATOM 2895 O O . ILE A 1 372 ? -11.197 -1.529 -46.927 1.00 75.25 372 ILE A O 1
ATOM 2899 N N . ASP A 1 373 ? -10.238 0.410 -47.510 1.00 85.19 373 ASP A N 1
ATOM 2900 C CA . ASP A 1 373 ? -9.422 -0.170 -48.579 1.00 85.19 373 ASP A CA 1
ATOM 2901 C C . ASP A 1 373 ? -8.359 -1.135 -48.030 1.00 85.19 373 ASP A C 1
ATOM 2903 O O . ASP A 1 373 ? -8.123 -2.194 -48.620 1.00 85.19 373 ASP A O 1
ATOM 2907 N N . PHE A 1 374 ? -7.740 -0.815 -46.884 1.00 88.00 374 PHE A N 1
ATOM 2908 C CA . PHE A 1 374 ? -6.799 -1.730 -46.237 1.00 88.00 374 PHE A CA 1
ATOM 2909 C C . PHE A 1 374 ? -7.503 -2.966 -45.678 1.00 88.00 374 PHE A C 1
ATOM 2911 O O . PHE A 1 374 ? -6.976 -4.068 -45.809 1.00 88.00 374 PHE A O 1
ATOM 2918 N N . LYS A 1 375 ? -8.715 -2.811 -45.126 1.00 88.44 375 LYS A N 1
ATOM 2919 C CA . LYS A 1 375 ? -9.551 -3.949 -44.715 1.00 88.44 375 LYS A CA 1
ATOM 2920 C C . LYS A 1 375 ? -9.760 -4.927 -45.875 1.00 88.44 375 LYS A C 1
ATOM 2922 O O . LYS A 1 375 ? -9.447 -6.106 -45.734 1.00 88.44 375 LYS A O 1
ATOM 2927 N N . ALA A 1 376 ? -10.234 -4.432 -47.021 1.00 88.81 376 ALA A N 1
ATOM 2928 C CA . ALA A 1 376 ? -10.487 -5.265 -48.196 1.00 88.81 376 ALA A CA 1
ATOM 2929 C C . ALA A 1 376 ? -9.207 -5.949 -48.705 1.00 88.81 376 ALA A C 1
ATOM 2931 O O . ALA A 1 376 ? -9.224 -7.129 -49.051 1.00 88.81 376 ALA A O 1
ATOM 2932 N N . PHE A 1 377 ? -8.081 -5.227 -48.713 1.00 94.38 377 PHE A N 1
ATOM 2933 C CA . PHE A 1 377 ? -6.781 -5.806 -49.042 1.00 94.38 377 PHE A CA 1
ATOM 2934 C C . PHE A 1 377 ? -6.382 -6.927 -48.069 1.00 94.38 377 PHE A C 1
ATOM 2936 O O . PHE A 1 377 ? -5.965 -7.994 -48.518 1.00 94.38 377 PHE A O 1
ATOM 2943 N N . PHE A 1 378 ? -6.506 -6.697 -46.761 1.00 93.69 378 PHE A N 1
ATOM 2944 C CA . PHE A 1 378 ? -6.106 -7.647 -45.724 1.00 93.69 378 PHE A CA 1
ATOM 2945 C C . PHE A 1 378 ? -6.929 -8.936 -45.811 1.00 93.69 378 PHE A C 1
ATOM 2947 O O . PHE A 1 378 ? -6.358 -10.017 -45.923 1.00 93.69 378 PHE A O 1
ATOM 2954 N N . GLU A 1 379 ? -8.258 -8.820 -45.855 1.00 90.50 379 GLU A N 1
ATOM 2955 C CA . GLU A 1 379 ? -9.179 -9.964 -45.928 1.00 90.50 379 GLU A CA 1
ATOM 2956 C C . GLU A 1 379 ? -8.984 -10.787 -47.213 1.00 90.50 379 GLU A C 1
ATOM 2958 O O . GLU A 1 379 ? -9.076 -12.012 -47.181 1.00 90.50 379 GLU A O 1
ATOM 2963 N N . ALA A 1 380 ? -8.651 -10.142 -48.338 1.00 93.62 380 ALA A N 1
ATOM 2964 C CA . ALA A 1 380 ? -8.402 -10.838 -49.601 1.00 93.62 380 ALA A CA 1
ATOM 2965 C C . ALA A 1 380 ? -7.048 -11.574 -49.655 1.00 93.62 380 ALA A C 1
ATOM 2967 O O . ALA A 1 380 ? -6.923 -12.560 -50.378 1.00 93.62 380 ALA A O 1
ATOM 2968 N N . ASN A 1 381 ? -6.025 -11.097 -48.934 1.00 95.69 381 ASN A N 1
ATOM 2969 C CA . ASN A 1 381 ? -4.648 -11.609 -49.041 1.00 95.69 381 ASN A CA 1
ATOM 2970 C C . ASN A 1 381 ? -4.189 -12.451 -47.837 1.00 95.69 381 ASN A C 1
ATOM 2972 O O . ASN A 1 381 ? -3.149 -13.114 -47.925 1.00 95.69 381 ASN A O 1
ATOM 2976 N N . LEU A 1 382 ? -4.940 -12.427 -46.732 1.00 94.62 382 LEU A N 1
ATOM 2977 C CA . LEU A 1 382 ? -4.672 -13.183 -45.505 1.00 94.62 382 LEU A CA 1
ATOM 2978 C C . LEU A 1 382 ? -5.901 -13.981 -45.029 1.00 94.62 382 LEU A C 1
ATOM 2980 O O . LEU A 1 382 ? -6.255 -13.894 -43.853 1.00 94.62 382 LEU A O 1
ATOM 2984 N N . PRO A 1 383 ? -6.557 -14.784 -45.895 1.00 90.81 383 PRO A N 1
ATOM 2985 C CA . PRO A 1 383 ? -7.667 -15.638 -45.458 1.00 90.81 383 PRO A CA 1
ATOM 2986 C C . PRO A 1 383 ? -7.216 -16.713 -44.454 1.00 90.81 383 PRO A C 1
ATOM 2988 O O . PRO A 1 383 ? -8.044 -17.328 -43.788 1.00 90.81 383 PRO A O 1
ATOM 2991 N N . ASP A 1 384 ? -5.906 -16.959 -44.372 1.00 91.00 384 ASP A N 1
ATOM 2992 C CA . ASP A 1 384 ? -5.265 -17.916 -43.479 1.00 91.00 384 ASP A CA 1
ATOM 2993 C C . ASP A 1 384 ? -4.974 -17.370 -42.070 1.00 91.00 384 ASP A C 1
ATOM 2995 O O . ASP A 1 384 ? -4.777 -18.172 -41.161 1.00 91.00 384 ASP A O 1
ATOM 2999 N N . VAL A 1 385 ? -4.986 -16.045 -41.871 1.00 91.19 385 VAL A N 1
ATOM 3000 C CA . VAL A 1 385 ? -4.759 -15.410 -40.560 1.00 91.19 385 VAL A CA 1
ATOM 3001 C C . VAL A 1 385 ? -6.050 -15.443 -39.747 1.00 91.19 385 VAL A C 1
ATOM 3003 O O . VAL A 1 385 ? -7.048 -14.832 -40.131 1.00 91.19 385 VAL A O 1
ATOM 3006 N N . LYS A 1 386 ? -6.042 -16.153 -38.616 1.00 90.06 386 LYS A N 1
ATOM 3007 C CA . LYS A 1 386 ? -7.261 -16.433 -37.831 1.00 90.06 386 LYS A CA 1
ATOM 3008 C C . LYS A 1 386 ? -7.402 -15.570 -36.587 1.00 90.06 386 LYS A C 1
ATOM 3010 O O . LYS A 1 386 ? -8.516 -15.333 -36.120 1.00 90.06 386 LYS A O 1
ATOM 3015 N N . HIS A 1 387 ? -6.284 -15.141 -36.016 1.00 86.25 387 HIS A N 1
ATOM 3016 C CA . HIS A 1 387 ? -6.236 -14.589 -34.670 1.00 86.25 387 HIS A CA 1
ATOM 3017 C C . HIS A 1 387 ? -6.049 -13.074 -34.636 1.00 86.25 387 HIS A C 1
ATOM 3019 O O . HIS A 1 387 ? -6.140 -12.499 -33.556 1.00 86.25 387 HIS A O 1
ATOM 3025 N N . PHE A 1 388 ? -5.844 -12.418 -35.779 1.00 83.94 388 PHE A N 1
ATOM 3026 C CA . PHE A 1 388 ? -5.745 -10.961 -35.873 1.00 83.94 388 PHE A CA 1
ATOM 3027 C C . PHE A 1 388 ? -6.787 -10.356 -36.809 1.00 83.94 388 PHE A C 1
ATOM 3029 O O . PHE A 1 388 ? -7.106 -10.904 -37.860 1.00 83.94 388 PHE A O 1
ATOM 3036 N N . GLN A 1 389 ? -7.268 -9.172 -36.444 1.00 84.75 389 GLN A N 1
ATOM 3037 C CA . GLN A 1 389 ? -8.096 -8.316 -37.284 1.00 84.75 389 GLN A CA 1
ATOM 3038 C C . GLN A 1 389 ? -7.234 -7.292 -38.032 1.00 84.75 389 GLN A C 1
ATOM 3040 O O . GLN A 1 389 ? -6.228 -6.802 -37.517 1.00 84.75 389 GLN A O 1
ATOM 3045 N N . TRP A 1 390 ? -7.666 -6.900 -39.234 1.00 85.88 390 TRP A N 1
ATOM 3046 C CA . TRP A 1 390 ? -6.949 -5.953 -40.102 1.00 85.88 390 TRP A CA 1
ATOM 3047 C C . TRP A 1 390 ? -6.548 -4.651 -39.385 1.00 85.88 390 TRP A C 1
ATOM 3049 O O . 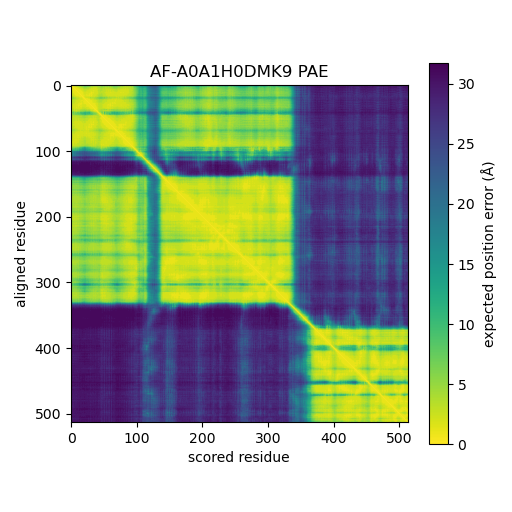TRP A 1 390 ? -5.442 -4.150 -39.574 1.00 85.88 390 TRP A O 1
ATOM 3059 N N . HIS A 1 391 ? -7.412 -4.105 -38.524 1.00 81.56 391 HIS A N 1
ATOM 3060 C CA . HIS A 1 391 ? -7.160 -2.826 -37.857 1.00 81.56 391 HIS A CA 1
ATOM 3061 C C . HIS A 1 391 ? -6.047 -2.905 -36.799 1.00 81.56 391 HIS A C 1
ATOM 3063 O O . HIS A 1 391 ? -5.452 -1.879 -36.477 1.00 81.56 391 HIS A O 1
ATOM 3069 N N . GLU A 1 392 ? -5.719 -4.094 -36.278 1.00 83.12 392 GLU A N 1
ATOM 3070 C CA . GLU A 1 392 ? -4.609 -4.281 -35.329 1.00 83.12 392 GLU A CA 1
ATOM 3071 C C . GLU A 1 392 ? -3.253 -3.975 -35.986 1.00 83.12 392 GLU A C 1
ATOM 3073 O O . GLU A 1 392 ? -2.332 -3.488 -35.332 1.00 83.12 392 GLU A O 1
ATOM 3078 N N . PHE A 1 393 ? -3.147 -4.147 -37.307 1.00 88.81 393 PHE A N 1
ATOM 3079 C CA . PHE A 1 393 ? -1.955 -3.784 -38.077 1.00 88.81 393 PHE A CA 1
ATOM 3080 C C . PHE A 1 393 ? -1.851 -2.282 -38.383 1.00 88.81 393 PHE A C 1
ATOM 3082 O O . PHE A 1 393 ? -0.862 -1.844 -38.964 1.00 88.81 393 PHE A O 1
ATOM 3089 N N . LEU A 1 394 ? -2.833 -1.471 -37.975 1.00 86.25 394 LEU A N 1
ATOM 3090 C CA . LEU A 1 394 ? -2.831 -0.011 -38.144 1.00 86.25 394 LEU A CA 1
ATOM 3091 C C . LEU A 1 394 ? -2.501 0.749 -36.846 1.00 86.25 394 LEU A C 1
ATOM 3093 O O . LEU A 1 394 ? -2.656 1.973 -36.779 1.00 86.25 394 LEU A O 1
ATOM 3097 N N . ILE A 1 395 ? -2.030 0.042 -35.812 1.00 81.62 395 ILE A N 1
ATOM 3098 C CA . ILE A 1 395 ? -1.641 0.633 -34.527 1.00 81.62 395 ILE A CA 1
ATOM 3099 C C . ILE A 1 395 ? -0.368 1.483 -34.686 1.00 81.62 395 ILE A C 1
ATOM 3101 O O . ILE A 1 395 ? 0.688 1.013 -35.122 1.00 81.62 395 ILE A O 1
ATOM 3105 N N . LYS A 1 396 ? -0.469 2.761 -34.295 1.00 76.31 396 LYS A N 1
ATOM 3106 C CA . LYS A 1 396 ? 0.527 3.816 -34.572 1.00 76.31 396 LYS A CA 1
ATOM 3107 C C . LYS A 1 396 ? 1.614 3.990 -33.504 1.00 76.31 396 LYS A C 1
ATOM 3109 O O . LYS A 1 396 ? 2.568 4.733 -33.734 1.00 76.31 396 LYS A O 1
ATOM 3114 N N . GLY A 1 397 ? 1.518 3.318 -32.358 1.00 67.38 397 GLY A N 1
ATOM 3115 C CA . GLY A 1 397 ? 2.435 3.535 -31.233 1.00 67.38 397 GLY A CA 1
ATOM 3116 C C . GLY A 1 397 ? 1.947 4.581 -30.236 1.00 67.38 397 GLY A C 1
ATOM 3117 O O . GLY A 1 397 ? 1.383 5.607 -30.614 1.00 67.38 397 GLY A O 1
ATOM 3118 N N . GLY A 1 398 ? 2.214 4.338 -28.949 1.00 60.81 398 GLY A N 1
ATOM 3119 C CA . GLY A 1 398 ? 1.716 5.158 -27.834 1.00 60.81 398 GLY A CA 1
ATOM 3120 C C . GLY A 1 398 ? 2.212 6.611 -27.801 1.00 60.81 398 GLY A C 1
ATOM 3121 O O . GLY A 1 398 ? 1.635 7.438 -27.101 1.00 60.81 398 GLY A O 1
ATOM 3122 N N . THR A 1 399 ? 3.250 6.953 -28.571 1.00 57.91 399 THR A N 1
ATOM 3123 C CA . THR A 1 399 ? 3.761 8.332 -28.686 1.00 57.91 399 THR A CA 1
ATOM 3124 C C . THR A 1 399 ? 3.024 9.140 -29.761 1.00 57.91 399 THR A C 1
ATOM 3126 O O . THR A 1 399 ? 3.059 10.370 -29.724 1.00 57.91 399 THR A O 1
ATOM 3129 N N . ASN A 1 400 ? 2.307 8.493 -30.691 1.00 63.12 400 ASN A N 1
ATOM 3130 C CA . ASN A 1 400 ? 1.613 9.196 -31.772 1.00 63.12 400 ASN A CA 1
ATOM 3131 C C . ASN A 1 400 ? 0.486 10.110 -31.272 1.00 63.12 400 ASN A C 1
ATOM 3133 O O . ASN A 1 400 ? 0.284 11.177 -31.834 1.00 63.12 400 ASN A O 1
ATOM 3137 N N . SER A 1 401 ? -0.207 9.753 -30.189 1.00 57.34 401 SER A N 1
ATOM 3138 C CA . SER A 1 401 ? -1.268 10.592 -29.606 1.00 57.34 401 SER A CA 1
ATOM 3139 C C . SER A 1 401 ? -0.775 11.971 -29.141 1.00 57.34 401 SER A C 1
ATOM 3141 O O . SER A 1 401 ? -1.577 12.883 -28.963 1.00 57.34 401 SER A O 1
ATOM 3143 N N . LYS A 1 402 ? 0.544 12.143 -28.969 1.00 56.72 402 LYS A N 1
ATOM 3144 C CA . LYS A 1 402 ? 1.178 13.406 -28.565 1.00 56.72 402 LYS A CA 1
ATOM 3145 C C . LYS A 1 402 ? 1.681 14.235 -29.744 1.00 56.72 402 LYS A C 1
ATOM 3147 O O . LYS A 1 402 ? 1.644 15.457 -29.668 1.00 56.72 402 LYS A O 1
ATOM 3152 N N . SER A 1 403 ? 2.192 13.593 -30.796 1.00 65.62 403 SER A N 1
ATOM 3153 C CA . SER A 1 403 ? 2.760 14.291 -31.958 1.00 65.62 403 SER A CA 1
ATOM 3154 C C . SER A 1 403 ? 1.759 14.450 -33.103 1.00 65.62 403 SER A C 1
ATOM 3156 O O . SER A 1 403 ? 1.844 15.414 -33.856 1.00 65.62 403 SER A O 1
ATOM 3158 N N . ASN A 1 404 ? 0.810 13.519 -33.225 1.00 74.25 404 ASN A N 1
ATOM 3159 C CA . ASN A 1 404 ? -0.112 13.360 -34.350 1.00 74.25 404 ASN A CA 1
ATOM 3160 C C . ASN A 1 404 ? 0.593 13.323 -35.723 1.00 74.25 404 ASN A C 1
ATOM 3162 O O . ASN A 1 404 ? 0.026 13.723 -36.736 1.00 74.25 404 ASN A O 1
ATOM 3166 N N . LEU A 1 405 ? 1.854 12.875 -35.745 1.00 78.56 405 LEU A N 1
ATOM 3167 C CA . LEU A 1 405 ? 2.698 12.842 -36.945 1.00 78.56 405 LEU A CA 1
ATOM 3168 C C . LEU A 1 405 ? 2.666 11.489 -37.663 1.00 78.56 405 LEU A C 1
ATOM 3170 O O . LEU A 1 405 ? 3.125 11.394 -38.802 1.00 78.56 405 LEU A O 1
ATOM 3174 N N . ASN A 1 406 ? 2.178 10.428 -37.011 1.00 82.69 406 ASN A N 1
ATOM 3175 C CA . ASN A 1 406 ? 2.111 9.103 -37.615 1.00 82.69 406 ASN A CA 1
ATOM 3176 C C . ASN A 1 406 ? 0.842 8.950 -38.458 1.00 82.69 406 ASN A C 1
ATOM 3178 O O . ASN A 1 406 ? -0.250 9.361 -38.061 1.00 82.69 406 ASN A O 1
ATOM 3182 N N . THR A 1 407 ? 0.985 8.305 -39.608 1.00 84.56 407 THR A N 1
ATOM 3183 C CA . THR A 1 407 ? -0.081 8.099 -40.592 1.00 84.56 407 THR A CA 1
ATOM 3184 C C . THR A 1 407 ? -0.417 6.614 -40.726 1.00 84.56 407 THR A C 1
ATOM 3186 O O . THR A 1 407 ? 0.198 5.765 -40.084 1.00 84.56 407 THR A O 1
ATOM 3189 N N . ASP A 1 408 ? -1.434 6.284 -41.521 1.00 86.69 408 ASP A N 1
ATOM 3190 C CA . ASP A 1 408 ? -1.609 4.913 -42.011 1.00 86.69 408 ASP A CA 1
ATOM 3191 C C . ASP A 1 408 ? -0.554 4.606 -43.096 1.00 86.69 408 ASP A C 1
ATOM 3193 O O . ASP A 1 408 ? -0.109 5.523 -43.797 1.00 86.69 408 ASP A O 1
ATOM 3197 N N . PRO A 1 409 ? -0.155 3.333 -43.275 1.00 89.38 409 PRO A N 1
ATOM 3198 C CA . PRO A 1 409 ? 0.821 2.948 -44.285 1.00 89.38 409 PRO A CA 1
ATOM 3199 C C . PRO A 1 409 ? 0.304 3.267 -45.698 1.00 89.38 409 PRO A C 1
ATOM 3201 O O . PRO A 1 409 ? -0.824 2.892 -46.042 1.00 89.38 409 PRO A O 1
ATOM 3204 N N . PRO A 1 410 ? 1.126 3.890 -46.562 1.00 88.69 410 PRO A N 1
ATOM 3205 C CA . PRO A 1 410 ? 0.820 4.041 -47.977 1.00 88.69 410 PRO A CA 1
ATOM 3206 C C . PRO A 1 410 ? 0.484 2.705 -48.651 1.00 88.69 410 PRO A C 1
ATOM 3208 O O . PRO A 1 410 ? 1.133 1.690 -48.398 1.00 88.69 410 PRO A O 1
ATOM 3211 N N . ARG A 1 411 ? -0.476 2.718 -49.586 1.00 88.06 411 ARG A N 1
ATOM 3212 C CA . ARG A 1 411 ? -0.988 1.510 -50.262 1.00 88.06 411 ARG A CA 1
ATOM 3213 C C . ARG A 1 411 ? 0.083 0.632 -50.909 1.00 88.06 411 ARG A C 1
ATOM 3215 O O . ARG A 1 411 ? -0.028 -0.589 -50.889 1.00 88.06 411 ARG A O 1
ATOM 3222 N N . HIS A 1 412 ? 1.137 1.237 -51.451 1.00 91.31 412 HIS A N 1
ATOM 3223 C CA . HIS A 1 412 ? 2.233 0.498 -52.079 1.00 91.31 412 HIS A CA 1
ATOM 3224 C C . HIS A 1 412 ? 3.068 -0.330 -51.082 1.00 91.31 412 HIS A C 1
ATOM 3226 O O . HIS A 1 412 ? 3.793 -1.221 -51.511 1.00 91.31 412 HIS A O 1
ATOM 3232 N N . LEU A 1 413 ? 2.966 -0.070 -49.771 1.00 93.94 413 LEU A N 1
ATOM 3233 C CA . LEU A 1 413 ? 3.648 -0.841 -48.727 1.00 93.94 413 LEU A CA 1
ATOM 3234 C C . LEU A 1 413 ? 2.807 -1.997 -48.176 1.00 93.94 413 LEU A C 1
ATOM 3236 O O . LEU A 1 413 ? 3.352 -2.854 -47.490 1.00 93.94 413 LEU A O 1
ATOM 3240 N N . TRP A 1 414 ? 1.501 -2.057 -48.452 1.00 95.62 414 TRP A N 1
ATOM 3241 C CA . TRP A 1 414 ? 0.617 -3.080 -47.878 1.00 95.62 414 TRP A CA 1
ATOM 3242 C C . TRP A 1 414 ? 1.059 -4.531 -48.125 1.00 95.62 414 TRP A C 1
ATOM 3244 O O . TRP A 1 414 ? 0.965 -5.320 -47.185 1.00 95.62 414 TRP A O 1
ATOM 3254 N N . PRO A 1 415 ? 1.613 -4.914 -49.295 1.00 95.75 415 PRO A N 1
ATOM 3255 C CA . PRO A 1 415 ? 2.132 -6.271 -49.497 1.00 95.75 415 PRO A CA 1
ATOM 3256 C C . PRO A 1 415 ? 3.205 -6.699 -48.486 1.00 95.75 415 PRO A C 1
ATOM 3258 O O . PRO A 1 415 ? 3.366 -7.890 -48.222 1.00 95.75 415 PRO A O 1
ATOM 3261 N N . ASN A 1 416 ? 3.916 -5.746 -47.880 1.00 94.12 416 ASN A N 1
ATOM 3262 C CA . ASN A 1 416 ? 5.025 -6.028 -46.975 1.00 94.12 416 ASN A CA 1
ATOM 3263 C C . ASN A 1 416 ? 4.570 -6.579 -45.613 1.00 94.12 416 ASN A C 1
ATOM 3265 O O . ASN A 1 416 ? 5.343 -7.277 -44.956 1.00 94.12 416 ASN A O 1
ATOM 3269 N N . VAL A 1 417 ? 3.319 -6.326 -45.206 1.00 96.38 417 VAL A N 1
ATOM 3270 C CA . VAL A 1 417 ? 2.790 -6.785 -43.910 1.00 96.38 417 VAL A CA 1
ATOM 3271 C C . VAL A 1 417 ? 2.354 -8.251 -43.936 1.00 96.38 417 VAL A C 1
ATOM 3273 O O . VAL A 1 417 ? 2.216 -8.871 -42.887 1.00 96.38 417 VAL A O 1
ATOM 3276 N N . LEU A 1 418 ? 2.160 -8.838 -45.123 1.00 94.69 418 LEU A N 1
ATOM 3277 C CA . LEU A 1 418 ? 1.552 -10.164 -45.273 1.00 94.69 418 LEU A CA 1
ATOM 3278 C C . LEU A 1 418 ? 2.361 -11.263 -44.569 1.00 94.69 418 LEU A C 1
ATOM 3280 O O . LEU A 1 418 ? 1.804 -12.104 -43.866 1.00 94.69 418 LEU A O 1
ATOM 3284 N N . ARG A 1 419 ? 3.692 -11.249 -44.729 1.00 93.75 419 ARG A N 1
ATOM 3285 C CA . ARG A 1 419 ? 4.575 -12.229 -44.074 1.00 93.75 419 ARG A CA 1
ATOM 3286 C C . ARG A 1 419 ? 4.618 -12.012 -42.564 1.00 93.75 419 ARG A C 1
ATOM 3288 O O . ARG A 1 419 ? 4.542 -12.981 -41.819 1.00 93.75 419 ARG A O 1
ATOM 3295 N N . LEU A 1 420 ? 4.697 -10.755 -42.127 1.00 96.88 420 LEU A N 1
ATOM 3296 C CA . LEU A 1 420 ? 4.677 -10.386 -40.712 1.00 96.88 420 LEU A CA 1
ATOM 3297 C C . LEU A 1 420 ? 3.395 -10.881 -40.027 1.00 96.88 420 LEU A C 1
ATOM 3299 O O . LEU A 1 420 ? 3.471 -11.486 -38.961 1.00 96.88 420 LEU A O 1
ATOM 3303 N N . ALA A 1 421 ? 2.239 -10.681 -40.664 1.00 96.69 421 ALA A N 1
ATOM 3304 C CA . ALA A 1 421 ? 0.949 -11.106 -40.137 1.00 96.69 421 ALA A CA 1
ATOM 3305 C C . ALA A 1 421 ? 0.881 -12.622 -39.920 1.00 96.69 421 ALA A C 1
ATOM 3307 O O . ALA A 1 421 ? 0.470 -13.055 -38.852 1.00 96.69 421 ALA A O 1
ATOM 3308 N N . ARG A 1 422 ? 1.364 -13.425 -40.877 1.00 96.38 422 ARG A N 1
ATOM 3309 C CA . ARG A 1 422 ? 1.412 -14.892 -40.748 1.00 96.38 422 ARG A CA 1
ATOM 3310 C C . ARG A 1 422 ? 2.330 -15.367 -39.623 1.00 96.38 422 ARG A C 1
ATOM 3312 O O . ARG A 1 422 ? 1.972 -16.288 -38.898 1.00 96.38 422 ARG A O 1
ATOM 3319 N N . VAL A 1 423 ? 3.499 -14.740 -39.460 1.00 96.19 423 VAL A N 1
ATOM 3320 C CA . VAL A 1 423 ? 4.433 -15.087 -38.371 1.00 96.19 423 VAL A CA 1
ATOM 3321 C C . VAL A 1 423 ? 3.811 -14.773 -37.011 1.00 96.19 423 VAL A C 1
ATOM 3323 O O . VAL A 1 423 ? 3.886 -15.593 -36.100 1.00 96.19 423 VAL A O 1
ATOM 3326 N N . LEU A 1 424 ? 3.165 -13.613 -36.879 1.00 95.12 424 LEU A N 1
ATOM 3327 C CA . LEU A 1 424 ? 2.482 -13.223 -35.647 1.00 95.12 424 LEU A CA 1
ATOM 3328 C C . LEU A 1 424 ? 1.258 -14.099 -35.365 1.00 95.12 424 LEU A C 1
ATOM 3330 O O . LEU A 1 424 ? 1.034 -14.450 -34.211 1.00 95.12 424 LEU A O 1
ATOM 3334 N N . ASP A 1 425 ? 0.482 -14.468 -36.388 1.00 94.31 425 ASP A N 1
ATOM 3335 C CA . ASP A 1 425 ? -0.679 -15.355 -36.247 1.00 94.31 425 ASP A CA 1
ATOM 3336 C C . ASP A 1 425 ? -0.258 -16.737 -35.746 1.00 94.31 425 ASP A C 1
ATOM 3338 O O . ASP A 1 425 ? -0.824 -17.244 -34.781 1.00 94.31 425 ASP A O 1
ATOM 3342 N N . ARG A 1 426 ? 0.819 -17.286 -36.320 1.00 91.88 426 ARG A N 1
ATOM 3343 C CA . ARG A 1 426 ? 1.414 -18.546 -35.872 1.00 91.88 426 ARG A CA 1
ATOM 3344 C C . ARG A 1 426 ? 1.957 -18.453 -34.450 1.00 91.88 426 ARG A C 1
ATOM 3346 O O . ARG A 1 426 ? 1.715 -19.354 -33.655 1.00 91.88 426 ARG A O 1
ATOM 3353 N N . LEU A 1 427 ? 2.637 -17.354 -34.118 1.00 89.19 427 LEU A N 1
ATOM 3354 C CA . LEU A 1 427 ? 3.098 -17.088 -32.756 1.00 89.19 427 LEU A CA 1
ATOM 3355 C C . LEU A 1 427 ? 1.914 -17.043 -31.781 1.00 89.19 427 LEU A C 1
ATOM 3357 O O . LEU A 1 427 ? 1.988 -17.609 -30.699 1.00 89.19 427 LEU A O 1
ATOM 3361 N N . ARG A 1 428 ? 0.808 -16.397 -32.160 1.00 85.56 428 ARG A N 1
ATOM 3362 C CA . ARG A 1 428 ? -0.409 -16.314 -31.345 1.00 85.56 428 ARG A CA 1
ATOM 3363 C C . ARG A 1 428 ? -1.075 -17.678 -31.155 1.00 85.56 428 ARG A C 1
ATOM 3365 O O . ARG A 1 428 ? -1.502 -17.977 -30.041 1.00 85.56 428 ARG A O 1
ATOM 3372 N N . GLU A 1 429 ? -1.135 -18.484 -32.212 1.00 85.19 429 GLU A N 1
ATOM 3373 C CA . GLU A 1 429 ? -1.644 -19.859 -32.185 1.00 85.19 429 GLU A CA 1
ATOM 3374 C C . GLU A 1 429 ? -0.800 -20.739 -31.253 1.00 85.19 429 GLU A C 1
ATOM 3376 O O . GLU A 1 429 ? -1.337 -21.368 -30.345 1.00 85.19 429 GLU A O 1
ATOM 3381 N N . GLU A 1 430 ? 0.523 -20.733 -31.419 1.00 83.94 430 GLU A N 1
ATOM 3382 C CA . GLU A 1 430 ? 1.429 -21.568 -30.629 1.00 83.94 430 GLU A CA 1
ATOM 3383 C C . GLU A 1 430 ? 1.496 -21.150 -29.162 1.00 83.94 430 GLU A C 1
ATOM 3385 O O . GLU A 1 430 ? 1.508 -21.993 -28.268 1.00 83.94 430 GLU A O 1
ATOM 3390 N N . MET A 1 431 ? 1.512 -19.845 -28.901 1.00 73.19 431 MET A N 1
ATOM 3391 C CA . MET A 1 431 ? 1.554 -19.333 -27.536 1.00 73.19 431 MET A CA 1
ATOM 3392 C C . MET A 1 431 ? 0.215 -19.512 -26.812 1.00 73.19 431 MET A C 1
ATOM 3394 O O . MET A 1 431 ? 0.168 -19.328 -25.596 1.00 73.19 431 MET A O 1
ATOM 3398 N N . GLY A 1 432 ? -0.874 -19.806 -27.537 1.00 70.25 432 GLY A N 1
ATOM 3399 C CA . GLY A 1 432 ? -2.226 -19.938 -26.986 1.00 70.25 432 GLY A CA 1
ATOM 3400 C C . GLY A 1 432 ? -2.711 -18.678 -26.259 1.00 70.25 432 GLY A C 1
ATOM 3401 O O . GLY A 1 432 ? -3.548 -18.757 -25.360 1.00 70.25 432 GLY A O 1
ATOM 3402 N N . ARG A 1 433 ? -2.137 -17.512 -26.583 1.00 71.38 433 ARG A N 1
ATOM 3403 C CA . ARG A 1 433 ? -2.254 -16.267 -25.804 1.00 71.38 433 ARG A CA 1
ATOM 3404 C C . ARG A 1 433 ? -2.423 -15.056 -26.701 1.00 71.38 433 ARG A C 1
ATOM 3406 O O . ARG A 1 433 ? -1.956 -15.028 -27.833 1.00 71.38 433 ARG A O 1
ATOM 3413 N N . SER A 1 434 ? -3.053 -14.010 -26.173 1.00 69.50 434 SER A N 1
ATOM 3414 C CA . SER A 1 434 ? -3.257 -12.764 -26.915 1.00 69.50 434 SER A CA 1
ATOM 3415 C C . SER A 1 434 ? -1.931 -12.057 -27.189 1.00 69.50 434 SER A C 1
ATOM 3417 O O . SER A 1 434 ? -1.241 -11.637 -26.264 1.00 69.50 434 SER A O 1
ATOM 3419 N N . VAL A 1 435 ? -1.611 -11.872 -28.466 1.00 78.38 435 VAL A N 1
ATOM 3420 C CA . VAL A 1 435 ? -0.477 -11.066 -28.927 1.00 78.38 435 VAL A CA 1
ATOM 3421 C C . VAL A 1 435 ? -0.991 -9.663 -29.257 1.00 78.38 435 VAL A C 1
ATOM 3423 O O . VAL A 1 435 ? -1.856 -9.505 -30.113 1.00 78.38 435 VAL A O 1
ATOM 3426 N N . ILE A 1 436 ? -0.485 -8.646 -28.562 1.00 78.75 436 ILE A N 1
ATOM 3427 C CA . ILE A 1 436 ? -0.859 -7.236 -28.719 1.00 78.75 436 ILE A CA 1
ATOM 3428 C C . ILE A 1 436 ? 0.208 -6.521 -29.540 1.00 78.75 436 ILE A C 1
ATOM 3430 O O . ILE A 1 436 ? 1.364 -6.440 -29.122 1.00 78.75 436 ILE A O 1
ATOM 3434 N N . LEU A 1 437 ? -0.188 -5.935 -30.670 1.00 80.12 437 LEU A N 1
ATOM 3435 C CA . LEU A 1 437 ? 0.684 -5.066 -31.458 1.00 80.12 437 LEU A CA 1
ATOM 3436 C C . LEU A 1 437 ? 0.665 -3.661 -30.860 1.00 80.12 437 LEU A C 1
ATOM 3438 O O . LEU A 1 437 ? -0.388 -3.064 -30.670 1.00 80.12 437 LEU A O 1
ATOM 3442 N N . THR A 1 438 ? 1.837 -3.131 -30.543 1.00 76.88 438 THR A N 1
ATOM 3443 C CA . THR A 1 438 ? 1.985 -1.810 -29.919 1.00 76.88 438 THR A CA 1
ATOM 3444 C C . THR A 1 438 ? 2.475 -0.746 -30.888 1.00 76.88 438 THR A C 1
ATOM 3446 O O . THR A 1 438 ? 2.184 0.425 -30.679 1.00 76.88 438 THR A O 1
ATOM 3449 N N . SER A 1 439 ? 3.169 -1.116 -31.966 1.00 82.94 439 SER A N 1
ATOM 3450 C CA . SER A 1 439 ? 3.551 -0.213 -33.058 1.00 82.94 439 SER A CA 1
ATOM 3451 C C . SER A 1 439 ? 3.819 -1.027 -34.318 1.00 82.94 439 SER A C 1
ATOM 3453 O O . SER A 1 439 ? 4.568 -1.996 -34.251 1.00 82.94 439 SER A O 1
ATOM 3455 N N . VAL A 1 440 ? 3.232 -0.648 -35.459 1.00 90.88 440 VAL A N 1
ATOM 3456 C CA . VAL A 1 440 ? 3.413 -1.376 -36.731 1.00 90.88 440 VAL A CA 1
ATOM 3457 C C . VAL A 1 440 ? 4.017 -0.469 -37.803 1.00 90.88 440 VAL A C 1
ATOM 3459 O O . VAL A 1 440 ? 5.222 -0.515 -38.037 1.00 90.88 440 VAL A O 1
ATOM 3462 N N . TYR A 1 441 ? 3.229 0.413 -38.421 1.00 91.56 441 TYR A N 1
ATOM 3463 C CA . TYR A 1 441 ? 3.762 1.412 -39.349 1.00 91.56 441 TYR A CA 1
ATOM 3464 C C . TYR A 1 441 ? 4.249 2.665 -38.612 1.00 91.56 441 TYR A C 1
ATOM 3466 O O . TYR A 1 441 ? 3.632 3.122 -37.644 1.00 91.56 441 TYR A O 1
ATOM 3474 N N . ARG A 1 442 ? 5.348 3.247 -39.099 1.00 86.06 442 ARG A N 1
ATOM 3475 C CA . ARG A 1 442 ? 5.850 4.557 -38.667 1.00 86.06 442 ARG A CA 1
ATOM 3476 C C . ARG A 1 442 ? 6.098 5.420 -39.902 1.00 86.06 442 ARG A C 1
ATOM 3478 O O . ARG A 1 442 ? 6.957 5.069 -40.705 1.00 86.06 442 ARG A O 1
ATOM 3485 N N . SER A 1 443 ? 5.386 6.537 -40.050 1.00 86.44 443 SER A N 1
ATOM 3486 C CA . SER A 1 443 ? 5.675 7.525 -41.099 1.00 86.44 443 SER A CA 1
ATOM 3487 C C . SER A 1 443 ? 7.107 8.065 -40.954 1.00 86.44 443 SER A C 1
ATOM 3489 O O . SER A 1 443 ? 7.660 8.042 -39.846 1.00 86.44 443 SER A O 1
ATOM 3491 N N . PRO A 1 444 ? 7.749 8.543 -42.035 1.00 84.56 444 PRO A N 1
ATOM 3492 C CA . PRO A 1 444 ? 9.055 9.192 -41.942 1.00 84.56 444 PRO A CA 1
ATOM 3493 C C . PRO A 1 444 ? 9.106 10.323 -40.914 1.00 84.56 444 PRO A C 1
ATOM 3495 O O . PRO A 1 444 ? 10.050 10.390 -40.126 1.00 84.56 444 PRO A O 1
ATOM 3498 N N . GLU A 1 445 ? 8.060 11.141 -40.868 1.00 81.50 445 GLU A N 1
ATOM 3499 C CA . GLU A 1 445 ? 7.918 12.270 -39.956 1.00 81.50 445 GLU A CA 1
ATOM 3500 C C . GLU A 1 445 ? 7.827 11.795 -38.505 1.00 81.50 445 GLU A C 1
ATOM 3502 O O . GLU A 1 445 ? 8.539 12.308 -37.644 1.00 81.50 445 GLU A O 1
ATOM 3507 N N . TYR A 1 446 ? 7.017 10.769 -38.223 1.00 80.00 446 TYR A N 1
ATOM 3508 C CA . TYR A 1 446 ? 6.917 10.197 -36.881 1.00 80.00 446 TYR A CA 1
ATOM 3509 C C . TYR A 1 446 ? 8.217 9.514 -36.454 1.00 80.00 446 TYR A C 1
ATOM 3511 O O . TYR A 1 446 ? 8.697 9.739 -35.343 1.00 80.00 446 TYR A O 1
ATOM 3519 N N . ASN A 1 447 ? 8.822 8.714 -37.335 1.00 78.56 447 ASN A N 1
ATOM 3520 C CA . ASN A 1 447 ? 10.059 7.998 -37.041 1.00 78.56 447 ASN A CA 1
ATOM 3521 C C . ASN A 1 447 ? 11.197 8.968 -36.697 1.00 78.56 447 ASN A C 1
ATOM 3523 O O . ASN A 1 447 ? 11.919 8.706 -35.744 1.00 78.56 447 ASN A O 1
ATOM 3527 N N . ALA A 1 448 ? 11.310 10.105 -37.393 1.00 78.56 448 ALA A N 1
ATOM 3528 C CA . ALA A 1 448 ? 12.327 11.125 -37.122 1.00 78.56 448 ALA A CA 1
ATOM 3529 C C . ALA A 1 448 ? 12.233 11.747 -35.716 1.00 78.56 448 ALA A C 1
ATOM 3531 O O . ALA A 1 448 ? 13.226 12.266 -35.211 1.00 78.56 448 ALA A O 1
ATOM 3532 N N . THR A 1 449 ? 11.066 11.679 -35.066 1.00 71.19 449 THR A N 1
ATOM 3533 C CA . THR A 1 449 ? 10.883 12.193 -33.697 1.00 71.19 449 THR A CA 1
ATOM 3534 C C . THR A 1 449 ? 11.299 11.217 -32.597 1.00 71.19 449 THR A C 1
ATOM 3536 O O . THR A 1 449 ? 11.355 11.604 -31.430 1.00 71.19 449 THR A O 1
ATOM 3539 N N . LEU A 1 450 ? 11.585 9.954 -32.934 1.00 67.00 450 LEU A N 1
ATOM 3540 C CA . LEU A 1 450 ? 11.916 8.933 -31.943 1.00 67.00 450 LEU A CA 1
ATOM 3541 C C . LEU A 1 450 ? 13.410 8.982 -31.562 1.00 67.00 450 LEU A C 1
ATOM 3543 O O . LEU A 1 450 ? 14.270 9.046 -32.446 1.00 67.00 450 LEU A O 1
ATOM 3547 N N . PRO A 1 451 ? 13.757 8.900 -30.263 1.00 50.75 451 PRO A N 1
ATOM 3548 C CA . PRO A 1 451 ? 15.149 8.802 -29.828 1.00 50.75 451 PRO A CA 1
ATOM 3549 C C . PRO A 1 451 ? 15.832 7.578 -30.458 1.00 50.75 451 PRO A C 1
ATOM 3551 O O . PRO A 1 451 ? 15.329 6.462 -30.350 1.00 50.75 451 PRO A O 1
ATOM 3554 N N . GLY A 1 452 ? 16.970 7.777 -31.132 1.00 51.12 452 GLY A N 1
ATOM 3555 C CA . GLY A 1 452 ? 17.710 6.689 -31.789 1.00 51.12 452 GLY A CA 1
ATOM 3556 C C . GLY A 1 452 ? 17.125 6.214 -33.128 1.00 51.12 452 GLY A C 1
ATOM 3557 O O . GLY A 1 452 ? 17.452 5.115 -33.582 1.00 51.12 452 GLY A O 1
ATOM 3558 N N . ALA A 1 453 ? 16.267 7.015 -33.770 1.00 56.72 453 ALA A N 1
ATOM 3559 C CA . ALA A 1 453 ? 15.657 6.697 -35.058 1.00 56.72 453 ALA A CA 1
ATOM 3560 C C . ALA A 1 453 ? 16.688 6.327 -36.140 1.00 56.72 453 ALA A C 1
ATOM 3562 O O . ALA A 1 453 ? 17.534 7.130 -36.535 1.00 56.72 453 ALA A O 1
ATOM 3563 N N . LYS A 1 454 ? 16.590 5.100 -36.664 1.00 54.81 454 LYS A N 1
ATOM 3564 C CA . LYS A 1 454 ? 17.413 4.633 -37.788 1.00 54.81 454 LYS A CA 1
ATOM 3565 C C . LYS A 1 454 ? 16.797 5.105 -39.109 1.00 54.81 454 L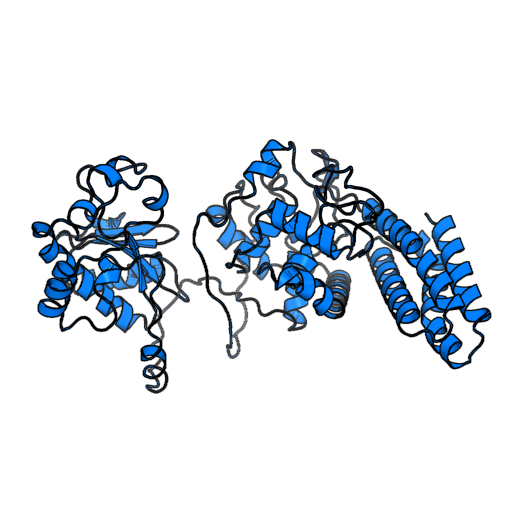YS A C 1
ATOM 3567 O O . LYS A 1 454 ? 15.595 4.936 -39.307 1.00 54.81 454 LYS A O 1
ATOM 3572 N N . MET A 1 455 ? 17.623 5.618 -40.030 1.00 51.28 455 MET A N 1
ATOM 3573 C CA . MET A 1 455 ? 17.191 6.066 -41.371 1.00 51.28 455 MET A CA 1
ATOM 3574 C C . MET A 1 455 ? 16.546 4.960 -42.227 1.00 51.28 455 MET A C 1
ATOM 3576 O O . MET A 1 455 ? 15.804 5.264 -43.150 1.00 51.28 455 MET A O 1
ATOM 3580 N N . ASN A 1 456 ? 16.791 3.688 -41.894 1.00 64.31 456 ASN A N 1
ATOM 3581 C CA . ASN A 1 456 ? 16.259 2.514 -42.592 1.00 64.31 456 ASN A CA 1
ATOM 3582 C C . ASN A 1 456 ? 15.368 1.666 -41.663 1.00 64.31 456 ASN A C 1
ATOM 3584 O O . ASN A 1 456 ? 15.534 0.445 -41.565 1.00 64.31 456 ASN A O 1
ATOM 3588 N N . SER A 1 457 ? 14.473 2.309 -40.907 1.00 80.56 457 SER A N 1
ATOM 3589 C CA . SER A 1 457 ? 13.578 1.617 -39.973 1.00 80.56 457 SER A CA 1
ATOM 3590 C C . SER A 1 457 ? 12.617 0.691 -40.720 1.00 80.56 457 SER A C 1
ATOM 3592 O O . SER A 1 457 ? 11.929 1.102 -41.652 1.00 80.56 457 SER A O 1
ATOM 3594 N N . GLN A 1 458 ? 12.522 -0.570 -40.294 1.00 90.88 458 GLN A N 1
ATOM 3595 C CA . GLN A 1 458 ? 11.637 -1.539 -40.949 1.00 90.88 458 GLN A CA 1
ATOM 3596 C C . GLN A 1 458 ? 10.147 -1.239 -40.709 1.00 90.88 458 GLN A C 1
ATOM 3598 O O . GLN A 1 458 ? 9.306 -1.620 -41.526 1.00 90.88 458 GLN A O 1
ATOM 3603 N N . HIS A 1 459 ? 9.824 -0.462 -39.669 1.00 92.25 459 HIS A N 1
ATOM 3604 C CA . HIS A 1 459 ? 8.478 0.077 -39.462 1.00 92.25 459 HIS A CA 1
ATOM 3605 C C . HIS A 1 459 ? 8.058 1.061 -40.563 1.00 92.25 459 HIS A C 1
ATOM 3607 O O . HIS A 1 459 ? 6.887 1.087 -40.936 1.00 92.25 459 HIS A O 1
ATOM 3613 N N . GLN A 1 460 ? 8.995 1.832 -41.137 1.00 90.75 460 GLN A N 1
ATOM 3614 C CA . GLN A 1 460 ? 8.708 2.739 -42.263 1.00 90.75 460 GLN A CA 1
ATOM 3615 C C . GLN A 1 460 ? 8.395 1.986 -43.560 1.00 90.75 460 GLN A C 1
ATOM 3617 O O . GLN A 1 460 ? 7.852 2.565 -44.496 1.00 90.75 460 GLN A O 1
ATOM 3622 N N . LEU A 1 461 ? 8.722 0.693 -43.616 1.00 89.81 461 LEU A N 1
ATOM 3623 C CA . LEU A 1 461 ? 8.475 -0.183 -44.761 1.00 89.81 461 LEU A CA 1
ATOM 3624 C C . LEU A 1 461 ? 7.265 -1.101 -44.550 1.00 89.81 461 LEU A C 1
ATOM 3626 O O . LEU A 1 461 ? 7.002 -1.957 -45.391 1.00 89.81 461 LEU A O 1
ATOM 3630 N N . PHE A 1 462 ? 6.540 -0.924 -43.440 1.00 94.69 462 PHE A N 1
ATOM 3631 C CA . PHE A 1 462 ? 5.354 -1.698 -43.065 1.00 94.69 462 PHE A CA 1
ATOM 3632 C C . PHE A 1 462 ? 5.573 -3.222 -43.025 1.00 94.69 462 PHE A C 1
ATOM 3634 O O . PHE A 1 462 ? 4.699 -4.012 -43.369 1.00 94.69 462 PHE A O 1
ATOM 3641 N N . ARG A 1 463 ? 6.768 -3.635 -42.592 1.00 95.19 463 ARG A N 1
ATOM 3642 C CA . ARG A 1 463 ? 7.142 -5.047 -42.388 1.00 95.19 463 ARG A CA 1
ATOM 3643 C C . ARG A 1 463 ? 7.714 -5.326 -41.009 1.00 95.19 463 ARG A C 1
ATOM 3645 O O . ARG A 1 463 ? 8.439 -6.301 -40.851 1.00 95.19 463 ARG A O 1
ATOM 3652 N N . ALA A 1 464 ? 7.424 -4.459 -40.044 1.00 93.38 464 ALA A N 1
ATOM 3653 C CA . ALA A 1 464 ? 7.832 -4.623 -38.660 1.00 93.38 464 ALA A CA 1
ATOM 3654 C C . ALA A 1 464 ? 6.664 -4.380 -37.708 1.00 93.38 464 ALA A C 1
ATOM 3656 O O . ALA A 1 464 ? 5.799 -3.550 -37.990 1.00 93.38 464 ALA A O 1
ATOM 3657 N N . ALA A 1 465 ? 6.676 -5.074 -36.578 1.00 94.25 465 ALA A N 1
ATOM 3658 C CA . ALA A 1 465 ? 5.800 -4.818 -35.454 1.00 94.25 465 ALA A CA 1
ATOM 3659 C C . ALA A 1 465 ? 6.573 -4.940 -34.142 1.00 94.25 465 ALA A C 1
ATOM 3661 O O . ALA A 1 465 ? 7.355 -5.868 -33.946 1.00 94.25 465 ALA A O 1
ATOM 3662 N N . ASP A 1 466 ? 6.280 -4.023 -33.230 1.00 88.94 466 ASP A N 1
ATOM 3663 C CA . ASP A 1 466 ? 6.608 -4.164 -31.822 1.00 88.94 466 ASP A CA 1
ATOM 3664 C C . ASP A 1 466 ? 5.395 -4.766 -31.132 1.00 88.94 466 ASP A C 1
ATOM 3666 O O . ASP A 1 466 ? 4.299 -4.193 -31.193 1.00 88.94 466 ASP A O 1
ATOM 3670 N N . PHE A 1 467 ? 5.566 -5.899 -30.467 1.00 87.19 467 PHE A N 1
ATOM 3671 C CA . PHE A 1 467 ? 4.454 -6.616 -29.862 1.00 87.19 467 PHE A CA 1
ATOM 3672 C C . PHE A 1 467 ? 4.753 -7.070 -28.437 1.00 87.19 467 PHE A C 1
ATOM 3674 O O . PHE A 1 467 ? 5.901 -7.143 -27.992 1.00 87.19 467 PHE A O 1
ATOM 3681 N N . LYS A 1 468 ? 3.675 -7.385 -27.724 1.00 82.56 468 LYS A N 1
ATOM 3682 C CA . LYS A 1 468 ? 3.690 -7.973 -26.386 1.00 82.56 468 LYS A CA 1
ATOM 3683 C C . LYS A 1 468 ? 2.746 -9.162 -26.347 1.00 82.56 468 LYS A C 1
ATOM 3685 O O . LYS A 1 468 ? 1.751 -9.157 -27.064 1.00 82.56 468 LYS A O 1
ATOM 3690 N N . ILE A 1 469 ? 3.018 -10.155 -25.512 1.00 70.25 469 ILE A N 1
ATOM 3691 C CA . ILE A 1 469 ? 2.088 -11.268 -25.293 1.00 70.25 469 ILE A CA 1
ATOM 3692 C C . ILE A 1 469 ? 1.466 -11.112 -23.908 1.00 70.25 469 ILE A C 1
ATOM 3694 O O . ILE A 1 469 ? 2.165 -10.851 -22.934 1.00 70.25 469 ILE A O 1
ATOM 3698 N N . VAL A 1 470 ? 0.141 -11.224 -23.831 1.00 60.66 470 VAL A N 1
ATOM 3699 C CA . VAL A 1 470 ? -0.610 -11.167 -22.574 1.00 60.66 470 VAL A CA 1
ATOM 3700 C C . VAL A 1 470 ? -0.490 -12.505 -21.860 1.00 60.66 470 VAL A C 1
ATOM 3702 O O . VAL A 1 470 ? -0.789 -13.551 -22.437 1.00 60.66 470 VAL A O 1
ATOM 3705 N N . GLY A 1 471 ? -0.113 -12.460 -20.588 1.00 44.78 471 GLY A N 1
ATOM 3706 C CA . GLY A 1 471 ? 0.077 -13.641 -19.753 1.00 44.78 471 GLY A CA 1
ATOM 3707 C C . GLY A 1 471 ? 1.555 -13.891 -19.434 1.00 44.78 471 GLY A C 1
ATOM 3708 O O . GLY A 1 471 ? 2.377 -13.000 -19.637 1.00 44.78 471 GLY A O 1
ATOM 3709 N N . PRO A 1 472 ? 1.894 -15.080 -18.908 1.00 40.91 472 PRO A N 1
ATOM 3710 C CA . PRO A 1 472 ? 3.257 -15.416 -18.501 1.00 40.91 472 PRO A CA 1
ATOM 3711 C C . PRO A 1 472 ? 4.280 -15.305 -19.643 1.00 40.91 472 PRO A C 1
ATOM 3713 O O . PRO A 1 472 ? 3.948 -15.442 -20.824 1.00 40.91 472 PRO A O 1
ATOM 3716 N N . GLY A 1 473 ? 5.548 -15.144 -19.285 1.00 49.22 473 GLY A N 1
ATOM 3717 C CA . GLY A 1 473 ? 6.653 -14.997 -20.230 1.00 49.22 473 GLY A CA 1
ATOM 3718 C C . GLY A 1 473 ? 7.143 -13.556 -20.337 1.00 49.22 473 GLY A C 1
ATOM 3719 O O . GLY A 1 473 ? 6.503 -12.610 -19.892 1.00 49.22 473 GLY A O 1
ATOM 3720 N N . ASN A 1 474 ? 8.323 -13.406 -20.914 1.00 69.75 474 ASN A N 1
ATOM 3721 C CA . ASN A 1 474 ? 8.996 -12.129 -21.112 1.00 69.75 474 ASN A CA 1
ATOM 3722 C C . ASN A 1 474 ? 9.412 -11.978 -22.588 1.00 69.75 474 ASN A C 1
ATOM 3724 O O . ASN A 1 474 ? 9.370 -12.959 -23.343 1.00 69.75 474 ASN A O 1
ATOM 3728 N N . PRO A 1 475 ? 9.838 -10.779 -23.017 1.00 71.44 475 PRO A N 1
ATOM 3729 C CA . PRO A 1 475 ? 10.305 -10.556 -24.380 1.00 71.44 475 PRO A CA 1
ATOM 3730 C C . PRO A 1 475 ? 11.354 -11.567 -24.861 1.00 71.44 475 PRO A C 1
ATOM 3732 O O . PRO A 1 475 ? 11.273 -12.023 -25.998 1.00 71.44 475 PRO A O 1
ATOM 3735 N N . ALA A 1 476 ? 12.275 -12.009 -23.999 1.00 74.94 476 ALA A N 1
ATOM 3736 C CA . ALA A 1 476 ? 13.257 -13.032 -24.361 1.00 74.94 476 ALA A CA 1
ATOM 3737 C C . ALA A 1 476 ? 12.603 -14.392 -24.674 1.00 74.94 476 ALA A C 1
ATOM 3739 O O . ALA A 1 476 ? 12.952 -15.025 -25.667 1.00 74.94 476 ALA A O 1
ATOM 3740 N N . SER A 1 477 ? 11.602 -14.816 -23.898 1.00 77.38 477 SER A N 1
ATOM 3741 C CA . SER A 1 477 ? 10.860 -16.061 -24.146 1.00 77.38 477 SER A CA 1
ATOM 3742 C C . SER A 1 477 ? 10.029 -16.013 -25.433 1.00 77.38 477 SER A C 1
ATOM 3744 O O . SER A 1 477 ? 9.962 -16.996 -26.167 1.00 77.38 477 SER A O 1
ATOM 3746 N N . TRP A 1 478 ? 9.440 -14.860 -25.765 1.00 85.38 478 TRP A N 1
ATOM 3747 C CA . TRP A 1 478 ? 8.690 -14.696 -27.015 1.00 85.38 478 TRP A CA 1
ATOM 3748 C C . TRP A 1 478 ? 9.646 -14.663 -28.210 1.00 85.38 478 TRP A C 1
ATOM 3750 O O . TRP A 1 478 ? 9.385 -15.266 -29.251 1.00 85.38 478 TRP A O 1
ATOM 3760 N N . ALA A 1 479 ? 10.794 -14.003 -28.038 1.00 80.94 479 ALA A N 1
ATOM 3761 C CA . ALA A 1 479 ? 11.870 -13.998 -29.013 1.00 80.94 479 ALA A CA 1
ATOM 3762 C C . ALA A 1 479 ? 12.460 -15.397 -29.224 1.00 80.94 479 ALA A C 1
ATOM 3764 O O . ALA A 1 479 ? 12.781 -15.726 -30.357 1.00 80.94 479 ALA A O 1
ATOM 3765 N N . ALA A 1 480 ? 12.532 -16.254 -28.200 1.00 82.50 480 ALA A N 1
ATOM 3766 C CA . ALA A 1 480 ? 12.984 -17.642 -28.335 1.00 82.50 480 ALA A CA 1
ATOM 3767 C C . ALA A 1 480 ? 12.134 -18.445 -29.334 1.00 82.50 480 ALA A C 1
ATOM 3769 O O . ALA A 1 480 ? 12.684 -19.166 -30.168 1.00 82.50 480 ALA A O 1
ATOM 3770 N N . VAL A 1 481 ? 10.810 -18.259 -29.324 1.00 88.62 481 VAL A N 1
ATOM 3771 C CA . VAL A 1 481 ? 9.913 -18.872 -30.319 1.00 88.62 481 VAL A CA 1
ATOM 3772 C C . VAL A 1 481 ? 10.201 -18.331 -31.718 1.00 88.62 481 VAL A C 1
ATOM 3774 O O . VAL A 1 481 ? 10.307 -19.091 -32.678 1.00 88.62 481 VAL A O 1
ATOM 3777 N N . LEU A 1 482 ? 10.426 -17.022 -31.841 1.00 88.88 482 LEU A N 1
ATOM 3778 C CA . LEU A 1 482 ? 10.787 -16.404 -33.117 1.00 88.88 482 LEU A CA 1
ATOM 3779 C C . LEU A 1 482 ? 12.171 -16.846 -33.623 1.00 88.88 482 LEU A C 1
ATOM 3781 O O . LEU A 1 482 ? 12.347 -17.053 -34.825 1.00 88.88 482 LEU A O 1
ATOM 3785 N N . TYR A 1 483 ? 13.144 -17.045 -32.731 1.00 88.25 483 TYR A N 1
ATOM 3786 C CA . TYR A 1 483 ? 14.445 -17.625 -33.062 1.00 88.25 483 TYR A CA 1
ATOM 3787 C C . TYR A 1 483 ? 14.285 -19.063 -33.552 1.00 88.25 483 TYR A C 1
ATOM 3789 O O . TYR A 1 483 ? 14.899 -19.440 -34.551 1.00 88.25 483 TYR A O 1
ATOM 3797 N N . ARG A 1 484 ? 13.401 -19.848 -32.925 1.00 93.56 484 ARG A N 1
ATOM 3798 C CA . ARG A 1 484 ? 13.063 -21.195 -33.390 1.00 93.56 484 ARG A CA 1
ATOM 3799 C C . ARG A 1 484 ? 12.429 -21.173 -34.781 1.00 93.56 484 ARG A C 1
ATOM 3801 O O . ARG A 1 484 ? 12.899 -21.888 -35.660 1.00 93.56 484 ARG A O 1
ATOM 3808 N N . TYR A 1 485 ? 11.464 -20.290 -35.031 1.00 94.00 485 TYR A N 1
ATOM 3809 C CA . TYR A 1 485 ? 10.873 -20.105 -36.362 1.00 94.00 485 TYR A CA 1
ATOM 3810 C C . TYR A 1 485 ? 11.912 -19.719 -37.423 1.00 94.00 485 TYR A C 1
ATOM 3812 O O . TYR A 1 485 ? 11.845 -20.208 -38.553 1.00 94.00 485 TYR A O 1
ATOM 3820 N N . ARG A 1 486 ? 12.902 -18.881 -37.083 1.00 89.81 486 ARG A N 1
ATOM 3821 C CA . ARG A 1 486 ? 14.024 -18.569 -37.989 1.00 89.81 486 ARG A CA 1
ATOM 3822 C C . ARG A 1 486 ? 14.905 -19.785 -38.252 1.00 89.81 486 ARG A C 1
ATOM 3824 O O . ARG A 1 486 ? 15.255 -20.027 -39.405 1.00 89.81 486 ARG A O 1
ATOM 3831 N N . ASN A 1 487 ? 15.224 -20.570 -37.225 1.00 86.50 487 ASN A N 1
ATOM 3832 C CA . ASN A 1 487 ? 16.018 -21.796 -37.368 1.00 86.50 487 ASN A CA 1
ATOM 3833 C C . ASN A 1 487 ? 15.301 -22.851 -38.224 1.00 86.50 487 ASN A C 1
ATOM 3835 O O . ASN A 1 487 ? 15.927 -23.524 -39.041 1.00 86.50 487 ASN A O 1
ATOM 3839 N N . GLU A 1 488 ? 13.977 -22.930 -38.105 1.00 89.38 488 GLU A N 1
ATOM 3840 C CA . GLU A 1 488 ? 13.099 -23.782 -38.914 1.00 89.38 488 GLU A CA 1
ATOM 3841 C C . GLU A 1 488 ? 12.807 -23.188 -40.308 1.00 89.38 488 GLU A C 1
ATOM 3843 O O . GLU A 1 488 ? 12.028 -23.750 -41.077 1.00 89.38 488 GLU A O 1
ATOM 3848 N N . LYS A 1 489 ? 13.451 -22.065 -40.667 1.00 91.06 489 LYS A N 1
ATOM 3849 C CA . LYS A 1 489 ? 13.305 -21.347 -41.948 1.00 91.06 489 LYS A CA 1
ATOM 3850 C C . LYS A 1 489 ? 11.870 -20.913 -42.262 1.00 91.06 489 LYS A C 1
ATOM 3852 O O . LYS A 1 489 ? 11.528 -20.677 -43.420 1.00 91.06 489 LYS A O 1
ATOM 3857 N N . MET A 1 490 ? 11.035 -20.752 -41.237 1.00 89.81 490 MET A N 1
ATOM 3858 C CA . MET A 1 490 ? 9.662 -20.264 -41.385 1.00 89.81 490 MET A CA 1
ATOM 3859 C C . MET A 1 490 ? 9.635 -18.783 -41.770 1.00 89.81 490 MET A C 1
ATOM 3861 O O . MET A 1 490 ? 8.772 -18.341 -42.531 1.00 89.81 490 MET A O 1
ATOM 3865 N N . PHE A 1 491 ? 10.612 -18.004 -41.298 1.00 94.25 491 PHE A N 1
ATOM 3866 C CA . PHE A 1 491 ? 10.831 -16.652 -41.791 1.00 94.25 491 PHE A CA 1
ATOM 3867 C C . PHE A 1 491 ? 12.304 -16.227 -41.760 1.00 94.25 491 PHE A C 1
ATOM 3869 O O . PHE A 1 491 ? 13.135 -16.855 -41.114 1.00 94.25 491 PHE A O 1
ATOM 3876 N N . GLU A 1 492 ? 12.601 -15.132 -42.460 1.00 88.56 492 GLU A N 1
ATOM 3877 C CA . GLU A 1 492 ? 13.886 -14.432 -42.419 1.00 88.56 492 GLU A CA 1
ATOM 3878 C C . GLU A 1 492 ? 13.616 -12.962 -42.114 1.00 88.56 492 GLU A C 1
ATOM 3880 O O . GLU A 1 492 ? 12.789 -12.317 -42.779 1.00 88.56 492 GLU A O 1
ATOM 3885 N N . GLY A 1 493 ? 14.284 -12.430 -41.097 1.00 89.31 493 GLY A N 1
ATOM 3886 C CA . GLY A 1 493 ? 13.909 -11.135 -40.557 1.00 89.31 493 GLY A CA 1
ATOM 3887 C C . GLY A 1 493 ? 14.660 -10.738 -39.298 1.00 89.31 493 GLY A C 1
ATOM 3888 O O . GLY A 1 493 ? 15.476 -11.507 -38.794 1.00 89.31 493 GLY A O 1
ATOM 3889 N N . GLY A 1 494 ? 14.394 -9.532 -38.804 1.00 86.50 494 GLY A N 1
ATOM 3890 C CA . GLY A 1 494 ? 14.998 -9.028 -37.579 1.00 86.50 494 GLY A CA 1
ATOM 3891 C C . GLY A 1 494 ? 14.217 -9.397 -36.316 1.00 86.50 494 GLY A C 1
ATOM 3892 O O . GLY A 1 494 ? 12.986 -9.376 -36.331 1.00 86.50 494 GLY A O 1
ATOM 3893 N N . ILE A 1 495 ? 14.925 -9.714 -35.228 1.00 88.94 495 ILE A N 1
ATOM 3894 C CA . ILE A 1 495 ? 14.358 -9.865 -33.880 1.00 88.94 495 ILE A CA 1
ATOM 3895 C C . ILE A 1 495 ? 15.120 -8.928 -32.942 1.00 88.94 495 ILE A C 1
ATOM 3897 O O . ILE A 1 495 ? 16.320 -9.086 -32.755 1.00 88.94 495 ILE A O 1
ATOM 3901 N N . GLY A 1 496 ? 14.428 -7.947 -32.371 1.00 79.81 496 GLY A N 1
ATOM 3902 C CA . GLY A 1 496 ? 14.985 -7.066 -31.346 1.00 79.81 496 GLY A CA 1
ATOM 3903 C C . GLY A 1 496 ? 14.338 -7.355 -30.000 1.00 79.81 496 GLY A C 1
ATOM 3904 O O . GLY A 1 496 ? 13.107 -7.327 -29.907 1.00 79.81 496 GLY A O 1
ATOM 3905 N N . VAL A 1 497 ? 15.127 -7.634 -28.968 1.00 80.25 497 VAL A N 1
ATOM 3906 C CA . VAL A 1 497 ? 14.588 -7.964 -27.639 1.00 80.25 497 VAL A CA 1
ATOM 3907 C C . VAL A 1 497 ? 14.743 -6.758 -26.726 1.00 80.25 497 VAL A C 1
ATOM 3909 O O . VAL A 1 497 ? 15.851 -6.377 -26.370 1.00 80.25 497 VAL A O 1
ATOM 3912 N N . TYR A 1 498 ? 13.619 -6.156 -26.347 1.00 72.81 498 TYR A N 1
ATOM 3913 C CA . TYR A 1 498 ? 13.582 -5.008 -25.446 1.00 72.81 498 TYR A CA 1
ATOM 3914 C C . TYR A 1 498 ? 12.941 -5.404 -24.123 1.00 72.81 498 TYR A C 1
ATOM 3916 O O . TYR A 1 498 ? 12.154 -6.344 -24.070 1.00 72.81 498 TYR A O 1
ATOM 3924 N N . ASP A 1 499 ? 13.178 -4.620 -23.075 1.00 54.56 499 ASP A N 1
ATOM 3925 C CA . ASP A 1 499 ? 12.706 -4.919 -21.715 1.00 54.56 499 ASP A CA 1
ATOM 3926 C C . ASP A 1 499 ? 11.184 -5.100 -21.609 1.00 54.56 499 ASP A C 1
ATOM 3928 O O . ASP A 1 499 ? 10.688 -5.765 -20.705 1.00 54.56 499 ASP A O 1
ATOM 3932 N N . SER A 1 500 ? 10.412 -4.507 -22.528 1.00 62.06 500 SER A N 1
ATOM 3933 C CA . SER A 1 500 ? 8.947 -4.508 -22.445 1.00 62.06 500 SER A CA 1
ATOM 3934 C C . SER A 1 500 ? 8.210 -4.966 -23.701 1.00 62.06 500 SER A C 1
ATOM 3936 O O . SER A 1 500 ? 6.979 -5.013 -23.675 1.00 62.06 500 SER A O 1
ATOM 3938 N N . PHE A 1 501 ? 8.906 -5.261 -24.798 1.00 78.75 501 PHE A N 1
ATOM 3939 C CA . PHE A 1 501 ? 8.312 -5.723 -26.054 1.00 78.75 501 PHE A CA 1
ATOM 3940 C C . PHE A 1 501 ? 9.356 -6.448 -26.902 1.00 78.75 501 PHE A C 1
ATOM 3942 O O . PHE A 1 501 ? 10.557 -6.282 -26.705 1.00 78.75 501 PHE A O 1
ATOM 3949 N N . VAL A 1 502 ? 8.893 -7.217 -27.880 1.00 83.50 502 VAL A N 1
ATOM 3950 C CA . VAL A 1 502 ? 9.765 -7.756 -28.925 1.00 83.50 502 VAL A CA 1
ATOM 3951 C C . VAL A 1 502 ? 9.496 -7.004 -30.210 1.00 83.50 502 VAL A C 1
ATOM 3953 O O . VAL A 1 502 ? 8.345 -6.822 -30.609 1.00 83.50 502 VAL A O 1
ATOM 3956 N N . HIS A 1 503 ? 10.571 -6.569 -30.848 1.00 93.81 503 HIS A N 1
ATOM 3957 C CA . HIS A 1 503 ? 10.541 -6.130 -32.225 1.00 93.81 503 HIS A CA 1
ATOM 3958 C C . HIS A 1 503 ? 10.680 -7.344 -33.133 1.00 93.81 503 HIS A C 1
ATOM 3960 O O . HIS A 1 503 ? 11.637 -8.107 -33.016 1.00 93.81 503 HIS A O 1
ATOM 3966 N N . LEU A 1 504 ? 9.758 -7.487 -34.073 1.00 96.44 504 LEU A N 1
ATOM 3967 C CA . LEU A 1 504 ? 9.838 -8.460 -35.150 1.00 96.44 504 LEU A CA 1
ATOM 3968 C C . LEU A 1 504 ? 9.702 -7.729 -36.478 1.00 96.44 504 LEU A C 1
ATOM 3970 O O . LEU A 1 504 ? 8.759 -6.966 -36.674 1.00 96.44 504 LEU A O 1
ATOM 3974 N N . ASP A 1 505 ? 10.578 -8.029 -37.426 1.00 95.69 505 ASP A N 1
ATOM 3975 C CA . ASP A 1 505 ? 10.392 -7.634 -38.814 1.00 95.69 505 ASP A CA 1
ATOM 3976 C C . ASP A 1 505 ? 10.716 -8.767 -39.780 1.00 95.69 505 ASP A C 1
ATOM 3978 O O . ASP A 1 505 ? 11.399 -9.722 -39.429 1.00 95.69 505 ASP A O 1
ATOM 3982 N N . THR A 1 506 ? 10.250 -8.649 -41.021 1.00 95.31 506 THR A N 1
ATOM 3983 C CA . THR A 1 506 ? 10.474 -9.651 -42.070 1.00 95.31 506 THR A CA 1
ATOM 3984 C C . THR A 1 506 ? 11.322 -9.101 -43.220 1.00 95.31 506 THR A C 1
ATOM 3986 O O . THR A 1 506 ? 10.958 -9.242 -44.390 1.00 95.31 506 THR A O 1
ATOM 3989 N N . ARG A 1 507 ? 12.444 -8.425 -42.910 1.00 85.19 507 ARG A N 1
ATOM 3990 C CA . ARG A 1 507 ? 13.335 -7.749 -43.884 1.00 85.19 507 ARG A CA 1
ATOM 3991 C C . ARG A 1 507 ? 14.012 -8.650 -44.927 1.00 85.19 507 ARG A C 1
ATOM 3993 O O . ARG A 1 507 ? 14.659 -8.117 -45.826 1.00 85.19 507 ARG A O 1
ATOM 4000 N N . GLY A 1 508 ? 13.856 -9.972 -44.836 1.00 83.38 508 GLY A N 1
ATOM 4001 C CA . GLY A 1 508 ? 14.408 -10.935 -45.798 1.00 83.38 508 GLY A CA 1
ATOM 4002 C C . GLY A 1 508 ? 15.843 -11.372 -45.503 1.00 83.38 508 GLY A C 1
ATOM 4003 O O . GLY A 1 508 ? 16.461 -12.024 -46.331 1.00 83.38 508 GLY A O 1
ATOM 4004 N N . TYR A 1 509 ? 16.382 -11.005 -44.342 1.00 77.31 509 TYR A N 1
ATOM 4005 C CA . TYR A 1 509 ? 17.618 -11.558 -43.802 1.00 77.31 509 TYR A CA 1
ATOM 4006 C C . TYR A 1 509 ? 17.608 -11.445 -42.277 1.00 77.31 509 TYR A C 1
ATOM 4008 O O . TYR A 1 509 ? 16.936 -10.589 -41.698 1.00 77.31 509 TYR A O 1
ATOM 4016 N N . ASN A 1 510 ? 18.371 -12.328 -41.652 1.00 84.88 510 ASN A N 1
ATOM 4017 C CA . ASN A 1 510 ? 18.465 -12.512 -40.213 1.00 84.88 510 ASN A CA 1
ATOM 4018 C C . ASN A 1 510 ? 19.280 -11.387 -39.544 1.00 84.88 510 ASN A C 1
ATOM 4020 O O . ASN A 1 510 ? 20.400 -11.112 -39.972 1.00 84.88 510 ASN A O 1
ATOM 4024 N N . ALA A 1 511 ? 18.727 -10.734 -38.516 1.00 73.31 511 ALA A N 1
ATOM 4025 C CA . ALA A 1 511 ? 19.413 -9.700 -37.732 1.00 73.31 511 ALA A CA 1
ATOM 4026 C C . ALA A 1 511 ? 18.885 -9.641 -36.288 1.00 73.31 511 ALA A C 1
ATOM 4028 O O . ALA A 1 511 ? 17.675 -9.667 -36.095 1.00 73.31 511 ALA A O 1
ATOM 4029 N N . ASP A 1 512 ? 19.767 -9.502 -35.298 1.00 79.62 512 ASP A N 1
ATOM 4030 C CA . ASP A 1 512 ? 19.404 -9.531 -33.870 1.00 79.62 512 ASP A CA 1
ATOM 4031 C C . ASP A 1 512 ? 19.985 -8.302 -33.149 1.00 79.62 512 ASP A C 1
ATOM 4033 O O . ASP A 1 512 ? 21.067 -7.845 -33.540 1.00 79.62 512 ASP A O 1
ATOM 4037 N N . TRP A 1 513 ? 19.276 -7.723 -32.169 1.00 59.50 513 TRP A N 1
ATOM 4038 C CA . TRP A 1 513 ? 19.775 -6.600 -31.352 1.00 59.50 513 TRP A CA 1
ATOM 4039 C C . TRP A 1 513 ? 19.012 -6.370 -30.045 1.00 59.50 513 TRP A C 1
ATOM 4041 O O . TRP A 1 513 ? 17.873 -6.876 -29.905 1.00 59.50 513 TRP A O 1
#

Secondary structure (DSSP, 8-state):
-HHHHHHHHHHHHHHHHT-SSHHHHHHHHHHHHHHHHHHHHTTT--HHHHHHHHHHHHHHHHHHHHH-S-HHHHHHHHHHHHHHHHHHHHHHHTT------S-HHHHHHT----SS----------PPPPPPPPPPP-PPPPS---HHHHHHHHHHHHHH--BSSHHHHHHHHHHHHHHHHTHHHHHHHHGGGT--HHHHHHHHHHHHTT-TTB-TTTS-BTTS---SSSTT-SSSS-SSPPHHHHHHHHHHHTT-TT-----HHHHHHHHHHHH-STTGGGT---HHHHTTBTT--S-EEEETTEEETTPPP-SPPHHHHHHHHHHTTSS--------------PPP-TTSTTGGGG-----S-S-----HHHHHHHHHH-TT--S--GGGGG---TTHHHH----PPPGGGGGGHHHHHHHHHHHHHHHTSPEEEEE----HHHHHTSTT--TT-GGGGT-EEEEEESSS--HHHHHHHHHHHHHTTS---EEEEETTEEEEE--SS-EE-

Sequence (513 aa):
MLSQVSILANQLFEEYAAAESAKDRELLKPLALAAVKQAEELADADFRKRTLQMLDLSSKLSLAIEQIGSDTARARLSLLAPRLGEVTRLVHDQEGMRTTWSSKEELERSVDDEKVVPPSGIMMPVPPAPAPKQQPAFSPPAVSNSYADLADEYVALFRSAEYTDQSAERSARKIAAIAVGNQRRYQTVGDPIQVPWWFIAGIHLLESSFNFTTHLHNGDPLSDRTFRVPAKHPKTGAPPFTWAQSAEDALRLKKYHGLLDWSLARALYRWEAWNGFGYRPHRVATPYLWAMTTNYVKGKFVGDGVFLPNQPSKQCGAATFLKALSDLGAVQLQMELSEEGEADVIESGAADAEESVKKQKPNIDGSVSPNIDFKAFFEANLPDVKHFQWHEFLIKGGTNSKSNLNTDPPRHLWPNVLRLARVLDRLREEMGRSVILTSVYRSPEYNATLPGAKMNSQHQLFRAADFKIVGPGNPASWAAVLYRYRNEKMFEGGIGVYDSFVHLDTRGYNADW

pLDDT: mean 79.34, std 20.47, range [21.95, 98.25]

Nearest PDB structures (foldseek):
  2vk9-assembly1_A  TM=7.323E-01  e=4.721E+00  Clostridium novyi

Foldseek 3Di:
DLVLLVVLLVLLVVLLVPQPDPVLNVLSVVLSVLSVVCSVCVVPDDLLRNLLSLLSNLVSLVSSLVPHPDPVSNVSSVVSNLSSLVVLLVSLCVLLFAFQDQDPVQLQVLQPQVLPDDDDDDDDDDDDDDDDDDDDDFDQFALDLRLLRCLLVLLVCLVQWDFPDPVLLVSLLSLLVSLVVCQVVLCVQCVQQVHHSLLLSLLCCNQRNVRQQAASLRRHGLQAFACPPVGPPPVDDGPSDGNSRRSNSNCVSSPVGPGHDPASSVSLSVQCSSRDPNCSVVSADACQARARIPSHDAWGDSDHNRIDRHHGRPGQHSSSNVVSCVVVVVDDHPSDNDDDDDDDDDDDDPDPLVVVPPDPDDPDDPDQPPPVVQQVVCCVLPVVQDQDHSSLLQAAASCCVPVVFFDGQDPVLSVLCSLVSVVVSVLCVVVVFDKHWRHFAGDPRRLVPDVPRDPPDLNPSRFKTWIDTPDDDFQVRSVVVVVVCVVVVVAAWEWERDRHTIMTGRPPHYYYD